Protein AF-A0AAU6WQF5-F1 (afdb_monomer_lite)

Foldseek 3Di:
DDDLLVLLVLLLLQLLLQLLQQVQQDDDPVVSLVCLVVVPGDDFFGEGALLSQLLLLLSVCCVVPVFDDLQSSLVSSLQSCQLPVPRPDDPLVVVLSVCVVVPDDLLCSQQPPPVRQGDLFLSLQSNQLSLLSNCLPPLVRSLVRSQSSCSSRGVHLNNSLLSQLLSVLSSVLLCVQVVVDDDQLLRSLVVSLVSGDDDLLSVLSVVLNVPPDDDDLVVLCVRQALCLVRGSSNHRSSLSSLCSPCLQALSSSLSVSSSNPHSRSSSSSSNSSRSSSNYDPVRPDPCSVSYDDSVLPLSAREAEDADQQLADQFAEEEALAAQQLQADDDNRVVQCVSQDDQSNVVSVVVCVVPNTDDQLAWDWDQSRRGNYGIYIYHHADQDDPPCVVNLVSLLSRLQNSVVVCLVVLTQEYEYEQHCVPPSVDDLLSSLLSNVVSVNPDRGSRHNYYYYYYHDPVSSVSNVCNSVVVSDD

InterPro domains:
  IPR002589 Macro domain [PF01661] (318-434)
  IPR002589 Macro domain [PS51154] (289-470)
  IPR002589 Macro domain [SM00506] (301-434)
  IPR005502 ADP-ribosylation/Crystallin J1 [PF03747] (11-275)
  IPR036705 ADP-ribosylation/Crystallin J1 superfamily [G3DSA:1.10.4080.10] (8-303)
  IPR036705 ADP-ribosylation/Crystallin J1 superfamily [SSF101478] (11-285)
  IPR043472 Macro domain-like [G3DSA:3.40.220.10] (304-472)
  IPR043472 Macro domain-like [SSF52949] (300-467)

Sequence (472 aa):
MEDKHLLASRSLTGISIGDAFGECFFGEEHSVKSHIQQRITPEGNLDFTDDTIMAIAVFRSLEQFGEIDQDFLAEEFTENYYSDINRGYGPSMHRYFREVKSGEHWKEVSYAKFEGQGSMGNGGAMRAAVIGAYFYDDFTRLKENAERSCEVTHANREAMEGTKAIALAAAFAVREKLGMEKFGQQDFIRNIQNELMDSDMKSKLNKCLYLDGNPSTELLVKTLGNGTGMTAQDTVPLVIWMLSRYRHNLEECLWNTVSALGDRDTTCAMAGGVSILCCEENTIPEWTVTIENWKKADFMNIELIKGDITKIQVDAIVNAANSSLLGGGGVDGAIHRAGGKQILEECIEIRNRQGKCNTGEAVVTTAGNLPAQYVIHTFGPVWNGDEEKCFSLLENCYKNSLKLAESLGVKTIAFPNISTGVYRFPKEAAGKIAVETVKNFKSDIIEKVVFICFDDENEAVYRELLENNNKM

Structure (mmCIF, N/CA/C/O backbone):
data_AF-A0AAU6WQF5-F1
#
_entry.id   AF-A0AAU6WQF5-F1
#
loop_
_atom_site.group_PDB
_atom_site.id
_atom_site.type_symbol
_atom_site.label_atom_id
_atom_site.label_alt_id
_atom_site.label_comp_id
_atom_site.label_asym_id
_atom_site.label_entity_id
_atom_site.label_seq_id
_atom_site.pdbx_PDB_ins_code
_atom_site.Cartn_x
_atom_site.Cartn_y
_atom_site.Cartn_z
_atom_site.occupancy
_atom_site.B_iso_or_equiv
_atom_site.auth_seq_id
_atom_site.auth_comp_id
_atom_site.auth_asym_id
_atom_site.auth_atom_id
_atom_site.pdbx_PDB_model_num
ATOM 1 N N . MET A 1 1 ? -29.669 4.874 -1.033 1.00 53.53 1 MET A N 1
ATOM 2 C CA . MET A 1 1 ? -28.623 3.922 -0.625 1.00 53.53 1 MET A CA 1
ATOM 3 C C . MET A 1 1 ? -27.385 4.378 -1.361 1.00 53.53 1 MET A C 1
ATOM 5 O O . MET A 1 1 ? -27.473 4.547 -2.571 1.00 53.53 1 MET A O 1
ATOM 9 N N . GLU A 1 2 ? -26.347 4.771 -0.635 1.00 63.31 2 GLU A N 1
ATOM 10 C CA . GLU A 1 2 ? -25.111 5.278 -1.239 1.00 63.31 2 GLU A CA 1
ATOM 11 C C . GLU A 1 2 ? -24.395 4.132 -1.969 1.00 63.31 2 GLU A C 1
ATOM 13 O O . GLU A 1 2 ? -24.555 2.968 -1.590 1.00 63.31 2 GLU A O 1
ATOM 18 N N . ASP A 1 3 ? -23.694 4.444 -3.058 1.00 87.94 3 ASP A N 1
ATOM 19 C CA . ASP A 1 3 ? -23.007 3.438 -3.867 1.00 87.94 3 ASP A CA 1
ATOM 20 C C . ASP A 1 3 ? -21.859 2.818 -3.052 1.00 87.94 3 ASP A C 1
ATOM 22 O O . ASP A 1 3 ? -20.934 3.513 -2.628 1.00 87.94 3 ASP A O 1
ATOM 26 N N . LYS A 1 4 ? -21.931 1.502 -2.816 1.00 94.25 4 LYS A N 1
ATOM 27 C CA . LYS A 1 4 ? -20.946 0.751 -2.023 1.00 94.25 4 LYS A CA 1
ATOM 28 C C . LYS A 1 4 ? -19.540 0.853 -2.613 1.00 94.25 4 LYS A C 1
ATOM 30 O O . LYS A 1 4 ? -18.577 0.946 -1.855 1.00 94.25 4 LYS A O 1
ATOM 35 N N . HIS A 1 5 ? -19.416 0.903 -3.941 1.00 90.81 5 HIS A N 1
ATOM 36 C CA . HIS A 1 5 ? -18.124 1.086 -4.603 1.00 90.81 5 HIS A CA 1
ATOM 37 C C . HIS A 1 5 ? -17.588 2.502 -4.390 1.00 90.81 5 HIS A C 1
ATOM 39 O O . HIS A 1 5 ? -16.391 2.678 -4.169 1.00 90.81 5 HIS A O 1
ATOM 45 N N . LEU A 1 6 ? -18.460 3.515 -4.369 1.00 93.06 6 LEU A N 1
ATOM 46 C CA . LEU A 1 6 ? -18.055 4.891 -4.077 1.00 93.06 6 LEU A CA 1
ATOM 47 C C . LEU A 1 6 ? -17.564 5.041 -2.631 1.00 93.06 6 LEU A C 1
ATOM 49 O O . LEU A 1 6 ? -16.549 5.695 -2.398 1.00 93.06 6 LEU A O 1
ATOM 53 N N . LEU A 1 7 ? -18.241 4.404 -1.671 1.00 97.31 7 LEU A N 1
ATOM 54 C CA . LEU A 1 7 ? -17.821 4.372 -0.267 1.00 97.31 7 LEU A CA 1
ATOM 55 C C . LEU A 1 7 ? -16.479 3.652 -0.089 1.00 97.31 7 LEU A C 1
ATOM 57 O O . LEU A 1 7 ? -15.582 4.178 0.569 1.00 97.31 7 LEU A O 1
ATOM 61 N N . ALA A 1 8 ? -16.313 2.487 -0.716 1.00 97.75 8 ALA A N 1
ATOM 62 C CA . ALA A 1 8 ? -15.055 1.747 -0.717 1.00 97.75 8 ALA A CA 1
ATOM 63 C C . ALA A 1 8 ? -13.911 2.558 -1.357 1.00 97.75 8 ALA A C 1
ATOM 65 O O . ALA A 1 8 ? -12.834 2.666 -0.775 1.00 97.75 8 ALA A O 1
ATOM 66 N N . SER A 1 9 ? -14.168 3.215 -2.494 1.00 95.81 9 SER A N 1
ATOM 67 C CA . SER A 1 9 ? -13.211 4.099 -3.171 1.00 95.81 9 SER A CA 1
ATOM 68 C C . SER A 1 9 ? -12.825 5.292 -2.292 1.00 95.81 9 SER A C 1
ATOM 70 O O . SER A 1 9 ? -11.649 5.636 -2.195 1.00 95.81 9 SER A O 1
ATOM 72 N N . ARG A 1 10 ? -13.796 5.901 -1.599 1.00 96.25 10 ARG A N 1
ATOM 73 C CA . ARG A 1 10 ? -13.548 6.991 -0.647 1.00 96.25 10 ARG A CA 1
ATOM 74 C C . ARG A 1 10 ? -12.689 6.525 0.526 1.00 96.25 10 ARG A C 1
ATOM 76 O O . ARG A 1 10 ? -11.765 7.239 0.902 1.00 96.25 10 ARG A O 1
ATOM 83 N N . SER A 1 11 ? -12.961 5.339 1.075 1.00 98.50 11 SER A N 1
ATOM 84 C CA . SER A 1 11 ? -12.129 4.745 2.128 1.00 98.50 11 SER A CA 1
ATOM 85 C C . SER A 1 11 ? -10.695 4.527 1.647 1.00 98.50 11 SER A C 1
ATOM 87 O O . SER A 1 11 ? -9.770 4.926 2.343 1.00 98.50 11 SER A O 1
ATOM 89 N N . LEU A 1 12 ? -10.502 3.992 0.435 1.00 98.25 12 LEU A N 1
ATOM 90 C CA . LEU A 1 12 ? -9.173 3.793 -0.149 1.00 98.25 12 LEU A CA 1
ATOM 91 C C . LEU A 1 12 ? -8.408 5.114 -0.334 1.00 98.25 12 LEU A C 1
ATOM 93 O O . LEU A 1 12 ? -7.225 5.173 -0.023 1.00 98.25 12 LEU A O 1
ATOM 97 N N . THR A 1 13 ? -9.080 6.201 -0.727 1.00 96.94 13 THR A N 1
ATOM 98 C CA . THR A 1 13 ? -8.468 7.543 -0.709 1.00 96.94 13 THR A CA 1
ATOM 99 C C . THR A 1 13 ? -8.039 7.967 0.699 1.00 96.94 13 THR A C 1
ATOM 101 O O . THR A 1 13 ? -6.997 8.589 0.864 1.00 96.94 13 THR A O 1
ATOM 104 N N . GLY A 1 14 ? -8.817 7.643 1.734 1.00 98.19 14 GLY A N 1
ATOM 105 C CA . GLY A 1 14 ? -8.424 7.912 3.119 1.00 98.19 14 GLY A CA 1
ATOM 106 C C . GLY A 1 14 ? -7.221 7.089 3.569 1.00 98.19 14 GLY A C 1
ATOM 107 O O . GLY A 1 14 ? -6.362 7.627 4.264 1.00 98.19 14 GLY A O 1
ATOM 108 N N . ILE A 1 15 ? -7.153 5.819 3.156 1.00 98.75 15 ILE A N 1
ATOM 109 C CA . ILE A 1 15 ? -5.996 4.946 3.389 1.00 98.75 15 ILE A CA 1
ATOM 110 C C . ILE A 1 15 ? -4.763 5.575 2.744 1.00 98.75 15 ILE A C 1
ATOM 112 O O . ILE A 1 15 ? -3.809 5.838 3.463 1.00 98.75 15 ILE A O 1
ATOM 116 N N . SER A 1 16 ? -4.824 5.938 1.456 1.00 97.69 16 SER A N 1
ATOM 117 C CA . SER A 1 16 ? -3.684 6.539 0.750 1.00 97.69 16 SER A CA 1
ATOM 118 C C . SER A 1 16 ? -3.227 7.864 1.340 1.00 97.69 16 SER A C 1
ATOM 120 O O . SER A 1 16 ? -2.035 8.149 1.364 1.00 97.69 16 SER A O 1
ATOM 122 N N . ILE A 1 17 ? -4.165 8.680 1.834 1.00 97.19 17 ILE A N 1
ATOM 123 C CA . ILE A 1 17 ? -3.818 9.923 2.524 1.00 97.19 17 ILE A CA 1
ATOM 124 C C . ILE A 1 17 ? -3.086 9.636 3.833 1.00 97.19 17 ILE A C 1
ATOM 126 O O . ILE A 1 17 ? -2.075 10.269 4.125 1.00 97.19 17 ILE A O 1
ATOM 130 N N . GLY A 1 18 ? -3.630 8.725 4.639 1.00 98.12 18 GLY A N 1
ATOM 131 C CA . GLY A 1 18 ? -3.082 8.399 5.946 1.00 98.12 18 GLY A CA 1
ATOM 132 C C . GLY A 1 18 ? -1.715 7.729 5.863 1.00 98.12 18 GLY A C 1
ATOM 133 O O . GLY A 1 18 ? -0.810 8.135 6.582 1.00 98.12 18 GLY A O 1
ATOM 134 N N . ASP A 1 19 ? -1.581 6.766 4.962 1.00 98.50 19 ASP A N 1
ATOM 135 C CA . ASP A 1 19 ? -0.350 6.050 4.630 1.00 98.50 19 ASP A CA 1
ATOM 136 C C . ASP A 1 19 ? 0.781 7.038 4.282 1.00 98.50 19 ASP A C 1
ATOM 138 O O . ASP A 1 19 ? 1.698 7.238 5.083 1.00 98.50 19 ASP A O 1
ATOM 142 N N . ALA A 1 20 ? 0.642 7.769 3.168 1.00 96.75 20 ALA A N 1
ATOM 143 C CA . ALA A 1 20 ? 1.679 8.684 2.692 1.00 96.75 20 ALA A CA 1
ATOM 144 C C . ALA A 1 20 ? 2.003 9.787 3.715 1.00 96.75 20 ALA A C 1
ATOM 146 O O . ALA A 1 20 ? 3.147 10.227 3.841 1.00 96.75 20 ALA A O 1
ATOM 147 N N . PHE A 1 21 ? 1.002 10.242 4.480 1.00 96.94 21 PHE A N 1
ATOM 148 C CA . PHE A 1 21 ? 1.221 11.180 5.578 1.00 96.94 21 PHE A CA 1
ATOM 149 C C . PHE A 1 21 ? 2.063 10.568 6.698 1.00 96.94 21 PHE A C 1
ATOM 151 O O . PHE A 1 21 ? 3.001 11.213 7.158 1.00 96.94 21 PHE A O 1
ATOM 158 N N . GLY A 1 22 ? 1.733 9.357 7.153 1.00 97.19 22 GLY A N 1
ATOM 159 C CA . GLY A 1 22 ? 2.445 8.674 8.231 1.00 97.19 22 GLY A CA 1
ATOM 160 C C . GLY A 1 22 ? 3.898 8.363 7.870 1.00 97.19 22 GLY A C 1
ATOM 161 O O . GLY A 1 22 ? 4.785 8.579 8.704 1.00 97.19 22 GLY A O 1
ATOM 162 N N . GLU A 1 23 ? 4.142 7.974 6.616 1.00 96.19 23 GLU A N 1
ATOM 163 C CA . GLU A 1 23 ? 5.473 7.671 6.074 1.00 96.19 23 GLU A CA 1
ATOM 164 C C . GLU A 1 23 ? 6.438 8.867 6.171 1.00 96.19 23 GLU A C 1
ATOM 166 O O . GLU A 1 23 ? 7.628 8.730 6.462 1.00 96.19 23 GLU A O 1
ATOM 171 N N . CYS A 1 24 ? 5.919 10.092 6.070 1.00 94.94 24 CYS A N 1
ATOM 172 C CA . CYS A 1 24 ? 6.730 11.307 6.181 1.00 94.94 24 CYS A CA 1
ATOM 173 C C . CYS A 1 24 ? 7.364 11.522 7.568 1.00 94.94 24 CYS A C 1
ATOM 175 O O . CYS A 1 24 ? 8.214 12.402 7.728 1.00 94.94 24 CYS A O 1
ATOM 177 N N . PHE A 1 25 ? 6.943 10.768 8.589 1.00 95.38 25 PHE A N 1
ATOM 178 C CA . PHE A 1 25 ? 7.375 10.950 9.976 1.00 95.38 25 PHE A CA 1
ATOM 179 C C . PHE A 1 25 ? 8.277 9.820 10.489 1.00 95.38 25 PHE A C 1
ATOM 181 O O . PHE A 1 25 ? 8.417 9.643 11.703 1.00 95.38 25 PHE A O 1
ATOM 188 N N . PHE A 1 26 ? 8.936 9.078 9.599 1.00 92.12 26 PHE A N 1
ATOM 189 C CA . PHE A 1 26 ? 10.096 8.257 9.951 1.00 92.12 26 PHE A CA 1
ATOM 190 C C . PHE A 1 26 ? 11.401 9.074 9.939 1.00 92.12 26 PHE A C 1
ATOM 192 O O . PHE A 1 26 ? 11.490 10.152 9.359 1.00 92.12 26 PHE A O 1
ATOM 199 N N . GLY A 1 27 ? 12.430 8.583 10.638 1.00 90.88 27 GLY A N 1
ATOM 200 C CA . GLY A 1 27 ? 13.741 9.234 10.723 1.00 90.88 27 GLY A CA 1
ATOM 201 C C . GLY A 1 27 ? 14.164 9.609 12.145 1.00 90.88 27 GLY A C 1
ATOM 202 O O . GLY A 1 27 ? 13.826 8.931 13.116 1.00 90.88 27 GLY A O 1
ATOM 203 N N . GLU A 1 28 ? 14.966 10.670 12.263 1.00 91.75 28 GLU A N 1
ATOM 204 C CA . GLU A 1 28 ? 15.572 11.096 13.530 1.00 91.75 28 GLU A CA 1
ATOM 205 C C . GLU A 1 28 ? 14.504 11.593 14.517 1.00 91.75 28 GLU A C 1
ATOM 207 O O . GLU A 1 28 ? 13.728 12.504 14.223 1.00 91.75 28 GLU A O 1
ATOM 212 N N . GLU A 1 29 ? 14.451 10.971 15.697 1.00 88.75 29 GLU A N 1
ATOM 213 C CA . GLU A 1 29 ? 13.327 11.101 16.626 1.00 88.75 29 GLU A CA 1
ATOM 214 C C . GLU A 1 29 ? 13.105 12.540 17.113 1.00 88.75 29 GLU A C 1
ATOM 216 O O . GLU A 1 29 ? 11.953 12.962 17.253 1.00 88.75 29 GLU A O 1
ATOM 221 N N . HIS A 1 30 ? 14.171 13.308 17.371 1.00 92.00 30 HIS A N 1
ATOM 222 C CA . HIS A 1 30 ? 14.036 14.689 17.832 1.00 92.00 30 HIS A CA 1
ATOM 223 C C . HIS A 1 30 ? 13.425 15.581 16.747 1.00 92.00 30 HIS A C 1
ATOM 225 O O . HIS A 1 30 ? 12.474 16.320 17.020 1.00 92.00 30 HIS A O 1
ATOM 231 N N . SER A 1 31 ? 13.923 15.463 15.516 1.00 92.62 31 SER A N 1
ATOM 232 C CA . SER A 1 31 ? 13.381 16.133 14.340 1.00 92.62 31 SER A CA 1
ATOM 233 C C . SER A 1 31 ? 11.916 15.761 14.122 1.00 92.62 31 SER A C 1
ATOM 235 O O . SER A 1 31 ? 11.066 16.650 14.098 1.00 92.62 31 SER A O 1
ATOM 237 N N . VAL A 1 32 ? 11.584 14.468 14.057 1.00 94.12 32 VAL A N 1
ATOM 238 C CA . VAL A 1 32 ? 10.207 13.987 13.845 1.00 94.12 32 VAL A CA 1
ATOM 239 C C . VAL A 1 32 ? 9.257 14.534 14.910 1.00 94.12 32 VAL A C 1
ATOM 241 O O . VAL A 1 32 ? 8.218 15.109 14.584 1.00 94.12 32 VAL A O 1
ATOM 244 N N . LYS A 1 33 ? 9.618 14.427 16.196 1.00 94.56 33 LYS A N 1
ATOM 245 C CA . LYS A 1 33 ? 8.795 14.958 17.294 1.00 94.56 33 LYS A CA 1
ATOM 246 C C . LYS A 1 33 ? 8.584 16.464 17.174 1.00 94.56 33 LYS A C 1
ATOM 248 O O . LYS A 1 33 ? 7.482 16.937 17.438 1.00 94.56 33 LYS A O 1
ATOM 253 N N . SER A 1 34 ? 9.615 17.205 16.774 1.00 95.88 34 SER A N 1
ATOM 254 C CA . SER A 1 34 ? 9.524 18.647 16.543 1.00 95.88 34 SER A CA 1
ATOM 255 C C . SER A 1 34 ? 8.556 18.978 15.401 1.00 95.88 34 SER A C 1
ATOM 257 O O . SER A 1 34 ? 7.675 19.818 15.583 1.00 95.88 34 SER A O 1
ATOM 259 N N . HIS A 1 35 ? 8.650 18.273 14.266 1.00 95.31 35 HIS A N 1
ATOM 260 C CA . HIS A 1 35 ? 7.748 18.458 13.122 1.00 95.31 35 HIS A CA 1
ATOM 261 C C . HIS A 1 35 ? 6.293 18.163 13.494 1.00 95.31 35 HIS A C 1
ATOM 263 O O . HIS A 1 35 ? 5.414 18.961 13.178 1.00 95.31 35 HIS A O 1
ATOM 269 N N . ILE A 1 36 ? 6.044 17.080 14.237 1.00 95.88 36 ILE A N 1
ATOM 270 C CA . ILE A 1 36 ? 4.702 16.729 14.719 1.00 95.88 36 ILE A CA 1
ATOM 271 C C . ILE A 1 36 ? 4.157 17.792 15.678 1.00 95.88 36 ILE A C 1
ATOM 273 O O . ILE A 1 36 ? 3.020 18.235 15.530 1.00 95.88 36 ILE A O 1
ATOM 277 N N . GLN A 1 37 ? 4.957 18.238 16.652 1.00 94.81 37 GLN A N 1
ATOM 278 C CA . GLN A 1 37 ? 4.536 19.263 17.618 1.00 94.81 37 GLN A CA 1
ATOM 279 C C . GLN A 1 37 ? 4.198 20.596 16.947 1.00 94.81 37 GLN A C 1
ATOM 281 O O . GLN A 1 37 ? 3.283 21.291 17.383 1.00 94.81 37 GLN A O 1
ATOM 286 N N . GLN A 1 38 ? 4.936 20.947 15.896 1.00 96.25 38 GLN A N 1
ATOM 287 C CA . GLN A 1 38 ? 4.729 22.168 15.121 1.00 96.25 38 GLN A CA 1
ATOM 288 C C . GLN A 1 38 ? 3.707 21.994 13.989 1.00 96.25 38 GLN A C 1
ATOM 290 O O . GLN A 1 38 ? 3.376 22.976 13.329 1.00 96.25 38 GLN A O 1
ATOM 295 N N . ARG A 1 39 ? 3.206 20.769 13.772 1.00 95.62 39 ARG A N 1
ATOM 296 C CA . ARG A 1 39 ? 2.343 20.385 12.647 1.00 95.62 39 ARG A CA 1
ATOM 297 C C . ARG A 1 39 ? 2.893 20.829 11.287 1.00 95.62 39 ARG A C 1
ATOM 299 O O . ARG A 1 39 ? 2.169 21.360 10.446 1.00 95.62 39 ARG A O 1
ATOM 306 N N . ILE A 1 40 ? 4.195 20.633 11.079 1.00 92.88 40 ILE A N 1
ATOM 307 C CA . ILE A 1 40 ? 4.843 20.945 9.801 1.00 92.88 40 ILE A CA 1
ATOM 308 C C . ILE A 1 40 ? 4.356 19.934 8.767 1.00 92.88 40 ILE A C 1
ATOM 310 O O . ILE A 1 40 ? 4.642 18.744 8.874 1.00 92.88 40 ILE A O 1
ATOM 314 N N . THR A 1 41 ? 3.599 20.418 7.787 1.00 85.31 41 THR A N 1
ATOM 315 C CA . THR A 1 41 ? 3.076 19.589 6.700 1.00 85.31 41 THR A CA 1
ATOM 316 C C . THR A 1 41 ? 4.226 19.108 5.810 1.00 85.31 41 THR A C 1
ATOM 318 O O . THR A 1 41 ? 5.093 19.923 5.484 1.00 85.31 41 THR A O 1
ATOM 321 N N . PRO A 1 42 ? 4.250 17.828 5.404 1.00 80.44 42 PRO A N 1
ATOM 322 C CA . PRO A 1 42 ? 5.245 17.335 4.458 1.00 80.44 42 PRO A CA 1
ATOM 323 C C . PRO A 1 42 ? 5.189 18.093 3.121 1.00 80.44 42 PRO A C 1
ATOM 325 O O . PRO A 1 42 ? 4.109 18.363 2.595 1.00 80.44 42 PRO A O 1
ATOM 328 N N . GLU A 1 43 ? 6.351 18.449 2.572 1.00 79.38 43 GLU A N 1
ATOM 329 C CA . GLU A 1 43 ? 6.469 19.129 1.276 1.00 79.38 43 GLU A CA 1
ATOM 330 C C . GLU A 1 43 ? 6.830 18.135 0.161 1.00 79.38 43 GLU A C 1
ATOM 332 O O . GLU A 1 43 ? 7.558 17.171 0.384 1.00 79.38 43 GLU A O 1
ATOM 337 N N . GLY A 1 44 ? 6.384 18.414 -1.069 1.00 78.06 44 GLY A N 1
ATOM 338 C CA . GLY A 1 44 ? 6.703 17.607 -2.251 1.00 78.06 44 GLY A CA 1
ATOM 339 C C . GLY A 1 44 ? 5.630 16.577 -2.612 1.00 78.06 44 GLY A C 1
ATOM 340 O O . GLY A 1 44 ? 4.526 16.595 -2.071 1.00 78.06 44 GLY A O 1
ATOM 341 N N . ASN A 1 45 ? 5.952 15.718 -3.584 1.00 81.44 45 ASN A N 1
ATOM 342 C CA . ASN A 1 45 ? 5.092 14.598 -3.964 1.00 81.44 45 ASN A CA 1
ATOM 343 C C . ASN A 1 45 ? 5.262 13.484 -2.931 1.00 81.44 45 ASN A C 1
ATOM 345 O O . ASN A 1 45 ? 6.392 13.047 -2.714 1.00 81.44 45 ASN A O 1
ATOM 349 N N . LEU A 1 46 ? 4.164 13.054 -2.314 1.00 88.44 46 LEU A N 1
ATOM 350 C CA . LEU A 1 46 ? 4.179 12.053 -1.249 1.00 88.44 46 LEU A CA 1
ATOM 351 C C . LEU A 1 46 ? 3.733 10.712 -1.825 1.00 88.44 46 LEU A C 1
ATOM 353 O O . LEU A 1 46 ? 2.605 10.593 -2.303 1.00 88.44 46 LEU A O 1
ATOM 357 N N . ASP A 1 47 ? 4.622 9.730 -1.810 1.00 88.81 47 ASP A N 1
ATOM 358 C CA . ASP A 1 47 ? 4.323 8.379 -2.278 1.00 88.81 47 ASP A CA 1
ATOM 359 C C . ASP A 1 47 ? 3.740 7.554 -1.116 1.00 88.81 47 ASP A C 1
ATOM 361 O O . ASP A 1 47 ? 4.104 7.762 0.040 1.00 88.81 47 ASP A O 1
ATOM 365 N N . PHE A 1 48 ? 2.803 6.654 -1.415 1.00 93.69 48 PHE A N 1
ATOM 366 C CA . PHE A 1 48 ? 2.227 5.734 -0.424 1.00 93.69 48 PHE A CA 1
ATOM 367 C C . PHE A 1 48 ? 3.018 4.411 -0.353 1.00 93.69 48 PHE A C 1
ATOM 369 O O . PHE A 1 48 ? 3.762 4.074 -1.284 1.00 93.69 48 PHE A O 1
ATOM 376 N N . THR A 1 49 ? 2.850 3.648 0.725 1.00 95.69 49 THR A N 1
ATOM 377 C CA . THR A 1 49 ? 3.557 2.392 1.017 1.00 95.69 49 THR A CA 1
ATOM 378 C C . THR A 1 49 ? 2.721 1.154 0.644 1.00 95.69 49 THR A C 1
ATOM 380 O O . THR A 1 49 ? 1.751 1.219 -0.125 1.00 95.69 49 THR A O 1
ATOM 383 N N . ASP A 1 50 ? 3.110 -0.022 1.145 1.00 95.88 50 ASP A N 1
ATOM 384 C CA . ASP A 1 50 ? 2.413 -1.282 0.954 1.00 95.88 50 ASP A CA 1
ATOM 385 C C . ASP A 1 50 ? 1.000 -1.274 1.540 1.00 95.88 50 ASP A C 1
ATOM 387 O O . ASP A 1 50 ? 0.138 -1.986 1.016 1.00 95.88 50 ASP A O 1
ATOM 391 N N . ASP A 1 51 ? 0.716 -0.430 2.534 1.00 98.31 51 ASP A N 1
ATOM 392 C CA . ASP A 1 51 ? -0.621 -0.222 3.086 1.00 98.31 51 ASP A CA 1
ATOM 393 C C . ASP A 1 51 ? -1.644 0.085 1.990 1.00 98.31 51 ASP A C 1
ATOM 395 O O . ASP A 1 51 ? -2.643 -0.634 1.822 1.00 98.31 51 ASP A O 1
ATOM 399 N N . THR A 1 52 ? -1.371 1.114 1.187 1.00 98.00 52 THR A N 1
ATOM 400 C CA . THR A 1 52 ? -2.234 1.507 0.072 1.00 98.00 52 THR A CA 1
ATOM 401 C C . THR A 1 52 ? -2.203 0.491 -1.054 1.00 98.00 52 THR A C 1
ATOM 403 O O . THR A 1 52 ? -3.257 0.159 -1.598 1.00 98.00 52 THR A O 1
ATOM 406 N N . ILE A 1 53 ? -1.033 -0.052 -1.396 1.00 95.31 53 ILE A N 1
ATOM 407 C CA . ILE A 1 53 ? -0.900 -1.005 -2.509 1.00 95.31 53 ILE A CA 1
ATOM 408 C C . ILE A 1 53 ? -1.727 -2.264 -2.261 1.00 95.31 53 ILE A C 1
ATOM 410 O O . ILE A 1 53 ? -2.469 -2.728 -3.133 1.00 95.31 53 ILE A O 1
ATOM 414 N N . MET A 1 54 ? -1.655 -2.808 -1.049 1.00 97.44 54 MET A N 1
ATOM 415 C CA . MET A 1 54 ? -2.468 -3.956 -0.675 1.00 97.44 54 MET A CA 1
ATOM 416 C C . MET A 1 54 ? -3.951 -3.567 -0.547 1.00 97.44 54 MET A C 1
ATOM 418 O O . MET A 1 54 ? -4.830 -4.366 -0.869 1.00 97.44 54 MET A O 1
ATOM 422 N N . ALA A 1 55 ? -4.282 -2.339 -0.145 1.00 98.44 55 ALA A N 1
ATOM 423 C CA . ALA A 1 55 ? -5.670 -1.878 -0.139 1.00 98.44 55 ALA A CA 1
ATOM 424 C C . ALA A 1 55 ? -6.277 -1.723 -1.551 1.00 98.44 55 ALA A C 1
ATOM 426 O O . ALA A 1 55 ? -7.466 -2.011 -1.723 1.00 98.44 55 ALA A O 1
ATOM 427 N N . ILE A 1 56 ? -5.484 -1.365 -2.570 1.00 97.00 56 ILE A N 1
ATOM 428 C CA . ILE A 1 56 ? -5.917 -1.335 -3.981 1.00 97.00 56 ILE A CA 1
ATOM 429 C C . ILE A 1 56 ? -6.379 -2.727 -4.430 1.00 97.00 56 ILE A C 1
ATOM 431 O O . ILE A 1 56 ? -7.463 -2.858 -4.997 1.00 97.00 56 ILE A O 1
ATOM 435 N N . ALA A 1 57 ? -5.612 -3.778 -4.129 1.00 96.38 57 ALA A N 1
ATOM 436 C CA . ALA A 1 57 ? -5.975 -5.150 -4.492 1.00 96.38 57 ALA A CA 1
ATOM 437 C C . ALA A 1 57 ? -7.274 -5.617 -3.801 1.00 96.38 57 ALA A C 1
ATOM 439 O O . ALA A 1 57 ? -8.131 -6.248 -4.423 1.00 96.38 57 ALA A O 1
ATOM 440 N N . VAL A 1 58 ? -7.475 -5.234 -2.532 1.00 98.62 58 VAL A N 1
ATOM 441 C CA . VAL A 1 58 ? -8.737 -5.480 -1.809 1.00 98.62 58 VAL A CA 1
ATOM 442 C C . VAL A 1 58 ? -9.909 -4.771 -2.491 1.00 98.62 58 VAL A C 1
ATOM 444 O O . VAL A 1 58 ? -10.966 -5.375 -2.674 1.00 98.62 58 VAL A O 1
ATOM 447 N N . PHE A 1 59 ? -9.731 -3.512 -2.898 1.00 97.88 59 PHE A N 1
ATOM 448 C CA . PHE A 1 59 ? -10.751 -2.764 -3.632 1.00 97.88 59 PHE A CA 1
ATOM 449 C C . PHE A 1 59 ? -11.081 -3.411 -4.985 1.00 97.88 59 PHE A C 1
ATOM 451 O O . PHE A 1 59 ? -12.261 -3.596 -5.280 1.00 97.88 59 PHE A O 1
ATOM 458 N N . ARG A 1 60 ? -10.069 -3.813 -5.769 1.00 94.00 60 ARG A N 1
ATOM 459 C CA . ARG A 1 60 ? -10.245 -4.493 -7.068 1.00 94.00 60 ARG A CA 1
ATOM 460 C C . ARG A 1 60 ? -11.025 -5.801 -6.928 1.00 94.00 60 ARG A C 1
ATOM 462 O O . ARG A 1 60 ? -11.935 -6.053 -7.713 1.00 94.00 60 ARG A O 1
ATOM 469 N N . SER A 1 61 ? -10.760 -6.578 -5.876 1.00 96.62 61 SER A N 1
ATOM 470 C CA . SER A 1 61 ? -11.525 -7.798 -5.585 1.00 96.62 61 SER A CA 1
ATOM 471 C C . SER A 1 61 ? -13.011 -7.488 -5.336 1.00 96.62 61 SER A C 1
ATOM 473 O O . SER A 1 61 ? -13.891 -8.079 -5.961 1.00 96.62 61 SER A O 1
ATOM 475 N N . LEU A 1 62 ? -13.312 -6.477 -4.510 1.00 96.69 62 LEU A N 1
ATOM 476 C CA . LEU A 1 62 ? -14.693 -6.041 -4.266 1.00 96.69 62 LEU A CA 1
ATOM 477 C C . LEU A 1 62 ? -15.369 -5.480 -5.526 1.00 96.69 62 LEU A C 1
ATOM 479 O O . LEU A 1 62 ? -16.562 -5.702 -5.725 1.00 96.69 62 LEU A O 1
ATOM 483 N N . GLU A 1 63 ? -14.632 -4.754 -6.369 1.00 89.56 63 GLU A N 1
ATOM 484 C CA . GLU A 1 63 ? -15.128 -4.221 -7.640 1.00 89.56 63 GLU A CA 1
ATOM 485 C C . GLU A 1 63 ? -15.502 -5.333 -8.622 1.00 89.56 63 GLU A C 1
ATOM 487 O O . GLU A 1 63 ? -16.575 -5.293 -9.224 1.00 89.56 63 GLU A O 1
ATOM 492 N N . GLN A 1 64 ? -14.648 -6.348 -8.735 1.00 89.94 64 GLN A N 1
ATOM 493 C CA . GLN A 1 64 ? -14.808 -7.430 -9.696 1.00 89.94 64 GLN A CA 1
ATOM 494 C C . GLN A 1 64 ? -15.806 -8.502 -9.240 1.00 89.94 64 GLN A C 1
ATOM 496 O O . GLN A 1 64 ? -16.585 -9.000 -10.056 1.00 89.94 64 GLN A O 1
ATOM 501 N N . PHE A 1 65 ? -15.800 -8.860 -7.954 1.00 94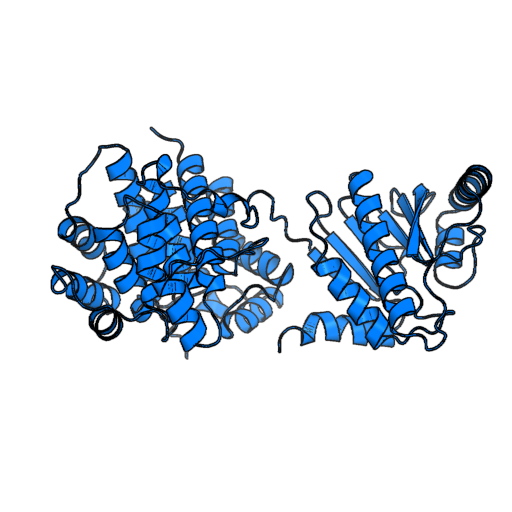.12 65 PHE A N 1
ATOM 502 C CA . PHE A 1 65 ? -16.536 -10.021 -7.439 1.00 94.12 65 PHE A CA 1
ATOM 503 C C . PHE A 1 65 ? -17.664 -9.659 -6.462 1.00 94.12 65 PHE A C 1
ATOM 505 O O . PHE A 1 65 ? -18.524 -10.492 -6.181 1.00 94.12 65 PHE A O 1
ATOM 512 N N . GLY A 1 66 ? -17.700 -8.431 -5.932 1.00 95.56 66 GLY A N 1
ATOM 513 C CA . GLY A 1 66 ? -18.654 -8.039 -4.883 1.00 95.56 66 GLY A CA 1
ATOM 514 C C . GLY A 1 66 ? -18.424 -8.742 -3.535 1.00 95.56 66 GLY A C 1
ATOM 515 O O . GLY A 1 66 ? -19.303 -8.736 -2.663 1.00 95.56 66 GLY A O 1
ATOM 516 N N . GLU A 1 67 ? -17.262 -9.377 -3.385 1.00 98.38 67 GLU A N 1
ATOM 517 C CA . GLU A 1 67 ? -16.723 -10.048 -2.205 1.00 98.38 67 GLU A CA 1
ATOM 518 C C . GLU A 1 67 ? -15.202 -10.208 -2.364 1.00 98.38 67 GLU A C 1
ATOM 520 O O . GLU A 1 67 ? -14.641 -9.840 -3.391 1.00 98.38 67 GLU A O 1
ATOM 525 N N . ILE A 1 68 ? -14.531 -10.734 -1.343 1.00 98.62 68 ILE A N 1
ATOM 526 C CA . ILE A 1 68 ? -13.101 -11.020 -1.366 1.00 98.62 68 ILE A CA 1
ATOM 527 C C . ILE A 1 68 ? -12.866 -12.405 -1.961 1.00 98.62 68 ILE A C 1
ATOM 529 O O . ILE A 1 68 ? -13.055 -13.428 -1.298 1.00 98.62 68 ILE A O 1
ATOM 533 N N . ASP A 1 69 ? -12.401 -12.431 -3.202 1.00 98.44 69 ASP A N 1
ATOM 534 C CA . ASP A 1 69 ? -11.821 -13.621 -3.819 1.00 98.44 69 ASP A CA 1
ATOM 535 C C . ASP A 1 69 ? -10.351 -13.750 -3.400 1.00 98.44 69 ASP A C 1
ATOM 537 O O . ASP A 1 69 ? -9.547 -12.849 -3.626 1.00 98.44 69 ASP A O 1
ATOM 541 N N . GLN A 1 70 ? -10.009 -14.842 -2.719 1.00 98.62 70 GLN A N 1
ATOM 542 C CA . GLN A 1 70 ? -8.710 -14.996 -2.060 1.00 98.62 70 GLN A CA 1
ATOM 543 C C . GLN A 1 70 ? -7.602 -15.420 -3.013 1.00 98.62 70 GLN A C 1
ATOM 545 O O . GLN A 1 70 ? -6.451 -15.052 -2.787 1.00 98.62 70 GLN A O 1
ATOM 550 N N . ASP A 1 71 ? -7.947 -16.180 -4.052 1.00 97.75 71 ASP A N 1
ATOM 551 C CA . ASP A 1 71 ? -6.989 -16.615 -5.063 1.00 97.75 71 ASP A CA 1
ATOM 552 C C . ASP A 1 71 ? -6.603 -15.416 -5.928 1.00 97.75 71 ASP A C 1
ATOM 554 O O . ASP A 1 71 ? -5.415 -15.121 -6.065 1.00 97.75 71 ASP A O 1
ATOM 558 N N . PHE A 1 72 ? -7.602 -14.646 -6.376 1.00 97.00 72 PHE A N 1
ATOM 559 C CA . PHE A 1 72 ? -7.385 -13.355 -7.021 1.00 97.00 72 PHE A CA 1
ATOM 560 C C . PHE A 1 72 ? -6.559 -12.422 -6.134 1.00 97.00 72 PHE A C 1
ATOM 562 O O . PHE A 1 72 ? -5.578 -11.842 -6.582 1.00 97.00 72 PHE A O 1
ATOM 569 N N . LEU A 1 73 ? -6.924 -12.281 -4.856 1.00 97.62 73 LEU A N 1
ATOM 570 C CA . LEU A 1 73 ? -6.233 -11.356 -3.963 1.00 97.62 73 LEU A CA 1
ATOM 571 C C . LEU A 1 73 ? -4.768 -11.768 -3.732 1.00 97.62 73 LEU A C 1
ATOM 573 O O . LEU A 1 73 ? -3.896 -10.906 -3.638 1.00 97.62 73 LEU A O 1
ATOM 577 N N . ALA A 1 74 ? -4.481 -13.069 -3.648 1.00 97.94 74 ALA A N 1
ATOM 578 C CA . ALA A 1 74 ? -3.120 -13.581 -3.528 1.00 97.94 74 ALA A CA 1
ATOM 579 C C . ALA A 1 74 ? -2.278 -13.320 -4.785 1.00 97.94 74 ALA A C 1
ATOM 581 O O . ALA A 1 74 ? -1.106 -12.951 -4.658 1.00 97.94 74 ALA A O 1
ATOM 582 N N . GLU A 1 75 ? -2.865 -13.504 -5.969 1.00 92.62 75 GLU A N 1
ATOM 583 C CA . GLU A 1 75 ? -2.246 -13.179 -7.256 1.00 92.62 75 GLU A CA 1
ATOM 584 C C . GLU A 1 75 ? -1.964 -11.676 -7.343 1.00 92.62 75 GLU A C 1
ATOM 586 O O . GLU A 1 75 ? -0.806 -11.280 -7.443 1.00 92.62 75 GLU A O 1
ATOM 591 N N . GLU A 1 76 ? -2.983 -10.844 -7.137 1.00 93.19 76 GLU A N 1
ATOM 592 C CA . GLU A 1 76 ? -2.904 -9.384 -7.222 1.00 93.19 76 GLU A CA 1
ATOM 593 C C . GLU A 1 76 ? -1.898 -8.789 -6.219 1.00 93.19 76 GLU A C 1
ATOM 595 O O . GLU A 1 76 ? -1.107 -7.910 -6.563 1.00 93.19 76 GLU A O 1
ATOM 600 N N . PHE A 1 77 ? -1.858 -9.283 -4.972 1.00 96.44 77 PHE A N 1
ATOM 601 C CA . PHE A 1 77 ? -0.826 -8.865 -4.016 1.00 96.44 77 PHE A CA 1
ATOM 602 C C . PHE A 1 77 ? 0.579 -9.217 -4.504 1.00 96.44 77 PHE A C 1
ATOM 604 O O . PHE A 1 77 ? 1.514 -8.445 -4.300 1.00 96.44 77 PHE A O 1
ATOM 611 N N . THR A 1 78 ? 0.736 -10.390 -5.117 1.00 93.12 78 THR A N 1
ATOM 612 C CA . THR A 1 78 ? 2.029 -10.848 -5.624 1.00 93.12 78 THR A CA 1
ATOM 613 C C . THR A 1 78 ? 2.453 -10.014 -6.828 1.00 93.12 78 THR A C 1
ATOM 615 O O . THR A 1 78 ? 3.601 -9.580 -6.881 1.00 93.12 78 THR A O 1
ATOM 618 N N . GLU A 1 79 ? 1.549 -9.739 -7.767 1.00 86.69 79 GLU A N 1
ATOM 619 C CA . GLU A 1 79 ? 1.827 -8.884 -8.922 1.00 86.69 79 GLU A CA 1
ATOM 620 C C . GLU A 1 79 ? 2.213 -7.469 -8.491 1.00 86.69 79 GLU A C 1
ATOM 622 O O . GLU A 1 79 ? 3.297 -7.005 -8.845 1.00 86.69 79 GLU A O 1
ATOM 627 N N . ASN A 1 80 ? 1.407 -6.833 -7.637 1.00 87.50 80 ASN A N 1
ATOM 628 C CA . ASN A 1 80 ? 1.686 -5.487 -7.138 1.00 87.50 80 ASN A CA 1
ATOM 629 C C . ASN A 1 80 ? 3.014 -5.409 -6.371 1.00 87.50 80 ASN A C 1
ATOM 631 O O . ASN A 1 80 ? 3.770 -4.451 -6.539 1.00 87.50 80 ASN A O 1
ATOM 635 N N . TYR A 1 81 ? 3.339 -6.436 -5.579 1.00 87.88 81 TYR A N 1
ATOM 636 C CA . TYR A 1 81 ? 4.637 -6.538 -4.917 1.00 87.88 81 TYR A CA 1
ATOM 637 C C . TYR A 1 81 ? 5.794 -6.545 -5.923 1.00 87.88 81 TYR A C 1
ATOM 639 O O . TYR A 1 81 ? 6.788 -5.857 -5.719 1.00 87.88 81 TYR A O 1
ATOM 647 N N . TYR A 1 82 ? 5.691 -7.307 -7.016 1.00 81.56 82 TYR A N 1
ATOM 648 C CA . TYR A 1 82 ? 6.765 -7.378 -8.011 1.00 81.56 82 TYR A CA 1
ATOM 649 C C . TYR A 1 82 ? 6.852 -6.152 -8.918 1.00 81.56 82 TYR A C 1
ATOM 651 O O . TYR A 1 82 ? 7.927 -5.913 -9.473 1.00 81.56 82 TYR A O 1
ATOM 659 N N . SER A 1 83 ? 5.778 -5.375 -9.044 1.00 73.94 83 SER A N 1
ATOM 660 C CA . SER A 1 83 ? 5.815 -4.107 -9.767 1.00 73.94 83 SER A CA 1
ATOM 661 C C . SER A 1 83 ? 6.627 -3.043 -9.022 1.00 73.94 83 SER A C 1
ATOM 663 O O . SER A 1 83 ? 7.357 -2.287 -9.659 1.00 73.94 83 SER A O 1
ATOM 665 N N . ASP A 1 84 ? 6.588 -3.027 -7.685 1.00 74.06 84 ASP A N 1
ATOM 666 C CA . ASP A 1 84 ? 7.515 -2.232 -6.875 1.00 74.06 84 ASP A CA 1
ATOM 667 C C . ASP A 1 84 ? 7.750 -2.837 -5.480 1.00 74.06 84 ASP A C 1
ATOM 669 O O . ASP A 1 84 ? 6.989 -2.633 -4.535 1.00 74.06 84 ASP A O 1
ATOM 673 N N . ILE A 1 85 ? 8.862 -3.562 -5.344 1.00 77.06 85 ILE A N 1
ATOM 674 C CA . ILE A 1 85 ? 9.257 -4.245 -4.102 1.00 77.06 85 ILE A CA 1
ATOM 675 C C . ILE A 1 85 ? 9.680 -3.279 -2.982 1.00 77.06 85 ILE A C 1
ATOM 677 O O . ILE A 1 85 ? 9.777 -3.701 -1.830 1.00 77.06 85 ILE A O 1
ATOM 681 N N . ASN A 1 86 ? 9.938 -2.005 -3.304 1.00 79.88 86 ASN A N 1
ATOM 682 C CA . ASN A 1 86 ? 10.531 -1.013 -2.399 1.00 79.88 86 ASN A CA 1
ATOM 683 C C . ASN A 1 86 ? 9.485 -0.124 -1.714 1.00 79.88 86 ASN A C 1
ATOM 685 O O . ASN A 1 86 ? 9.784 0.997 -1.314 1.00 79.88 86 ASN A O 1
ATOM 689 N N . ARG A 1 87 ? 8.259 -0.624 -1.572 1.00 88.06 87 ARG A N 1
ATOM 690 C CA . ARG A 1 87 ? 7.123 0.134 -1.040 1.00 88.06 87 ARG A CA 1
ATOM 691 C C . ARG A 1 87 ? 6.892 -0.041 0.459 1.00 88.06 87 ARG A C 1
ATOM 693 O O . ARG A 1 87 ? 5.819 0.281 0.917 1.00 88.06 87 ARG A O 1
ATOM 700 N N . GLY A 1 88 ? 7.866 -0.540 1.219 1.00 88.06 88 GLY A N 1
ATOM 701 C CA . GLY A 1 88 ? 7.743 -0.659 2.685 1.00 88.06 88 GLY A CA 1
ATOM 702 C C . GLY A 1 88 ? 7.345 -2.042 3.211 1.00 88.06 88 GLY A C 1
ATOM 703 O O . GLY A 1 88 ? 7.348 -2.252 4.420 1.00 88.06 88 GLY A O 1
ATOM 704 N N . TYR A 1 89 ? 7.132 -3.029 2.328 1.00 89.75 89 TYR A N 1
ATOM 705 C CA . TYR A 1 89 ? 6.718 -4.381 2.721 1.00 89.75 89 TYR A CA 1
ATOM 706 C C . TYR A 1 89 ? 7.550 -4.977 3.866 1.00 89.75 89 TYR A C 1
ATOM 708 O O . TYR A 1 89 ? 8.775 -5.092 3.798 1.00 89.75 89 TYR A O 1
ATOM 716 N N . GLY A 1 90 ? 6.859 -5.486 4.888 1.00 85.38 90 GLY A N 1
ATOM 717 C CA . GLY A 1 90 ? 7.521 -6.119 6.026 1.00 85.38 90 GLY A CA 1
ATOM 718 C C . GLY A 1 90 ? 8.405 -7.326 5.637 1.00 85.38 90 GLY A C 1
ATOM 719 O O . GLY A 1 90 ? 8.074 -8.079 4.714 1.00 85.38 90 GLY A O 1
ATOM 720 N N . PRO A 1 91 ? 9.477 -7.643 6.396 1.00 82.44 91 PRO A N 1
ATOM 721 C CA . PRO A 1 91 ? 10.454 -8.675 6.019 1.00 82.44 91 PRO A CA 1
ATOM 722 C C . PRO A 1 91 ? 9.870 -10.065 5.718 1.00 82.44 91 PRO A C 1
ATOM 724 O O . PRO A 1 91 ? 10.360 -10.793 4.852 1.00 82.44 91 PRO A O 1
ATOM 727 N N . SER A 1 92 ? 8.805 -10.452 6.430 1.00 85.94 92 SER A N 1
ATOM 728 C CA . SER A 1 92 ? 8.131 -11.740 6.212 1.00 85.94 92 SER A CA 1
ATOM 729 C C . SER A 1 92 ? 7.354 -11.801 4.891 1.00 85.94 92 SER A C 1
ATOM 731 O O . SER A 1 92 ? 7.123 -12.893 4.366 1.00 85.94 92 SER A O 1
ATOM 733 N N . MET A 1 93 ? 6.970 -10.646 4.341 1.00 92.56 93 MET A N 1
ATOM 734 C CA . MET A 1 93 ? 6.198 -10.546 3.107 1.00 92.56 93 MET A CA 1
ATOM 735 C C . MET A 1 93 ? 7.060 -10.790 1.871 1.00 92.56 93 MET A C 1
ATOM 737 O O . MET A 1 93 ? 6.627 -11.526 0.989 1.00 92.56 93 MET A O 1
ATOM 741 N N . HIS A 1 94 ? 8.320 -10.342 1.850 1.00 88.75 94 HIS A N 1
ATOM 742 C CA . HIS A 1 94 ? 9.251 -10.687 0.763 1.00 88.75 94 HIS A CA 1
ATOM 743 C C . HIS A 1 94 ? 9.402 -12.202 0.575 1.00 88.75 94 HIS A C 1
ATOM 745 O O . HIS A 1 94 ? 9.508 -12.702 -0.548 1.00 88.75 94 HIS A O 1
ATOM 751 N N . ARG A 1 95 ? 9.424 -12.953 1.685 1.00 87.81 95 ARG A N 1
ATOM 752 C CA . ARG A 1 95 ? 9.458 -14.418 1.649 1.00 87.81 95 ARG A CA 1
ATOM 753 C C . ARG A 1 95 ? 8.131 -14.986 1.152 1.00 87.81 95 ARG A C 1
ATOM 755 O O . ARG A 1 95 ? 8.152 -15.840 0.273 1.00 87.81 95 ARG A O 1
ATOM 762 N N . TYR A 1 96 ? 7.015 -14.488 1.683 1.00 93.50 96 TYR A N 1
ATOM 763 C CA . TYR A 1 96 ? 5.673 -14.903 1.275 1.00 93.50 96 TYR A CA 1
ATOM 764 C C . TYR A 1 96 ? 5.481 -14.777 -0.247 1.00 93.50 96 TYR A C 1
ATOM 766 O O . TYR A 1 96 ? 5.166 -15.766 -0.902 1.00 93.50 96 TYR A O 1
ATOM 774 N N . PHE A 1 97 ? 5.757 -13.606 -0.829 1.00 92.50 97 PHE A N 1
ATOM 775 C CA . PHE A 1 97 ? 5.544 -13.372 -2.262 1.00 92.50 97 PHE A CA 1
ATOM 776 C C . PHE A 1 97 ? 6.473 -14.196 -3.150 1.00 92.50 97 PHE A C 1
ATOM 778 O O . PHE A 1 97 ? 6.083 -14.617 -4.237 1.00 92.50 97 PHE A O 1
ATOM 785 N N . ARG A 1 98 ? 7.690 -14.488 -2.679 1.00 88.81 98 ARG A N 1
ATOM 786 C CA . ARG A 1 98 ? 8.614 -15.385 -3.380 1.00 88.81 98 ARG A CA 1
ATOM 787 C C . ARG A 1 98 ? 8.095 -16.818 -3.428 1.00 88.81 98 ARG A C 1
ATOM 789 O O . ARG A 1 98 ? 8.189 -17.445 -4.478 1.00 88.81 98 ARG A O 1
ATOM 796 N N . GLU A 1 99 ? 7.583 -17.328 -2.309 1.00 90.81 99 GLU A N 1
ATOM 797 C CA . GLU A 1 99 ? 7.031 -18.685 -2.226 1.00 90.81 99 GLU A CA 1
ATOM 798 C C . GLU A 1 99 ? 5.779 -18.805 -3.112 1.00 90.81 99 GLU A C 1
ATOM 800 O O . GLU A 1 99 ? 5.724 -19.695 -3.962 1.00 90.81 99 GLU A O 1
ATOM 805 N N . VAL A 1 100 ? 4.856 -17.838 -3.045 1.00 92.00 100 VAL A N 1
ATOM 806 C CA . VAL A 1 100 ? 3.671 -17.806 -3.922 1.00 92.00 100 VAL A CA 1
ATOM 807 C C . VAL A 1 100 ? 4.059 -17.723 -5.403 1.00 92.00 100 VAL A C 1
ATOM 809 O O . VAL A 1 100 ? 3.597 -18.532 -6.205 1.00 92.00 100 VAL A O 1
ATOM 812 N N . LYS A 1 101 ? 4.992 -16.838 -5.786 1.00 87.75 101 LYS A N 1
ATOM 813 C CA . LYS A 1 101 ? 5.480 -16.755 -7.177 1.00 87.75 101 LYS A CA 1
ATOM 814 C C . LYS A 1 101 ? 6.176 -18.033 -7.651 1.00 87.75 101 LYS A C 1
ATOM 816 O O . LYS A 1 101 ? 6.197 -18.306 -8.849 1.00 87.75 101 LYS A O 1
ATOM 821 N N . SER A 1 102 ? 6.751 -18.818 -6.739 1.00 85.38 102 SER A N 1
ATOM 822 C CA . SER A 1 102 ? 7.354 -20.114 -7.071 1.00 85.38 102 SER A CA 1
ATOM 823 C C . SER A 1 102 ? 6.336 -21.243 -7.283 1.00 85.38 102 SER A C 1
ATOM 825 O O . SER A 1 102 ? 6.733 -22.339 -7.674 1.00 85.38 102 SER A O 1
ATOM 827 N N . GLY A 1 103 ? 5.041 -20.962 -7.099 1.00 89.12 103 GLY A N 1
ATOM 828 C CA . GLY A 1 103 ? 3.937 -21.892 -7.330 1.00 89.12 103 GLY A CA 1
ATOM 829 C C . GLY A 1 103 ? 3.349 -22.506 -6.060 1.00 89.12 103 GLY A C 1
ATOM 830 O O . GLY A 1 103 ? 2.468 -23.357 -6.168 1.00 89.12 103 GLY A O 1
ATOM 831 N N . GLU A 1 104 ? 3.808 -22.094 -4.874 1.00 95.06 104 GLU A N 1
ATOM 832 C CA . GLU A 1 104 ? 3.216 -22.531 -3.607 1.00 95.06 104 GLU A CA 1
ATOM 833 C C . GLU A 1 104 ? 1.838 -21.887 -3.411 1.00 95.06 104 GLU A C 1
ATOM 835 O O . GLU A 1 104 ? 1.635 -20.701 -3.686 1.00 95.06 104 GLU A O 1
ATOM 840 N N . HIS A 1 105 ? 0.876 -22.653 -2.896 1.00 97.50 105 HIS A N 1
ATOM 841 C CA . HIS A 1 105 ? -0.469 -22.134 -2.666 1.00 97.50 105 HIS A CA 1
ATOM 842 C C . HIS A 1 105 ? -0.463 -21.135 -1.499 1.00 97.50 105 HIS A C 1
ATOM 844 O O . HIS A 1 105 ? 0.015 -21.455 -0.407 1.00 97.50 105 HIS A O 1
ATOM 850 N N . TRP A 1 106 ? -1.062 -19.950 -1.677 1.00 97.25 106 TRP A N 1
ATOM 851 C CA . TRP A 1 106 ? -1.051 -18.860 -0.682 1.00 97.25 106 TRP A CA 1
ATOM 852 C C . TRP A 1 106 ? -1.439 -19.316 0.728 1.00 97.25 106 TRP A C 1
ATOM 854 O O . TRP A 1 106 ? -0.847 -18.902 1.725 1.00 97.25 106 TRP A O 1
ATOM 864 N N . LYS A 1 107 ? -2.423 -20.217 0.807 1.00 96.81 107 LYS A N 1
ATOM 865 C CA . LYS A 1 107 ? -2.929 -20.768 2.066 1.00 96.81 107 LYS A CA 1
ATOM 866 C C . LYS A 1 107 ? -1.858 -21.537 2.829 1.00 96.81 107 LYS A C 1
ATOM 868 O O . LYS A 1 107 ? -1.745 -21.380 4.039 1.00 96.81 107 LYS A O 1
ATOM 873 N N . GLU A 1 108 ? -1.047 -22.330 2.144 1.00 95.81 108 GLU A N 1
ATOM 874 C CA . GLU A 1 108 ? 0.035 -23.080 2.782 1.00 95.81 108 GLU A CA 1
ATOM 875 C C . GLU A 1 108 ? 1.113 -22.119 3.293 1.00 95.81 108 GLU A C 1
ATOM 877 O O . GLU A 1 108 ? 1.507 -22.191 4.457 1.00 95.81 108 GLU A O 1
ATOM 882 N N . VAL A 1 109 ? 1.490 -21.137 2.470 1.00 95.44 109 VAL A N 1
ATOM 883 C CA . VAL A 1 109 ? 2.489 -20.110 2.802 1.00 95.44 109 VAL A CA 1
ATOM 884 C C . VAL A 1 109 ? 2.057 -19.250 4.003 1.00 95.44 109 VAL A C 1
ATOM 886 O O . VAL A 1 109 ? 2.837 -19.034 4.932 1.00 95.44 109 VAL A O 1
ATOM 889 N N . SER A 1 110 ? 0.814 -18.755 4.021 1.00 95.12 110 SER A N 1
ATOM 890 C CA . SER A 1 110 ? 0.285 -17.905 5.100 1.00 95.12 110 SER A CA 1
ATOM 891 C C . SER A 1 110 ? 0.192 -18.652 6.431 1.00 95.12 110 SER A C 1
ATOM 893 O O . SER A 1 110 ? 0.642 -18.138 7.463 1.00 95.12 110 SER A O 1
ATOM 895 N N . TYR A 1 111 ? -0.332 -19.883 6.410 1.00 95.19 111 TYR A N 1
ATOM 896 C CA . TYR A 1 111 ? -0.505 -20.691 7.617 1.00 95.19 111 TYR A CA 1
ATOM 897 C C . TYR A 1 111 ? 0.826 -21.247 8.143 1.00 95.19 111 TYR A C 1
ATOM 899 O O . TYR A 1 111 ? 0.970 -21.389 9.353 1.00 95.19 111 TYR A O 1
ATOM 907 N N . ALA A 1 112 ? 1.826 -21.500 7.290 1.00 90.94 112 ALA A N 1
ATOM 908 C CA . ALA A 1 112 ? 3.135 -22.006 7.716 1.00 90.94 112 ALA A CA 1
ATOM 909 C C . ALA A 1 112 ? 3.970 -20.994 8.529 1.00 90.94 112 ALA A C 1
ATOM 911 O O . ALA A 1 112 ? 4.919 -21.388 9.218 1.00 90.94 112 ALA A O 1
ATOM 912 N N . LYS A 1 113 ? 3.640 -19.695 8.482 1.00 85.44 113 LYS A N 1
ATOM 913 C CA . LYS A 1 113 ? 4.365 -18.657 9.233 1.00 85.44 113 LYS A CA 1
ATOM 914 C C . LYS A 1 113 ? 4.327 -18.929 10.744 1.00 85.44 113 LYS A C 1
ATOM 916 O O . LYS A 1 113 ? 3.327 -19.404 11.276 1.00 85.44 113 LYS A O 1
ATOM 921 N N . PHE A 1 114 ? 5.419 -18.578 11.430 1.00 84.94 114 PHE A N 1
ATOM 922 C CA . PHE A 1 114 ? 5.555 -18.675 12.892 1.00 84.94 114 PHE A CA 1
ATOM 923 C C . PHE A 1 114 ? 5.174 -20.058 13.449 1.00 84.94 114 PHE A C 1
ATOM 925 O O . PHE A 1 114 ? 4.281 -20.182 14.281 1.00 84.94 114 PHE A O 1
ATOM 932 N N . GLU A 1 115 ? 5.845 -21.106 12.958 1.00 85.94 115 GLU A N 1
ATOM 933 C CA . GLU A 1 115 ? 5.642 -22.497 13.406 1.00 85.94 115 GLU A CA 1
ATOM 934 C C . GLU A 1 115 ? 4.193 -22.991 13.234 1.00 85.94 115 GLU A C 1
ATOM 936 O O . GLU A 1 115 ? 3.682 -23.767 14.041 1.00 85.94 115 GLU A O 1
ATOM 941 N N . GLY A 1 116 ? 3.515 -22.540 12.173 1.00 82.19 116 GLY A N 1
ATOM 942 C CA . GLY A 1 116 ? 2.139 -22.943 11.876 1.00 82.19 116 GLY A CA 1
ATOM 943 C C . GLY A 1 116 ? 1.057 -22.096 12.557 1.00 82.19 116 GLY A C 1
ATOM 944 O O . GLY A 1 116 ? -0.124 -22.417 12.441 1.00 82.19 116 GLY A O 1
ATOM 945 N N . GLN A 1 117 ? 1.428 -21.042 13.295 1.00 83.75 117 GLN A N 1
ATOM 946 C CA . GLN A 1 117 ? 0.468 -20.162 13.976 1.00 83.75 117 GLN A CA 1
ATOM 947 C C . GLN A 1 117 ? -0.071 -19.035 13.083 1.00 83.75 117 GLN A C 1
ATOM 949 O O . GLN A 1 117 ? -1.032 -18.361 13.464 1.00 83.75 117 GLN A O 1
ATOM 954 N N . GLY A 1 118 ? 0.552 -18.796 11.927 1.00 88.69 118 GLY A N 1
ATOM 955 C CA . GLY A 1 118 ? 0.286 -17.633 11.088 1.00 88.69 118 GLY A CA 1
ATOM 956 C C . GLY A 1 118 ? 0.849 -16.332 11.677 1.00 88.69 118 GLY A C 1
ATOM 957 O O . GLY A 1 118 ? 1.175 -16.231 12.859 1.00 88.69 118 GLY A O 1
ATOM 958 N N . SER A 1 119 ? 0.973 -15.300 10.838 1.00 93.75 119 SER A N 1
ATOM 959 C CA . SER A 1 119 ? 1.422 -13.969 11.277 1.00 93.75 119 SER A CA 1
ATOM 960 C C . SER A 1 119 ? 0.343 -13.240 12.083 1.00 93.75 119 SER A C 1
ATOM 962 O O . SER A 1 119 ? -0.794 -13.144 11.627 1.00 93.75 119 SER A O 1
ATOM 964 N N . MET A 1 120 ? 0.720 -12.675 13.238 1.00 95.56 120 MET A N 1
ATOM 965 C CA . MET A 1 120 ? -0.098 -11.740 14.038 1.00 95.56 120 MET A CA 1
ATOM 966 C C . MET A 1 120 ? -0.003 -10.284 13.551 1.00 95.56 120 MET A C 1
ATOM 968 O O . MET A 1 120 ? -0.523 -9.380 14.205 1.00 95.56 120 MET A O 1
ATOM 972 N N . GLY A 1 121 ? 0.699 -10.052 12.440 1.00 96.69 121 GLY A N 1
ATOM 973 C CA . GLY A 1 121 ? 0.927 -8.730 11.869 1.00 96.69 121 GLY A CA 1
ATOM 974 C C . GLY A 1 121 ? -0.341 -7.915 11.622 1.00 96.69 121 GLY A C 1
ATOM 975 O O . GLY A 1 121 ? -1.433 -8.451 11.427 1.00 96.69 121 GLY A O 1
ATOM 976 N N . ASN A 1 122 ? -0.185 -6.597 11.633 1.00 97.62 122 ASN A N 1
ATOM 977 C CA . ASN A 1 122 ? -1.249 -5.627 11.363 1.00 97.62 122 ASN A CA 1
ATOM 978 C C . ASN A 1 122 ? -1.592 -5.489 9.865 1.00 97.62 122 ASN A C 1
ATOM 980 O O . ASN A 1 122 ? -2.583 -4.837 9.546 1.00 97.62 122 ASN A O 1
ATOM 984 N N . GLY A 1 123 ? -0.871 -6.172 8.966 1.00 97.12 123 GLY A N 1
ATOM 985 C CA . GLY A 1 123 ? -1.054 -6.027 7.521 1.00 97.12 123 GLY A CA 1
ATOM 986 C C . GLY A 1 123 ? -2.458 -6.363 7.005 1.00 97.12 123 GLY A C 1
ATOM 987 O O . GLY A 1 123 ? -2.900 -5.815 6.002 1.00 97.12 123 GLY A O 1
ATOM 988 N N . GLY A 1 124 ? -3.210 -7.232 7.688 1.00 98.19 124 GLY A N 1
ATOM 989 C CA . GLY A 1 124 ? -4.634 -7.422 7.380 1.00 98.19 124 GLY A CA 1
ATOM 990 C C . GLY A 1 124 ? -5.480 -6.186 7.710 1.00 98.19 124 GLY A C 1
ATOM 991 O O . GLY A 1 124 ? -6.332 -5.786 6.920 1.00 98.19 124 GLY A O 1
ATOM 992 N N . ALA A 1 125 ? -5.212 -5.552 8.853 1.00 98.81 125 ALA A N 1
ATOM 993 C CA . ALA A 1 125 ? -5.970 -4.416 9.364 1.00 98.81 125 ALA A CA 1
ATOM 994 C C . ALA A 1 125 ? -5.731 -3.129 8.565 1.00 98.81 125 ALA A C 1
ATOM 996 O O . ALA A 1 125 ? -6.683 -2.378 8.349 1.00 98.81 125 ALA A O 1
ATOM 997 N N . MET A 1 126 ? -4.512 -2.922 8.060 1.00 98.50 126 MET A N 1
ATOM 998 C CA . MET A 1 126 ? -4.140 -1.716 7.312 1.00 98.50 126 MET A CA 1
ATOM 999 C C . MET A 1 126 ? -4.992 -1.458 6.062 1.00 98.50 126 MET A C 1
ATOM 1001 O O . MET A 1 126 ? -5.301 -0.323 5.714 1.00 98.50 126 MET A O 1
ATOM 1005 N N . ARG A 1 127 ? -5.484 -2.538 5.450 1.00 98.38 127 ARG A N 1
ATOM 1006 C CA . ARG A 1 127 ? -6.296 -2.537 4.224 1.00 98.38 127 ARG A CA 1
ATOM 1007 C C . ARG A 1 127 ? -7.785 -2.818 4.455 1.00 98.38 127 ARG A C 1
ATOM 1009 O O . ARG A 1 127 ? -8.546 -3.004 3.507 1.00 98.38 127 ARG A O 1
ATOM 1016 N N . ALA A 1 128 ? -8.225 -2.896 5.711 1.00 98.81 128 ALA A N 1
ATOM 1017 C CA . ALA A 1 128 ? -9.546 -3.421 6.063 1.00 98.81 128 ALA A CA 1
ATOM 1018 C C . ALA A 1 128 ? -10.688 -2.400 5.950 1.00 98.81 128 ALA A C 1
ATOM 1020 O O . ALA A 1 128 ? -11.852 -2.789 5.825 1.00 98.81 128 ALA A O 1
ATOM 1021 N N . ALA A 1 129 ? -10.385 -1.098 6.004 1.00 98.88 129 ALA A N 1
ATOM 1022 C CA . ALA A 1 129 ? -11.413 -0.055 6.023 1.00 98.88 129 ALA A CA 1
ATOM 1023 C C . ALA A 1 129 ? -12.284 -0.071 4.749 1.00 98.88 129 ALA A C 1
ATOM 1025 O O . ALA A 1 129 ? -13.501 0.103 4.836 1.00 98.88 129 ALA A O 1
ATOM 1026 N N . VAL A 1 130 ? -11.693 -0.415 3.595 1.00 98.75 130 VAL A N 1
ATOM 1027 C CA . VAL A 1 130 ? -12.389 -0.572 2.304 1.00 98.75 130 VAL A CA 1
ATOM 1028 C C . VAL A 1 130 ? -13.523 -1.602 2.390 1.00 98.75 130 VAL A C 1
ATOM 1030 O O . VAL A 1 130 ? -14.633 -1.355 1.916 1.00 98.75 130 VAL A O 1
ATOM 1033 N N . ILE A 1 131 ? -13.273 -2.734 3.057 1.00 98.88 131 ILE A N 1
ATOM 1034 C CA . ILE A 1 131 ? -14.248 -3.821 3.251 1.00 98.88 131 ILE A CA 1
ATOM 1035 C C . ILE A 1 131 ? -15.409 -3.333 4.118 1.00 98.88 131 ILE A C 1
ATOM 1037 O O . ILE A 1 131 ? -16.576 -3.571 3.805 1.00 98.88 131 ILE A O 1
ATOM 1041 N N . GLY A 1 132 ? -15.089 -2.615 5.195 1.00 98.81 132 GLY A N 1
ATOM 1042 C CA . GLY A 1 132 ? -16.080 -2.042 6.097 1.00 98.81 132 GLY A CA 1
ATOM 1043 C C . GLY A 1 132 ? -16.990 -1.017 5.430 1.00 98.81 132 GLY A C 1
ATOM 1044 O O . GLY A 1 132 ? -18.204 -1.043 5.625 1.00 98.81 132 GLY A O 1
ATOM 1045 N N . ALA A 1 133 ? -16.412 -0.151 4.598 1.00 98.69 133 ALA A N 1
ATOM 1046 C CA . ALA A 1 133 ? -17.161 0.822 3.816 1.00 98.69 133 ALA A CA 1
ATOM 1047 C C . ALA A 1 133 ? -18.104 0.147 2.803 1.00 98.69 133 ALA A C 1
ATOM 1049 O O . ALA A 1 133 ? -19.238 0.592 2.630 1.00 98.69 133 ALA A O 1
ATOM 1050 N N . TYR A 1 134 ? -17.667 -0.949 2.174 1.00 98.75 134 TYR A N 1
ATOM 1051 C CA . TYR A 1 134 ? -18.468 -1.700 1.204 1.00 98.75 134 TYR A CA 1
ATOM 1052 C C . TYR A 1 134 ? -19.635 -2.463 1.857 1.00 98.75 134 TYR A C 1
ATOM 1054 O O . TYR A 1 134 ? -20.765 -2.420 1.369 1.00 98.75 134 TYR A O 1
ATOM 1062 N N . PHE A 1 135 ? -19.389 -3.134 2.986 1.00 98.62 135 PHE A N 1
ATOM 1063 C CA . PHE A 1 135 ? -20.369 -3.971 3.696 1.00 98.62 135 PHE A CA 1
ATOM 1064 C C . PHE A 1 135 ? -21.002 -3.287 4.920 1.00 98.62 135 PHE A C 1
ATOM 1066 O O . PHE A 1 135 ? -21.400 -3.958 5.873 1.00 98.62 135 PHE A O 1
ATOM 1073 N N . TYR A 1 136 ? -21.121 -1.956 4.914 1.00 98.25 136 TYR A N 1
ATOM 1074 C CA . TYR A 1 136 ? -21.617 -1.180 6.064 1.00 98.25 136 TYR A CA 1
ATOM 1075 C C . TYR A 1 136 ? -23.026 -1.581 6.552 1.00 98.25 136 TYR A C 1
ATOM 1077 O O . TYR A 1 136 ? -23.433 -1.260 7.672 1.00 98.25 136 TYR A O 1
ATOM 1085 N N . ASP A 1 137 ? -23.802 -2.249 5.704 1.00 96.75 137 ASP A N 1
ATOM 1086 C CA . ASP A 1 137 ? -25.175 -2.684 5.936 1.00 96.75 137 ASP A CA 1
ATOM 1087 C C . ASP A 1 137 ? -25.312 -4.187 6.251 1.00 96.75 137 ASP A C 1
ATOM 1089 O O . ASP A 1 137 ? -26.410 -4.620 6.600 1.00 96.75 137 ASP A O 1
ATOM 1093 N N . ASP A 1 138 ? -24.228 -4.971 6.189 1.00 97.94 138 ASP A N 1
ATOM 1094 C CA . ASP A 1 138 ? -24.222 -6.417 6.451 1.00 97.94 138 ASP A CA 1
ATOM 1095 C C . ASP A 1 138 ? -22.969 -6.839 7.235 1.00 97.94 138 ASP A C 1
ATOM 1097 O O . ASP A 1 138 ? -21.924 -7.175 6.675 1.00 97.94 138 ASP A O 1
ATOM 1101 N N . PHE A 1 139 ? -23.083 -6.863 8.566 1.00 98.31 139 PHE A N 1
ATOM 1102 C CA . PHE A 1 139 ? -21.962 -7.203 9.448 1.00 98.31 139 PHE A CA 1
ATOM 1103 C C . PHE A 1 139 ? -21.532 -8.669 9.363 1.00 98.31 139 PHE A C 1
ATOM 1105 O O . PHE A 1 139 ? -20.406 -8.993 9.740 1.00 98.31 139 PHE A O 1
ATOM 1112 N N . THR A 1 140 ? -22.394 -9.563 8.871 1.00 98.56 140 THR A N 1
ATOM 1113 C CA . THR A 1 140 ? -22.017 -10.970 8.689 1.00 98.56 140 THR A CA 1
ATOM 1114 C C . THR A 1 140 ? -21.049 -11.073 7.521 1.00 98.56 140 THR A C 1
ATOM 1116 O O . THR A 1 140 ? -19.927 -11.547 7.702 1.00 98.56 140 THR A O 1
ATOM 1119 N N . ARG A 1 141 ? -21.435 -10.526 6.359 1.00 98.62 141 ARG A N 1
ATOM 1120 C CA . ARG A 1 141 ? -20.561 -10.490 5.180 1.00 98.62 141 ARG A CA 1
ATOM 1121 C C . ARG A 1 141 ? -19.319 -9.641 5.416 1.00 98.62 141 ARG A C 1
ATOM 1123 O O . ARG A 1 141 ? -18.245 -10.043 4.983 1.00 98.62 141 ARG A O 1
ATOM 1130 N N . LEU A 1 142 ? -19.426 -8.526 6.140 1.00 98.81 142 LEU A N 1
ATOM 1131 C CA . LEU A 1 142 ? -18.274 -7.704 6.522 1.00 98.81 142 LEU A CA 1
ATOM 1132 C C . LEU A 1 142 ? -17.215 -8.530 7.253 1.00 98.81 142 LEU A C 1
ATOM 1134 O O . LEU A 1 142 ? -16.051 -8.510 6.862 1.00 98.81 142 LEU A O 1
ATOM 1138 N N . LYS A 1 143 ? -17.610 -9.254 8.309 1.00 98.81 143 LYS A N 1
ATOM 1139 C CA . LYS A 1 143 ? -16.670 -10.029 9.130 1.00 98.81 143 LYS A CA 1
ATOM 1140 C C . LYS A 1 143 ? -16.059 -11.185 8.345 1.00 98.81 143 LYS A C 1
ATOM 1142 O O . LYS A 1 143 ? -14.852 -11.377 8.437 1.00 98.81 143 LYS A O 1
ATOM 1147 N N . GLU A 1 144 ? -16.858 -11.883 7.540 1.00 98.75 144 GLU A N 1
ATOM 1148 C CA . GLU A 1 144 ? -16.377 -12.957 6.661 1.00 98.75 144 GLU A CA 1
ATOM 1149 C C . GLU A 1 144 ? -15.345 -12.438 5.645 1.00 98.75 144 GLU A C 1
ATOM 1151 O O . GLU A 1 144 ? -14.270 -13.009 5.486 1.00 98.75 144 GLU A O 1
ATOM 1156 N N . ASN A 1 145 ? -15.629 -11.313 4.986 1.00 98.88 145 ASN A N 1
ATOM 1157 C CA . ASN A 1 145 ? -14.735 -10.744 3.978 1.00 98.88 145 ASN A CA 1
ATOM 1158 C C . ASN A 1 145 ? -13.465 -10.140 4.598 1.00 98.88 145 ASN A C 1
ATOM 1160 O O . ASN A 1 145 ? -12.384 -10.245 4.019 1.00 98.88 145 ASN A O 1
ATOM 1164 N N . ALA A 1 146 ? -13.566 -9.564 5.798 1.00 98.88 146 ALA A N 1
ATOM 1165 C CA . ALA A 1 146 ? -12.411 -9.115 6.570 1.00 98.88 146 ALA A CA 1
ATOM 1166 C C . ALA A 1 146 ? -11.482 -10.291 6.935 1.00 98.88 146 ALA A C 1
ATOM 1168 O O . ALA A 1 146 ? -10.267 -10.177 6.780 1.00 98.88 146 ALA A O 1
ATOM 1169 N N . GLU A 1 147 ? -12.033 -11.435 7.359 1.00 98.69 147 GLU A N 1
ATOM 1170 C CA . GLU A 1 147 ? -11.252 -12.661 7.600 1.00 98.69 147 GLU A CA 1
ATOM 1171 C C . GLU A 1 147 ? -10.591 -13.176 6.322 1.00 98.69 147 GLU A C 1
ATOM 1173 O O . GLU A 1 147 ? -9.376 -13.378 6.316 1.00 98.69 147 GLU A O 1
ATOM 1178 N N . ARG A 1 148 ? -11.365 -13.318 5.236 1.00 98.75 148 ARG A N 1
ATOM 1179 C CA . ARG A 1 148 ? -10.880 -13.807 3.935 1.00 98.75 148 ARG A CA 1
ATOM 1180 C C . ARG A 1 148 ? -9.727 -12.956 3.401 1.00 98.75 148 ARG A C 1
ATOM 1182 O O . ARG A 1 148 ? -8.734 -13.504 2.937 1.00 98.75 148 ARG A O 1
ATOM 1189 N N . SER A 1 149 ? -9.809 -11.628 3.525 1.00 98.75 149 SER A N 1
ATOM 1190 C CA . SER A 1 149 ? -8.726 -10.716 3.118 1.00 98.75 149 SER A CA 1
ATOM 1191 C C . SER A 1 149 ? -7.486 -10.829 4.010 1.00 98.75 149 SER A C 1
ATOM 1193 O O . SER A 1 149 ? -6.350 -10.788 3.525 1.00 98.75 149 SER A O 1
ATOM 1195 N N . CYS A 1 150 ? -7.674 -10.984 5.324 1.00 98.56 150 CYS A N 1
ATOM 1196 C CA . CYS A 1 150 ? -6.577 -11.128 6.279 1.00 98.56 150 CYS A CA 1
ATOM 1197 C C . CYS A 1 150 ? -5.799 -12.430 6.039 1.00 98.56 150 CYS A C 1
ATOM 1199 O O . CYS A 1 150 ? -4.570 -12.414 5.880 1.00 98.56 150 CYS A O 1
ATOM 1201 N N . GLU A 1 151 ? -6.524 -13.549 5.948 1.00 97.94 151 GLU A N 1
ATOM 1202 C CA . GLU A 1 151 ? -5.950 -14.893 5.991 1.00 97.94 151 GLU A CA 1
ATOM 1203 C C . GLU A 1 151 ? -5.034 -15.208 4.810 1.00 97.94 151 GLU A C 1
ATOM 1205 O O . GLU A 1 151 ? -4.134 -16.036 4.954 1.00 97.94 151 GLU A O 1
ATOM 1210 N N . VAL A 1 152 ? -5.184 -14.488 3.690 1.00 98.06 152 VAL A N 1
ATOM 1211 C CA . VAL A 1 152 ? -4.280 -14.587 2.533 1.00 98.06 152 VAL A CA 1
ATOM 1212 C C . VAL A 1 152 ? -2.825 -14.376 2.947 1.00 98.06 152 VAL A C 1
ATOM 1214 O O . VAL A 1 152 ? -1.934 -15.021 2.422 1.00 98.06 152 VAL A O 1
ATOM 1217 N N . THR A 1 153 ? -2.566 -13.545 3.958 1.00 97.12 153 THR A N 1
ATOM 1218 C CA . THR A 1 153 ? -1.192 -13.191 4.379 1.00 97.12 153 THR A CA 1
ATOM 1219 C C . THR A 1 153 ? -0.923 -13.378 5.873 1.00 97.12 153 THR A C 1
ATOM 1221 O O . THR A 1 153 ? 0.240 -13.506 6.281 1.00 97.12 153 THR A O 1
ATOM 1224 N N . HIS A 1 154 ? -1.994 -13.375 6.670 1.00 97.38 154 HIS A N 1
ATOM 1225 C CA . HIS A 1 154 ? -2.015 -13.347 8.125 1.00 97.38 154 HIS A CA 1
ATOM 1226 C C . HIS A 1 154 ? -3.092 -14.314 8.639 1.00 97.38 154 HIS A C 1
ATOM 1228 O O . HIS A 1 154 ? -4.217 -13.927 8.939 1.00 97.38 154 HIS A O 1
ATOM 1234 N N . ALA A 1 155 ? -2.753 -15.599 8.740 1.00 95.75 155 ALA A N 1
ATOM 1235 C CA . ALA A 1 155 ? -3.682 -16.638 9.194 1.00 95.75 155 ALA A CA 1
ATOM 1236 C C . ALA A 1 155 ? -3.911 -16.674 10.722 1.00 95.75 155 ALA A C 1
ATOM 1238 O O . ALA A 1 155 ? -4.637 -17.533 11.223 1.00 95.75 155 ALA A O 1
ATOM 1239 N N . ASN A 1 156 ? -3.290 -15.775 11.492 1.00 97.25 156 ASN A N 1
ATOM 1240 C CA . ASN A 1 156 ? -3.472 -15.770 12.936 1.00 97.25 156 ASN A CA 1
ATOM 1241 C C . ASN A 1 156 ? -4.800 -15.110 13.330 1.00 97.25 156 ASN A C 1
ATOM 1243 O O . ASN A 1 156 ? -5.137 -14.024 12.858 1.00 97.25 156 ASN A O 1
ATOM 1247 N N . ARG A 1 157 ? -5.508 -15.720 14.286 1.00 96.06 157 ARG A N 1
ATOM 1248 C CA . ARG A 1 157 ? -6.780 -15.205 14.809 1.00 96.06 157 ARG A CA 1
ATOM 1249 C C . ARG A 1 157 ? -6.688 -13.764 15.308 1.00 96.06 157 ARG A C 1
ATOM 1251 O O . ARG A 1 157 ? -7.621 -12.998 15.116 1.00 96.06 157 ARG A O 1
ATOM 1258 N N . GLU A 1 158 ? -5.585 -13.377 15.935 1.00 97.06 158 GLU A N 1
ATOM 1259 C CA . GLU A 1 158 ? -5.432 -12.021 16.462 1.00 97.06 158 GLU A CA 1
ATOM 1260 C C . GLU A 1 158 ? -5.317 -10.968 15.350 1.00 97.06 158 GLU A C 1
ATOM 1262 O O . GLU A 1 158 ? -5.885 -9.879 15.466 1.00 97.06 158 GLU A O 1
ATOM 1267 N N . ALA A 1 159 ? -4.660 -11.313 14.237 1.00 98.19 159 ALA A N 1
ATOM 1268 C CA . ALA A 1 159 ? -4.632 -10.469 13.045 1.00 98.19 159 ALA A CA 1
ATOM 1269 C C . ALA A 1 159 ? -6.028 -10.354 12.414 1.00 98.19 159 ALA A C 1
ATOM 1271 O O . ALA A 1 159 ? -6.453 -9.257 12.041 1.00 98.19 159 ALA A O 1
ATOM 1272 N N . MET A 1 160 ? -6.781 -11.459 12.364 1.00 98.38 160 MET A N 1
ATOM 1273 C CA . MET A 1 160 ? -8.157 -11.469 11.857 1.00 98.38 160 MET A CA 1
ATOM 1274 C C . MET A 1 160 ? -9.095 -10.606 12.710 1.00 98.38 160 MET A C 1
ATOM 1276 O O . MET A 1 160 ? -9.848 -9.803 12.164 1.00 98.38 160 MET A O 1
ATOM 1280 N N . GLU A 1 161 ? -9.035 -10.708 14.042 1.00 98.56 161 GLU A N 1
ATOM 1281 C CA . GLU A 1 161 ? -9.856 -9.873 14.931 1.00 98.56 161 GLU A CA 1
ATOM 1282 C C . GLU A 1 161 ? -9.487 -8.385 14.822 1.00 98.56 161 GLU A C 1
ATOM 1284 O O . GLU A 1 161 ? -10.377 -7.535 14.817 1.00 98.56 161 GLU A O 1
ATOM 1289 N N . GLY A 1 162 ? -8.201 -8.051 14.658 1.00 98.69 162 GLY A N 1
ATOM 1290 C CA . GLY A 1 162 ? -7.779 -6.674 14.373 1.00 98.69 162 GLY A CA 1
ATOM 1291 C C . GLY A 1 162 ? -8.290 -6.154 13.031 1.00 98.69 162 GLY A C 1
ATOM 1292 O O . GLY A 1 162 ? -8.756 -5.020 12.939 1.00 98.69 162 GLY A O 1
ATOM 1293 N N . THR A 1 163 ? -8.281 -7.011 12.010 1.00 98.88 163 THR A N 1
ATOM 1294 C CA . THR A 1 163 ? -8.808 -6.700 10.675 1.00 98.88 163 THR A CA 1
ATOM 1295 C C . THR A 1 163 ? -10.307 -6.407 10.730 1.00 98.88 163 THR A C 1
ATOM 1297 O O . THR A 1 163 ? -10.764 -5.376 10.233 1.00 98.88 163 THR A O 1
ATOM 1300 N N . LYS A 1 164 ? -11.078 -7.259 11.418 1.00 98.88 164 LYS A N 1
ATOM 1301 C CA . LYS A 1 164 ? -12.508 -7.024 11.660 1.00 98.88 164 LYS A CA 1
ATOM 1302 C C . LYS A 1 164 ? -12.753 -5.729 12.419 1.00 98.88 164 LYS A C 1
ATOM 1304 O O . LYS A 1 164 ? -13.687 -5.017 12.075 1.00 98.88 164 LYS A O 1
ATOM 1309 N N . ALA A 1 165 ? -11.947 -5.413 13.433 1.00 98.88 165 ALA A N 1
ATOM 1310 C CA . ALA A 1 165 ? -12.144 -4.212 14.240 1.00 98.88 165 ALA A CA 1
ATOM 1311 C C . ALA A 1 165 ? -12.083 -2.927 13.393 1.00 98.88 165 ALA A C 1
ATOM 1313 O O . ALA A 1 165 ? -12.944 -2.060 13.543 1.00 98.88 165 ALA A O 1
ATOM 1314 N N . ILE A 1 166 ? -11.126 -2.828 12.464 1.00 98.94 166 ILE A N 1
ATOM 1315 C CA . ILE A 1 166 ? -11.022 -1.690 11.536 1.00 98.94 166 ILE A CA 1
ATOM 1316 C C . ILE A 1 166 ? -12.154 -1.691 10.503 1.00 98.94 166 ILE A C 1
ATOM 1318 O O . ILE A 1 166 ? -12.756 -0.644 10.261 1.00 98.94 166 ILE A O 1
ATOM 1322 N N . ALA A 1 167 ? -12.506 -2.850 9.937 1.00 98.94 167 ALA A N 1
ATOM 1323 C CA . ALA A 1 167 ? -13.644 -2.947 9.021 1.00 98.94 167 ALA A CA 1
ATOM 1324 C C . ALA A 1 167 ? -14.962 -2.523 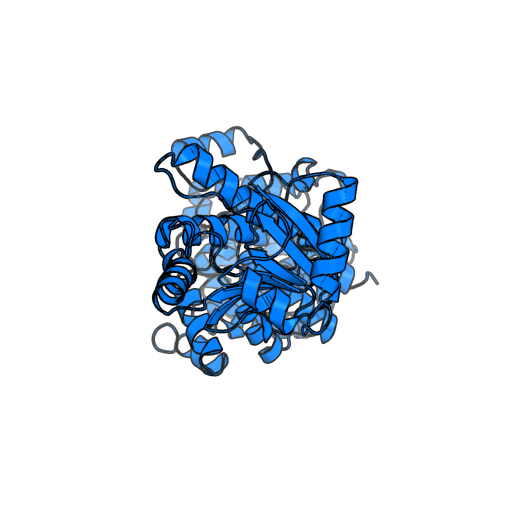9.705 1.00 98.94 167 ALA A C 1
ATOM 1326 O O . ALA A 1 167 ? -15.745 -1.754 9.151 1.00 98.94 167 ALA A O 1
ATOM 1327 N N . LEU A 1 168 ? -15.192 -2.944 10.950 1.00 98.94 168 LEU A N 1
ATOM 1328 C CA . LEU A 1 168 ? -16.346 -2.523 11.748 1.00 98.94 168 LEU A CA 1
ATOM 1329 C C . LEU A 1 168 ? -16.319 -1.017 12.030 1.00 98.94 168 LEU A C 1
ATOM 1331 O O . LEU A 1 168 ? -17.352 -0.361 11.916 1.00 98.94 168 LEU A O 1
ATOM 1335 N N . ALA A 1 169 ? -15.152 -0.449 12.345 1.00 98.88 169 ALA A N 1
ATOM 1336 C CA . ALA A 1 169 ? -15.003 0.992 12.543 1.00 98.88 169 ALA A CA 1
ATOM 1337 C C . ALA A 1 169 ? -15.399 1.789 11.288 1.00 98.88 169 ALA A C 1
ATOM 1339 O O . ALA A 1 169 ? -16.150 2.760 11.397 1.00 98.88 169 ALA A O 1
ATOM 1340 N N . ALA A 1 170 ? -14.962 1.350 10.102 1.00 98.88 170 ALA A N 1
ATOM 1341 C CA . ALA A 1 170 ? -15.358 1.941 8.822 1.00 98.88 170 ALA A CA 1
ATOM 1342 C C . ALA A 1 170 ? -16.870 1.824 8.572 1.00 98.88 170 ALA A C 1
ATOM 1344 O O . ALA A 1 170 ? -17.514 2.811 8.219 1.00 98.88 170 ALA A O 1
ATOM 1345 N N . ALA A 1 171 ? -17.463 0.654 8.821 1.00 98.75 171 ALA A N 1
ATOM 1346 C CA . ALA A 1 171 ? -18.905 0.463 8.685 1.00 98.75 171 ALA A CA 1
ATOM 1347 C C . ALA A 1 171 ? -19.707 1.378 9.620 1.00 98.75 171 ALA A C 1
ATOM 1349 O O . ALA A 1 171 ? -20.660 2.025 9.185 1.00 98.75 171 ALA A O 1
ATOM 1350 N N . PHE A 1 172 ? -19.314 1.487 10.893 1.00 98.56 172 PHE A N 1
ATOM 1351 C CA . PHE A 1 172 ? -19.965 2.397 11.834 1.00 98.56 172 PHE A CA 1
ATOM 1352 C C . PHE A 1 172 ? -19.796 3.866 11.430 1.00 98.56 172 PHE A C 1
ATOM 1354 O O . PHE A 1 172 ? -20.759 4.624 11.530 1.00 98.56 172 PHE A O 1
ATOM 1361 N N . ALA A 1 173 ? -18.632 4.268 10.911 1.00 98.06 173 ALA A N 1
ATOM 1362 C CA . ALA A 1 173 ? -18.428 5.613 10.374 1.00 98.06 173 ALA A CA 1
ATOM 1363 C C . ALA A 1 173 ? -19.405 5.925 9.222 1.00 98.06 173 ALA A C 1
ATOM 1365 O O . ALA A 1 173 ? -20.069 6.964 9.242 1.00 98.06 173 ALA A O 1
ATOM 1366 N N . VAL A 1 174 ? -19.578 5.003 8.267 1.00 98.00 174 VAL A N 1
ATOM 1367 C CA . VAL A 1 174 ? -20.558 5.151 7.172 1.00 98.00 174 VAL A CA 1
ATOM 1368 C C . VAL A 1 174 ? -21.987 5.235 7.709 1.00 98.00 174 VAL A C 1
ATOM 1370 O O . VAL A 1 174 ? -22.747 6.125 7.329 1.00 98.00 174 VAL A O 1
ATOM 1373 N N . ARG A 1 175 ? -22.369 4.344 8.629 1.00 97.38 175 ARG A N 1
ATOM 1374 C CA . ARG A 1 175 ? -23.716 4.332 9.225 1.00 97.38 175 ARG A CA 1
ATOM 1375 C C . ARG A 1 175 ? -24.024 5.626 9.979 1.00 97.38 175 ARG A C 1
ATOM 1377 O O . ARG A 1 175 ? -25.154 6.111 9.915 1.00 97.38 175 ARG A O 1
ATOM 1384 N N . GLU A 1 176 ? -23.030 6.208 10.647 1.00 95.31 176 GLU A N 1
ATOM 1385 C CA . GLU A 1 176 ? -23.150 7.519 11.291 1.00 95.31 176 GLU A CA 1
ATOM 1386 C C . GLU A 1 176 ? -23.309 8.644 10.260 1.00 95.31 176 GLU A C 1
ATOM 1388 O O . GLU A 1 176 ? -24.221 9.464 10.389 1.00 95.31 176 GLU A O 1
ATOM 1393 N N . LYS A 1 177 ? -22.497 8.649 9.191 1.00 94.38 177 LYS A N 1
ATOM 1394 C CA . LYS A 1 177 ? -22.592 9.622 8.088 1.00 94.38 177 LYS A CA 1
ATOM 1395 C C . LYS A 1 177 ? -23.961 9.597 7.406 1.00 94.38 177 LYS A C 1
ATOM 1397 O O . LYS A 1 177 ? -24.518 10.650 7.101 1.00 94.38 177 LYS A O 1
ATOM 1402 N N . LEU A 1 178 ? -24.521 8.403 7.220 1.00 94.81 178 LEU A N 1
ATOM 1403 C CA . LEU A 1 178 ? -25.851 8.179 6.652 1.00 94.81 178 LEU A CA 1
ATOM 1404 C C . LEU A 1 178 ? -26.999 8.485 7.629 1.00 94.81 178 LEU A C 1
ATOM 1406 O O . LEU A 1 178 ? -28.168 8.381 7.254 1.00 94.81 178 LEU A O 1
ATOM 1410 N N . GLY A 1 179 ? -26.695 8.849 8.879 1.00 94.38 179 GLY A N 1
ATOM 1411 C CA . GLY A 1 179 ? -27.688 9.152 9.908 1.00 94.38 179 GLY A CA 1
ATOM 1412 C C . GLY A 1 179 ? -28.471 7.934 10.403 1.00 94.38 179 GLY A C 1
ATOM 1413 O O . GLY A 1 179 ? -29.536 8.104 10.997 1.00 94.38 179 GLY A O 1
ATOM 1414 N N . MET A 1 180 ? -27.971 6.717 10.160 1.00 94.56 180 MET A N 1
ATOM 1415 C CA . MET A 1 180 ? -28.591 5.474 10.630 1.00 94.56 180 MET A CA 1
ATOM 1416 C C . MET A 1 180 ? -28.431 5.324 12.143 1.00 94.56 180 MET A C 1
ATOM 1418 O O . MET A 1 180 ? -29.352 4.890 12.831 1.00 94.56 180 MET A O 1
ATOM 1422 N N . GLU A 1 181 ? -27.261 5.702 12.655 1.00 92.81 181 GLU A N 1
ATOM 1423 C CA . GLU A 1 181 ? -26.873 5.597 14.060 1.00 92.81 181 GLU A CA 1
ATOM 1424 C C . GLU A 1 181 ? -26.082 6.844 14.480 1.00 92.81 181 GLU A C 1
ATOM 1426 O O . GLU A 1 181 ? -25.619 7.618 13.645 1.00 92.81 181 GLU A O 1
ATOM 1431 N N . LYS A 1 182 ? -25.947 7.071 15.788 1.00 91.19 182 LYS A N 1
ATOM 1432 C CA . LYS A 1 182 ? -25.082 8.112 16.358 1.00 91.19 182 LYS A CA 1
ATOM 1433 C C . LYS A 1 182 ? -24.276 7.500 17.483 1.00 91.19 182 LYS A C 1
ATOM 1435 O O . LYS A 1 182 ? -24.858 6.819 18.327 1.00 91.19 182 LYS A O 1
ATOM 1440 N N . PHE A 1 183 ? -22.979 7.780 17.526 1.00 91.50 183 PHE A N 1
ATOM 1441 C CA . PHE A 1 183 ? -22.100 7.163 18.512 1.00 91.50 183 PHE A CA 1
ATOM 1442 C C . PHE A 1 183 ? -21.414 8.207 19.386 1.00 91.50 183 PHE A C 1
ATOM 1444 O O . PHE A 1 183 ? -20.685 9.078 18.904 1.00 91.50 183 PHE A O 1
ATOM 1451 N N . GLY A 1 184 ? -21.579 8.076 20.704 1.00 93.06 184 GLY A N 1
ATOM 1452 C CA . GLY A 1 184 ? -20.631 8.663 21.642 1.00 93.06 184 GLY A CA 1
ATOM 1453 C C . GLY A 1 184 ? -19.255 7.997 21.516 1.00 93.06 184 GLY A C 1
ATOM 1454 O O . GLY A 1 184 ? -19.113 6.935 20.908 1.00 93.06 184 GLY A O 1
ATOM 1455 N N . GLN A 1 185 ? -18.230 8.594 22.130 1.00 92.50 185 GLN A N 1
ATOM 1456 C CA . GLN A 1 185 ? -16.859 8.067 22.062 1.00 92.50 185 GLN A CA 1
ATOM 1457 C C . GLN A 1 185 ? -16.774 6.622 22.585 1.00 92.50 185 GLN A C 1
ATOM 1459 O O . GLN A 1 185 ? -16.219 5.747 21.927 1.00 92.50 185 GLN A O 1
ATOM 1464 N N . GLN A 1 186 ? -17.373 6.347 23.749 1.00 94.19 186 GLN A N 1
ATOM 1465 C CA . GLN A 1 186 ? -17.370 5.000 24.329 1.00 94.19 186 GLN A CA 1
ATOM 1466 C C . GLN A 1 186 ? -18.260 4.022 23.548 1.00 94.19 186 GLN A C 1
ATOM 1468 O O . GLN A 1 186 ? -17.916 2.846 23.450 1.00 94.19 186 GLN A O 1
ATOM 1473 N N . ASP A 1 187 ? -19.380 4.486 22.986 1.00 95.94 187 ASP A N 1
ATOM 1474 C CA . ASP A 1 187 ? -20.307 3.627 22.238 1.00 95.94 187 ASP A CA 1
ATOM 1475 C C . ASP A 1 187 ? -19.668 3.116 20.947 1.00 95.94 187 ASP A C 1
ATOM 1477 O O . ASP A 1 187 ? -19.822 1.944 20.615 1.00 95.94 187 ASP A O 1
ATOM 1481 N N . PHE A 1 188 ? -18.880 3.960 20.272 1.00 97.38 188 PHE A N 1
ATOM 1482 C CA . PHE A 1 188 ? -18.114 3.568 19.089 1.00 97.38 188 PHE A CA 1
ATOM 1483 C C . PHE A 1 188 ? -17.189 2.377 19.390 1.00 97.38 188 PHE A C 1
ATOM 1485 O O . PHE A 1 188 ? -17.219 1.367 18.691 1.00 97.38 188 PHE A O 1
ATOM 1492 N N . ILE A 1 189 ? -16.433 2.448 20.491 1.00 97.75 189 ILE A N 1
ATOM 1493 C CA . ILE A 1 189 ? -15.521 1.375 20.920 1.00 97.75 189 ILE A CA 1
ATOM 1494 C C . ILE A 1 189 ? -16.305 0.121 21.334 1.00 97.75 189 ILE A C 1
ATOM 1496 O O . ILE A 1 189 ? -15.972 -0.984 20.904 1.00 97.75 189 ILE A O 1
ATOM 1500 N N . ARG A 1 190 ? -17.357 0.275 22.154 1.00 97.62 190 ARG A N 1
ATOM 1501 C CA . ARG A 1 190 ? -18.168 -0.856 22.644 1.00 97.62 190 ARG A CA 1
ATOM 1502 C C . ARG A 1 190 ? -18.826 -1.622 21.506 1.00 97.62 190 ARG A C 1
ATOM 1504 O O . ARG A 1 190 ? -18.826 -2.848 21.534 1.00 97.62 190 ARG A O 1
ATOM 1511 N N . ASN A 1 191 ? -19.371 -0.923 20.516 1.00 97.62 191 ASN A N 1
ATOM 1512 C CA . ASN A 1 191 ? -20.061 -1.563 19.401 1.00 97.62 191 ASN A CA 1
ATOM 1513 C C . ASN A 1 191 ? -19.103 -2.393 18.545 1.00 97.62 191 ASN A C 1
ATOM 1515 O O . ASN A 1 191 ? -19.442 -3.517 18.193 1.00 97.62 191 ASN A O 1
ATOM 1519 N N . ILE A 1 192 ? -17.883 -1.902 18.297 1.00 98.31 192 ILE A N 1
ATOM 1520 C CA . ILE A 1 192 ? -16.837 -2.688 17.628 1.00 98.31 192 ILE A CA 1
ATOM 1521 C C . ILE A 1 192 ? -16.488 -3.916 18.470 1.00 98.31 192 ILE A C 1
ATOM 1523 O O . ILE A 1 192 ? -16.523 -5.039 17.980 1.00 98.31 192 ILE A O 1
ATOM 1527 N N . GLN A 1 193 ? -16.201 -3.722 19.757 1.00 96.81 193 GLN A N 1
ATOM 1528 C CA . GLN A 1 193 ? -15.796 -4.797 20.659 1.00 96.81 193 GLN A CA 1
ATOM 1529 C C . GLN A 1 193 ? -16.846 -5.918 20.778 1.00 96.81 193 GLN A C 1
ATOM 1531 O O . GLN A 1 193 ? -16.485 -7.092 20.878 1.00 96.81 193 GLN A O 1
ATOM 1536 N N . ASN A 1 194 ? -18.134 -5.568 20.798 1.00 97.31 194 ASN A N 1
ATOM 1537 C CA . ASN A 1 194 ? -19.235 -6.523 20.942 1.00 97.31 194 ASN A CA 1
ATOM 1538 C C . ASN A 1 194 ? -19.358 -7.479 19.747 1.00 97.31 194 ASN A C 1
ATOM 1540 O O . ASN A 1 194 ? -19.859 -8.589 19.913 1.00 97.31 194 ASN A O 1
ATOM 1544 N N . GLU A 1 195 ? -18.870 -7.075 18.576 1.00 97.94 195 GLU A N 1
ATOM 1545 C CA . GLU A 1 195 ? -18.881 -7.882 17.353 1.00 97.94 195 GLU A CA 1
ATOM 1546 C C . GLU A 1 195 ? -17.683 -8.842 17.240 1.00 97.94 195 GLU A C 1
ATOM 1548 O O . GLU A 1 195 ? -17.687 -9.723 16.374 1.00 97.94 195 GLU A O 1
ATOM 1553 N N . LEU A 1 196 ? -16.673 -8.685 18.106 1.00 97.44 196 LEU A N 1
ATOM 1554 C CA . LEU A 1 196 ? -15.438 -9.472 18.094 1.00 97.44 196 LEU A CA 1
ATOM 1555 C C . LEU A 1 196 ? -15.501 -10.703 19.000 1.00 97.44 196 LEU A C 1
ATOM 1557 O O . LEU A 1 196 ? -16.137 -10.728 20.065 1.00 97.44 196 LEU A O 1
ATOM 1561 N N . MET A 1 197 ? -14.738 -11.718 18.609 1.00 96.56 197 MET A N 1
ATOM 1562 C CA . MET A 1 197 ? -14.540 -12.927 19.397 1.00 96.56 197 MET A CA 1
ATOM 1563 C C . MET A 1 197 ? -13.546 -12.677 20.538 1.00 96.56 197 MET A C 1
ATOM 1565 O O . MET A 1 197 ? -12.687 -11.795 20.470 1.00 96.56 197 MET A O 1
ATOM 1569 N N . ASP A 1 198 ? -13.622 -13.487 21.595 1.00 97.06 198 ASP A N 1
ATOM 1570 C CA . ASP A 1 198 ? -12.678 -13.384 22.713 1.00 97.06 198 ASP A CA 1
ATOM 1571 C C . ASP A 1 198 ? -11.237 -13.632 22.236 1.00 97.06 198 ASP A C 1
ATOM 1573 O O . ASP A 1 198 ? -10.953 -14.636 21.580 1.00 97.06 198 ASP A O 1
ATOM 1577 N N . SER A 1 199 ? -10.364 -12.660 22.505 1.00 96.19 199 SER A N 1
ATOM 1578 C CA . SER A 1 199 ? -9.006 -12.509 21.958 1.00 96.19 199 SER A CA 1
ATOM 1579 C C . SER A 1 199 ? -8.227 -11.464 22.771 1.00 96.19 199 SER A C 1
ATOM 1581 O O . SER A 1 199 ? -8.835 -10.689 23.525 1.00 96.19 199 SER A O 1
ATOM 1583 N N . ASP A 1 200 ? -6.901 -11.396 22.612 1.00 96.25 200 ASP A N 1
ATOM 1584 C CA . ASP A 1 200 ? -6.107 -10.300 23.191 1.00 96.25 200 ASP A CA 1
ATOM 1585 C C . ASP A 1 200 ? -6.493 -8.951 22.564 1.00 96.25 200 ASP A C 1
ATOM 1587 O O . ASP A 1 200 ? -6.653 -7.965 23.285 1.00 96.25 200 ASP A O 1
ATOM 1591 N N . MET A 1 201 ? -6.792 -8.921 21.259 1.00 97.06 201 MET A N 1
ATOM 1592 C CA . MET A 1 201 ? -7.386 -7.762 20.580 1.00 97.06 201 MET A CA 1
ATOM 1593 C C . MET A 1 201 ? -8.607 -7.213 21.334 1.00 97.06 201 MET A C 1
ATOM 1595 O O . MET A 1 201 ? -8.632 -6.045 21.736 1.00 97.06 201 MET A O 1
ATOM 1599 N N . LYS A 1 202 ? -9.611 -8.061 21.599 1.00 97.19 202 LYS A N 1
ATOM 1600 C CA . LYS A 1 202 ? -10.815 -7.663 22.347 1.00 97.19 202 LYS A CA 1
ATOM 1601 C C . LYS A 1 202 ? -10.477 -7.229 23.775 1.00 97.19 202 LYS A C 1
ATOM 1603 O O . LYS A 1 202 ? -11.070 -6.282 24.295 1.00 97.19 202 LYS A O 1
ATOM 1608 N N . SER A 1 203 ? -9.502 -7.873 24.421 1.00 97.00 203 SER A N 1
ATOM 1609 C CA . SER A 1 203 ? -9.020 -7.455 25.742 1.00 97.00 203 SER A CA 1
ATOM 1610 C C . SER A 1 203 ? -8.336 -6.084 25.722 1.00 97.00 203 SER A C 1
ATOM 1612 O O . SER A 1 203 ? -8.440 -5.351 26.707 1.00 97.00 203 SER A O 1
ATOM 1614 N N . LYS A 1 204 ? -7.639 -5.708 24.649 1.00 96.25 204 LYS A N 1
ATOM 1615 C CA . LYS A 1 204 ? -7.040 -4.375 24.519 1.00 96.25 204 LYS A CA 1
ATOM 1616 C C . LYS A 1 204 ? -8.075 -3.308 24.170 1.00 96.25 204 LYS A C 1
ATOM 1618 O O . LYS A 1 204 ? -8.020 -2.234 24.759 1.00 96.25 204 LYS A O 1
ATOM 1623 N N . LEU A 1 205 ? -9.080 -3.614 23.347 1.00 96.44 205 LEU A N 1
ATOM 1624 C CA . LEU A 1 205 ? -10.214 -2.703 23.129 1.00 96.44 205 LEU A CA 1
ATOM 1625 C C . LEU A 1 205 ? -11.002 -2.433 24.420 1.00 96.44 205 LEU A C 1
ATOM 1627 O O . LEU A 1 205 ? -11.406 -1.299 24.667 1.00 96.44 205 LEU A O 1
ATOM 1631 N N . ASN A 1 206 ? -11.124 -3.428 25.306 1.00 95.38 206 ASN A N 1
ATOM 1632 C CA . ASN A 1 206 ? -11.641 -3.205 26.660 1.00 95.38 206 ASN A CA 1
ATOM 1633 C C . ASN A 1 206 ? -10.819 -2.156 27.429 1.00 95.38 206 ASN A C 1
ATOM 1635 O O . ASN A 1 206 ? -11.393 -1.317 28.119 1.00 95.38 206 ASN A O 1
ATOM 1639 N N . LYS A 1 207 ? -9.482 -2.170 27.312 1.00 96.12 207 LYS A N 1
ATOM 1640 C CA . LYS A 1 207 ? -8.615 -1.172 27.966 1.00 96.12 207 LYS A CA 1
ATOM 1641 C C . LYS A 1 207 ? -8.882 0.242 27.448 1.00 96.12 207 LYS A C 1
ATOM 1643 O O . LYS A 1 207 ? -8.844 1.172 28.250 1.00 96.12 207 LYS A O 1
ATOM 1648 N N . CYS A 1 208 ? -9.226 0.408 26.166 1.00 94.94 208 CYS A N 1
ATOM 1649 C CA . CYS A 1 208 ? -9.591 1.710 25.594 1.00 94.94 208 CYS A CA 1
ATOM 1650 C C . CYS A 1 208 ? -10.752 2.377 26.353 1.00 94.94 208 CYS A C 1
ATOM 1652 O O . CYS A 1 208 ? -10.738 3.593 26.531 1.00 94.94 208 CYS A O 1
ATOM 1654 N N . LEU A 1 209 ? -11.717 1.595 26.856 1.00 93.19 209 LEU A N 1
ATOM 1655 C CA . LEU A 1 209 ? -12.872 2.105 27.610 1.00 93.19 209 LEU A CA 1
ATOM 1656 C C . LEU A 1 209 ? -12.504 2.691 28.981 1.00 93.19 209 LEU A C 1
ATOM 1658 O O . LEU A 1 209 ? -13.272 3.479 29.527 1.00 93.19 209 LEU A O 1
ATOM 1662 N N . TYR A 1 210 ? -11.343 2.327 29.533 1.00 92.31 210 TYR A N 1
ATOM 1663 C CA . TYR A 1 210 ? -10.833 2.872 30.796 1.00 92.31 210 TYR A CA 1
ATOM 1664 C C . TYR A 1 210 ? -9.908 4.082 30.595 1.00 92.31 210 TYR A C 1
ATOM 1666 O O . TYR A 1 210 ? -9.502 4.711 31.570 1.00 92.31 210 TYR A O 1
ATOM 1674 N N . LEU A 1 211 ? -9.585 4.426 29.344 1.00 92.38 211 LEU A N 1
ATOM 1675 C CA . LEU A 1 211 ? -8.760 5.576 28.966 1.00 92.38 211 LEU A CA 1
ATOM 1676 C C . LEU A 1 211 ? -9.657 6.754 28.547 1.00 92.38 211 LEU A C 1
ATOM 1678 O O . LEU A 1 211 ? -9.575 7.258 27.422 1.00 92.38 211 LEU A O 1
ATOM 1682 N N . ASP A 1 212 ? -10.562 7.153 29.442 1.00 81.75 212 ASP A N 1
ATOM 1683 C CA . ASP A 1 212 ? -11.449 8.305 29.249 1.00 81.75 212 ASP A CA 1
ATOM 1684 C C . ASP A 1 212 ? -10.740 9.638 29.578 1.00 81.75 212 ASP A C 1
ATOM 1686 O O . ASP A 1 212 ? -9.696 9.667 30.233 1.00 81.75 212 ASP A O 1
ATOM 1690 N N . GLY A 1 213 ? -11.293 10.757 29.108 1.00 85.75 213 GLY A N 1
ATOM 1691 C CA . GLY A 1 213 ? -10.695 12.087 29.242 1.00 85.75 213 GLY A CA 1
ATOM 1692 C C . GLY A 1 213 ? -9.514 12.311 28.291 1.00 85.75 213 GLY A C 1
ATOM 1693 O O . GLY A 1 213 ? -9.566 11.891 27.131 1.00 85.75 213 GLY A O 1
ATOM 1694 N N . ASN A 1 214 ? -8.462 12.973 28.798 1.00 86.75 214 ASN A N 1
ATOM 1695 C CA . ASN A 1 214 ? -7.268 13.402 28.051 1.00 86.75 214 ASN A CA 1
ATOM 1696 C C . ASN A 1 214 ? -5.985 12.738 28.603 1.00 86.75 214 ASN A C 1
ATOM 1698 O O . ASN A 1 214 ? -5.173 13.419 29.240 1.00 86.75 214 ASN A O 1
ATOM 1702 N N . PRO A 1 215 ? -5.802 11.413 28.439 1.00 92.94 215 PRO A N 1
ATOM 1703 C CA . PRO A 1 215 ? -4.561 10.744 28.824 1.00 92.94 215 PRO A CA 1
ATOM 1704 C C . PRO A 1 215 ? -3.373 11.283 28.016 1.00 92.94 215 PRO A C 1
ATOM 1706 O O . PRO A 1 215 ? -3.531 11.729 26.880 1.00 92.94 215 PRO A O 1
ATOM 1709 N N . SER A 1 216 ? -2.167 11.219 28.588 1.00 94.69 216 SER A N 1
ATOM 1710 C CA . SER A 1 216 ? -0.954 11.528 27.827 1.00 94.69 216 SER A CA 1
ATOM 1711 C C . SER A 1 216 ? -0.738 10.496 26.718 1.00 94.69 216 SER A C 1
ATOM 1713 O O . SER A 1 216 ? -1.055 9.315 26.890 1.00 94.69 216 SER A O 1
ATOM 1715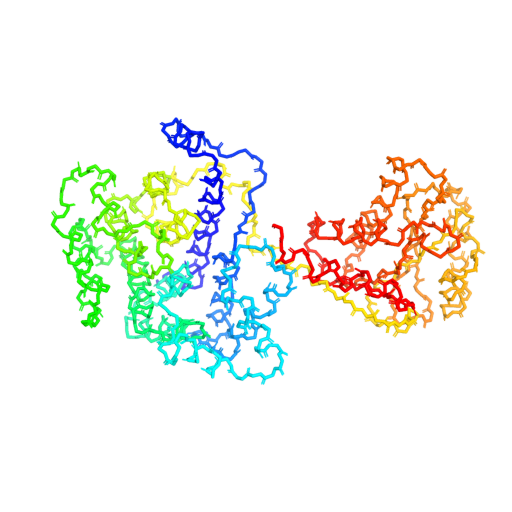 N N . THR A 1 217 ? -0.124 10.916 25.610 1.00 93.81 217 THR A N 1
ATOM 1716 C CA . THR A 1 217 ? 0.258 10.010 24.516 1.00 93.81 217 THR A CA 1
ATOM 1717 C C . THR A 1 217 ? 1.113 8.847 25.023 1.00 93.81 217 THR A C 1
ATOM 1719 O O . THR A 1 217 ? 0.893 7.708 24.637 1.00 93.81 217 THR A O 1
ATOM 1722 N N . GLU A 1 218 ? 2.016 9.090 25.977 1.00 95.50 218 GLU A N 1
ATOM 1723 C CA . GLU A 1 218 ? 2.828 8.037 26.601 1.00 95.50 218 GLU A CA 1
ATOM 1724 C C . GLU A 1 218 ? 1.976 6.956 27.291 1.00 95.50 218 GLU A C 1
ATOM 1726 O O . GLU A 1 218 ? 2.247 5.763 27.145 1.00 95.50 218 GLU A O 1
ATOM 1731 N N . LEU A 1 219 ? 0.920 7.348 28.017 1.00 96.69 219 LEU A N 1
ATOM 1732 C CA . LEU A 1 219 ? 0.019 6.395 28.667 1.00 96.69 219 LEU A CA 1
ATOM 1733 C C . LEU A 1 219 ? -0.781 5.588 27.638 1.00 96.69 219 LEU A C 1
ATOM 1735 O O . LEU A 1 219 ? -0.974 4.385 27.836 1.00 96.69 219 LEU A O 1
ATOM 1739 N N . LEU A 1 220 ? -1.221 6.230 26.550 1.00 96.75 220 LEU A N 1
ATOM 1740 C CA . LEU A 1 220 ? -1.902 5.555 25.443 1.00 96.75 220 LEU A CA 1
ATOM 1741 C C . LEU A 1 220 ? -0.996 4.493 24.823 1.00 96.75 220 LEU A C 1
ATOM 1743 O O . LEU A 1 220 ? -1.361 3.320 24.827 1.00 96.75 220 LEU A O 1
ATOM 1747 N N . VAL A 1 221 ? 0.207 4.883 24.395 1.00 97.38 221 VAL A N 1
ATOM 1748 C CA . VAL A 1 221 ? 1.187 3.985 23.768 1.00 97.38 221 VAL A CA 1
ATOM 1749 C C . VAL A 1 221 ? 1.532 2.821 24.695 1.00 97.38 221 VAL A C 1
ATOM 1751 O O . VAL A 1 221 ? 1.490 1.666 24.285 1.00 97.38 221 VAL A O 1
ATOM 1754 N N . LYS A 1 222 ? 1.785 3.086 25.982 1.00 97.31 222 LYS A N 1
ATOM 1755 C CA . LYS A 1 222 ? 2.114 2.033 26.954 1.00 97.31 222 LYS A CA 1
ATOM 1756 C C . LYS A 1 222 ? 0.969 1.041 27.193 1.00 97.31 222 LYS A C 1
ATOM 1758 O O . LYS A 1 222 ? 1.222 -0.105 27.562 1.00 97.31 222 LYS A O 1
ATOM 1763 N N . THR A 1 223 ? -0.281 1.476 27.045 1.00 97.25 223 THR A N 1
ATOM 1764 C CA . THR A 1 223 ? -1.460 0.651 27.358 1.00 97.25 223 THR A CA 1
ATOM 1765 C C . THR A 1 223 ? -1.995 -0.091 26.136 1.00 97.25 223 THR A C 1
ATOM 1767 O O . THR A 1 223 ? -2.430 -1.240 26.261 1.00 97.25 223 THR A O 1
ATOM 1770 N N . LEU A 1 224 ? -1.990 0.574 24.981 1.00 97.62 224 LEU A N 1
ATOM 1771 C CA . LEU A 1 224 ? -2.643 0.133 23.749 1.00 97.62 224 LEU A CA 1
ATOM 1772 C C . LEU A 1 224 ? -1.650 -0.348 22.686 1.00 97.62 224 LEU A C 1
ATOM 1774 O O . LEU A 1 224 ? -2.032 -1.172 21.859 1.00 97.62 224 LEU A O 1
ATOM 1778 N N . GLY A 1 225 ? -0.398 0.105 22.759 1.00 97.94 225 GLY A N 1
ATOM 1779 C CA . GLY A 1 225 ? 0.593 -0.037 21.697 1.00 97.94 225 GLY A CA 1
ATOM 1780 C C . GLY A 1 225 ? 0.564 1.141 20.719 1.00 97.94 225 GLY A C 1
ATOM 1781 O O . GLY A 1 225 ? -0.299 2.017 20.802 1.00 97.94 225 GLY A O 1
ATOM 1782 N N . ASN A 1 226 ? 1.548 1.181 19.826 1.00 97.56 226 ASN A N 1
ATOM 1783 C CA . ASN A 1 226 ? 1.635 2.130 18.708 1.00 97.56 226 ASN A CA 1
ATOM 1784 C C . ASN A 1 226 ? 2.166 1.480 17.418 1.00 97.56 226 ASN A C 1
ATOM 1786 O O . ASN A 1 226 ? 2.652 2.167 16.528 1.00 97.56 226 ASN A O 1
ATOM 1790 N N . GLY A 1 227 ? 2.139 0.151 17.357 1.00 96.88 227 GLY A N 1
ATOM 1791 C CA . GLY A 1 227 ? 2.626 -0.643 16.238 1.00 96.88 227 GLY A CA 1
ATOM 1792 C C . GLY A 1 227 ? 4.133 -0.895 16.221 1.00 96.88 227 GLY A C 1
ATOM 1793 O O . GLY A 1 227 ? 4.599 -1.613 15.347 1.00 96.88 227 GLY A O 1
ATOM 1794 N N . THR A 1 228 ? 4.913 -0.436 17.209 1.00 95.94 228 THR A N 1
ATOM 1795 C CA . THR A 1 228 ? 6.345 -0.809 17.314 1.00 95.94 228 THR A CA 1
ATOM 1796 C C . THR A 1 228 ? 6.542 -2.334 17.369 1.00 95.94 228 THR A C 1
ATOM 1798 O O . THR A 1 228 ? 7.561 -2.856 16.923 1.00 95.94 228 THR A O 1
ATOM 1801 N N . GLY A 1 229 ? 5.568 -3.071 17.910 1.00 94.25 229 GLY A N 1
ATOM 1802 C CA . GLY A 1 229 ? 5.560 -4.532 17.912 1.00 94.25 229 GLY A CA 1
ATOM 1803 C C . GLY A 1 229 ? 5.128 -5.174 16.589 1.00 94.25 229 GLY A C 1
ATOM 1804 O O . GLY A 1 229 ? 5.152 -6.399 16.512 1.00 94.25 229 GLY A O 1
ATOM 1805 N N . MET A 1 230 ? 4.702 -4.391 15.588 1.00 93.00 230 MET A N 1
ATOM 1806 C CA . MET A 1 230 ? 4.202 -4.831 14.274 1.00 93.00 230 MET A CA 1
ATOM 1807 C C . MET A 1 230 ? 3.137 -5.933 14.363 1.00 93.00 230 MET A C 1
ATOM 1809 O O . MET A 1 230 ? 3.065 -6.819 13.517 1.00 93.00 230 MET A O 1
ATOM 1813 N N . THR A 1 231 ? 2.319 -5.925 15.419 1.00 97.00 231 THR A N 1
ATOM 1814 C CA . THR A 1 231 ? 1.193 -6.855 15.585 1.00 97.00 231 THR A CA 1
ATOM 1815 C C . THR A 1 231 ? -0.116 -6.094 15.563 1.00 97.00 231 THR A C 1
ATOM 1817 O O . THR A 1 231 ? -0.184 -4.934 15.980 1.00 97.00 231 THR A O 1
ATOM 1820 N N . ALA A 1 232 ? -1.190 -6.751 15.132 1.00 97.62 232 ALA A N 1
ATOM 1821 C CA . ALA A 1 232 ? -2.512 -6.145 15.122 1.00 97.62 232 ALA A CA 1
ATOM 1822 C C . ALA A 1 232 ? -2.902 -5.631 16.518 1.00 97.62 232 ALA A C 1
ATOM 1824 O O . ALA A 1 232 ? -3.377 -4.503 16.644 1.00 97.62 232 ALA A O 1
ATOM 1825 N N . GLN A 1 233 ? -2.636 -6.397 17.584 1.00 96.69 233 GLN A N 1
ATOM 1826 C CA . GLN A 1 233 ? -2.964 -5.981 18.951 1.00 96.69 233 GLN A CA 1
ATOM 1827 C C . GLN A 1 233 ? -2.092 -4.827 19.439 1.00 96.69 233 GLN A C 1
ATOM 1829 O O . GLN A 1 233 ? -2.504 -4.114 20.345 1.00 96.69 233 GLN A O 1
ATOM 1834 N N . ASP A 1 234 ? -0.883 -4.640 18.918 1.00 97.75 234 ASP A N 1
ATOM 1835 C CA . ASP A 1 234 ? -0.046 -3.482 19.253 1.00 97.75 234 ASP A CA 1
ATOM 1836 C C . ASP A 1 234 ? -0.403 -2.225 18.446 1.00 97.75 234 ASP A C 1
ATOM 1838 O O . ASP A 1 234 ? 0.084 -1.148 18.755 1.00 97.75 234 ASP A O 1
ATOM 1842 N N . THR A 1 235 ? -1.265 -2.339 17.433 1.00 97.88 235 THR A N 1
ATOM 1843 C CA . THR A 1 235 ? -1.515 -1.253 16.471 1.00 97.88 235 THR A CA 1
ATOM 1844 C C . THR A 1 235 ? -2.967 -0.772 16.514 1.00 97.88 235 THR A C 1
ATOM 1846 O O . THR A 1 235 ? -3.256 0.394 16.779 1.00 97.88 235 THR A O 1
ATOM 1849 N N . VAL A 1 236 ? -3.916 -1.689 16.309 1.00 98.75 236 VAL A N 1
ATOM 1850 C CA . VAL A 1 236 ? -5.345 -1.392 16.115 1.00 98.75 236 VAL A CA 1
ATOM 1851 C C . VAL A 1 236 ? -6.007 -0.704 17.321 1.00 98.75 236 VAL A C 1
ATOM 1853 O O . VAL A 1 236 ? -6.771 0.238 17.101 1.00 98.75 236 VAL A O 1
ATOM 1856 N N . PRO A 1 237 ? -5.753 -1.089 18.592 1.00 98.69 237 PRO A N 1
ATOM 1857 C CA . PRO A 1 237 ? -6.456 -0.480 19.725 1.00 98.69 237 PRO A CA 1
ATOM 1858 C C . PRO A 1 237 ? -6.219 1.02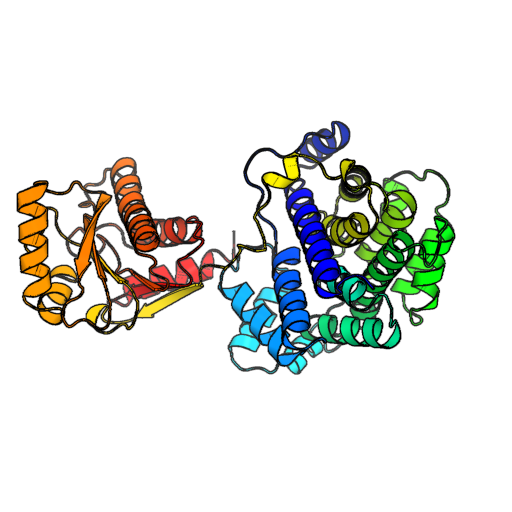7 19.872 1.00 98.69 237 PRO A C 1
ATOM 1860 O O . PRO A 1 237 ? -7.146 1.760 20.227 1.00 98.69 237 PRO A O 1
ATOM 1863 N N . LEU A 1 238 ? -5.003 1.497 19.568 1.00 98.62 238 LEU A N 1
ATOM 1864 C CA . LEU A 1 238 ? -4.677 2.922 19.539 1.00 98.62 238 LEU A CA 1
ATOM 1865 C C . LEU A 1 238 ? -5.492 3.642 18.459 1.00 98.62 238 LEU A C 1
ATOM 1867 O O . LEU A 1 238 ? -6.116 4.660 18.748 1.00 98.62 238 LEU A O 1
ATOM 1871 N N . VAL A 1 239 ? -5.539 3.088 17.245 1.00 98.75 239 VAL A N 1
ATOM 1872 C CA . VAL A 1 239 ? -6.287 3.671 16.122 1.00 98.75 239 VAL A CA 1
ATOM 1873 C C . VAL A 1 239 ? -7.780 3.766 16.439 1.00 98.75 239 VAL A C 1
ATOM 1875 O O . VAL A 1 239 ? -8.384 4.820 16.251 1.00 98.75 239 VAL A O 1
ATOM 1878 N N . ILE A 1 240 ? -8.379 2.712 17.004 1.00 98.75 240 ILE A N 1
ATOM 1879 C CA . ILE A 1 240 ? -9.788 2.736 17.429 1.00 98.75 240 ILE A CA 1
ATOM 1880 C C . ILE A 1 240 ? -10.036 3.814 18.493 1.00 98.75 240 ILE A C 1
ATOM 1882 O O . ILE A 1 240 ? -11.060 4.501 18.447 1.00 98.75 240 ILE A O 1
ATOM 1886 N N . TRP A 1 241 ? -9.102 4.009 19.428 1.00 98.31 241 TRP A N 1
ATOM 1887 C CA . TRP A 1 241 ? -9.198 5.072 20.430 1.00 98.31 241 TRP A CA 1
ATOM 1888 C C . TRP A 1 241 ? -9.086 6.476 19.809 1.00 98.31 241 TRP A C 1
ATOM 1890 O O . TRP A 1 241 ? -9.829 7.377 20.203 1.00 98.31 241 TRP A O 1
ATOM 1900 N N . MET A 1 242 ? -8.214 6.667 18.811 1.00 98.00 242 MET A N 1
ATOM 1901 C CA . MET A 1 242 ? -8.105 7.934 18.072 1.00 98.00 242 MET A CA 1
ATOM 1902 C C . MET A 1 242 ? -9.396 8.228 17.299 1.00 98.00 242 MET A C 1
ATOM 1904 O O . MET A 1 242 ? -9.973 9.310 17.427 1.00 98.00 242 MET A O 1
ATOM 1908 N N . LEU A 1 243 ? -9.924 7.241 16.574 1.00 98.31 243 LEU A N 1
ATOM 1909 C CA . LEU A 1 243 ? -11.176 7.354 15.821 1.00 98.31 243 LEU A CA 1
ATOM 1910 C C . LEU A 1 243 ? -12.381 7.639 16.723 1.00 98.31 243 LEU A C 1
ATOM 1912 O O . LEU A 1 243 ? -13.268 8.415 16.361 1.00 98.31 243 LEU A O 1
ATOM 1916 N N . SER A 1 244 ? -12.410 7.087 17.937 1.00 97.31 244 SER A N 1
ATOM 1917 C CA . SER A 1 244 ? -13.503 7.361 18.872 1.00 97.31 244 SER A CA 1
ATOM 1918 C C . SER A 1 244 ? -13.628 8.851 19.217 1.00 97.31 244 SER A C 1
ATOM 1920 O O . SER A 1 244 ? -14.706 9.281 19.628 1.00 97.31 244 SER A O 1
ATOM 1922 N N . ARG A 1 245 ? -12.554 9.635 19.049 1.00 95.69 245 ARG A N 1
ATOM 1923 C CA . ARG A 1 245 ? -12.469 11.065 19.386 1.00 95.69 245 ARG A CA 1
ATOM 1924 C C . ARG A 1 245 ? -12.418 11.985 18.174 1.00 95.69 245 ARG A C 1
ATOM 1926 O O . ARG A 1 245 ? -13.050 13.036 18.206 1.00 95.69 245 ARG A O 1
ATOM 1933 N N . TYR A 1 246 ? -11.679 11.598 17.140 1.00 96.31 246 TYR A N 1
ATOM 1934 C CA . TYR A 1 246 ? -11.279 12.504 16.063 1.00 96.31 246 TYR A CA 1
ATOM 1935 C C . TYR A 1 246 ? -11.846 12.135 14.686 1.00 96.31 246 TYR A C 1
ATOM 1937 O O . TYR A 1 246 ? -11.625 12.880 13.741 1.00 96.31 246 TYR A O 1
ATOM 1945 N N . ARG A 1 247 ? -12.622 11.046 14.543 1.00 96.00 247 ARG A N 1
ATOM 1946 C CA . ARG A 1 247 ? -13.133 10.558 13.236 1.00 96.00 247 ARG A CA 1
ATOM 1947 C C . ARG A 1 247 ? -13.936 11.565 12.397 1.00 96.00 247 ARG A C 1
ATOM 1949 O O . ARG A 1 247 ? -14.155 11.336 11.216 1.00 96.00 247 ARG A O 1
ATOM 1956 N N . HIS A 1 248 ? -14.435 12.651 12.986 1.00 95.69 248 HIS A N 1
ATOM 1957 C CA . HIS A 1 248 ? -15.191 13.677 12.253 1.00 95.69 248 HIS A CA 1
ATOM 1958 C C . HIS A 1 248 ? -14.302 14.753 11.615 1.00 95.69 248 HIS A C 1
ATOM 1960 O O . HIS A 1 248 ? -14.807 15.593 10.874 1.00 95.69 248 HIS A O 1
ATOM 1966 N N . ASN A 1 249 ? -12.993 14.726 11.872 1.00 96.50 249 ASN A N 1
ATOM 1967 C CA . ASN A 1 249 ? -12.015 15.634 11.287 1.00 96.50 249 ASN A CA 1
ATOM 1968 C C . ASN A 1 249 ? -10.773 14.832 10.868 1.00 96.50 249 ASN A C 1
ATOM 1970 O O . ASN A 1 249 ? -10.042 14.314 11.715 1.00 96.50 249 ASN A O 1
ATOM 1974 N N . LEU A 1 250 ? -10.557 14.710 9.555 1.00 96.56 250 LEU A N 1
ATOM 1975 C CA . LEU A 1 250 ? -9.481 13.886 9.002 1.00 96.56 250 LEU A CA 1
ATOM 1976 C C . LEU A 1 250 ? -8.106 14.363 9.480 1.00 96.56 250 LEU A C 1
ATOM 1978 O O . LEU A 1 250 ? -7.331 13.563 10.000 1.00 96.56 250 LEU A O 1
ATOM 1982 N N . GLU A 1 251 ? -7.837 15.661 9.365 1.00 95.81 251 GLU A N 1
ATOM 1983 C CA . GLU A 1 251 ? -6.559 16.261 9.746 1.00 95.81 251 GLU A CA 1
ATOM 1984 C C . GLU A 1 251 ? -6.230 16.057 11.229 1.00 95.81 251 GLU A C 1
ATOM 1986 O O . GLU A 1 251 ? -5.142 15.592 11.573 1.00 95.81 251 GLU A O 1
ATOM 1991 N N . GLU A 1 252 ? -7.182 16.348 12.118 1.00 96.44 252 GLU A N 1
ATOM 1992 C CA . GLU A 1 252 ? -6.996 16.128 13.552 1.00 96.44 252 GLU A CA 1
ATOM 1993 C C . GLU A 1 252 ? -6.772 14.647 13.857 1.00 96.44 252 GLU A C 1
ATOM 1995 O O . GLU A 1 252 ? -5.913 14.309 14.671 1.00 96.44 252 GLU A O 1
ATOM 2000 N N . CYS A 1 253 ? -7.503 13.749 13.196 1.00 97.75 253 CYS A N 1
ATOM 2001 C CA . CYS A 1 253 ? -7.324 12.318 13.393 1.00 97.75 253 CYS A CA 1
ATOM 2002 C C . CYS A 1 253 ? -5.906 11.870 13.015 1.00 97.75 253 CYS A C 1
ATOM 2004 O O . CYS A 1 253 ? -5.282 11.134 13.781 1.00 97.75 253 CYS A O 1
ATOM 2006 N N . LEU A 1 254 ? -5.369 12.344 11.888 1.00 97.62 254 LEU A N 1
ATOM 2007 C CA . LEU A 1 254 ? -4.025 11.995 11.425 1.00 97.62 254 LEU A CA 1
ATOM 2008 C C . LEU A 1 254 ? -2.933 12.568 12.336 1.00 97.62 254 LEU A C 1
ATOM 2010 O O . LEU A 1 254 ? -2.080 11.810 12.796 1.00 97.62 254 LEU A O 1
ATOM 2014 N N . TRP A 1 255 ? -2.996 13.858 12.690 1.00 97.81 255 TRP A N 1
ATOM 2015 C CA . TRP A 1 255 ? -2.008 14.482 13.582 1.00 97.81 255 TRP A CA 1
ATOM 2016 C C . TRP A 1 255 ? -1.964 13.837 14.969 1.00 97.81 255 TRP A C 1
ATOM 2018 O O . TRP A 1 255 ? -0.886 13.635 15.532 1.00 97.81 255 TRP A O 1
ATOM 2028 N N . ASN A 1 256 ? -3.126 13.503 15.538 1.00 97.69 256 ASN A N 1
ATOM 2029 C CA . ASN A 1 256 ? -3.170 12.834 16.837 1.00 97.69 256 ASN A CA 1
ATOM 2030 C C . ASN A 1 256 ? -2.675 11.384 16.736 1.00 97.69 256 ASN A C 1
ATOM 2032 O O . ASN A 1 256 ? -1.967 10.930 17.636 1.00 97.69 256 ASN A O 1
ATOM 2036 N N . THR A 1 257 ? -2.964 10.686 15.633 1.00 98.38 257 THR A N 1
ATOM 2037 C CA . THR A 1 257 ? -2.479 9.316 15.400 1.00 98.38 257 THR A CA 1
ATOM 2038 C C . THR A 1 257 ? -0.956 9.280 15.256 1.00 98.38 257 THR A C 1
ATOM 2040 O O . THR A 1 257 ? -0.300 8.593 16.037 1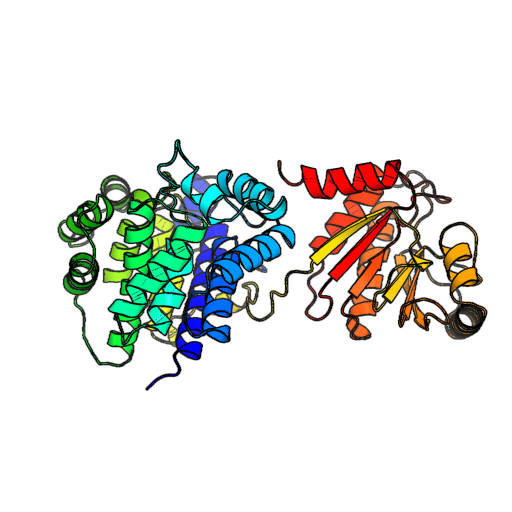.00 98.38 257 THR A O 1
ATOM 2043 N N . VAL A 1 258 ? -0.367 10.100 14.375 1.00 98.00 258 VAL A N 1
ATOM 2044 C CA . VAL A 1 258 ? 1.093 10.116 14.148 1.00 98.00 258 VAL A CA 1
ATOM 2045 C C . VAL A 1 258 ? 1.883 10.546 15.388 1.00 98.00 258 VAL A C 1
ATOM 2047 O O . VAL A 1 258 ? 3.026 10.128 15.586 1.00 98.00 258 VAL A O 1
ATOM 2050 N N . SER A 1 259 ? 1.267 11.329 16.286 1.00 97.50 259 SER A N 1
ATOM 2051 C CA . SER A 1 259 ? 1.891 11.748 17.549 1.00 97.50 259 SER A CA 1
ATOM 2052 C C . SER A 1 259 ? 2.254 10.589 18.478 1.00 97.50 259 SER A C 1
ATOM 2054 O O . SER A 1 259 ? 3.133 10.741 19.330 1.00 97.50 259 SER A O 1
ATOM 2056 N N . ALA A 1 260 ? 1.617 9.428 18.300 1.00 97.44 260 ALA A N 1
ATOM 2057 C CA . ALA A 1 260 ? 1.932 8.211 19.034 1.00 97.44 260 ALA A CA 1
ATOM 2058 C C . ALA A 1 260 ? 3.228 7.529 18.566 1.00 97.44 260 ALA A C 1
ATOM 2060 O O . ALA A 1 260 ? 3.739 6.664 19.283 1.00 97.44 260 ALA A O 1
ATOM 2061 N N . LEU A 1 261 ? 3.795 7.950 17.426 1.00 97.38 261 LEU A N 1
ATOM 2062 C CA . LEU A 1 261 ? 4.969 7.346 16.791 1.00 97.38 261 LEU A CA 1
ATOM 2063 C C . LEU A 1 261 ? 4.757 5.842 16.522 1.00 97.38 261 LEU A C 1
ATOM 2065 O O . LEU A 1 261 ? 3.622 5.390 16.436 1.00 97.38 261 LEU A O 1
ATOM 2069 N N . GLY A 1 262 ? 5.841 5.071 16.405 1.00 97.12 262 GLY A N 1
ATOM 2070 C CA . GLY A 1 262 ? 5.773 3.642 16.105 1.00 97.12 262 GLY A CA 1
ATOM 2071 C C . GLY A 1 262 ? 5.579 3.402 14.613 1.00 97.12 262 GLY A C 1
ATOM 2072 O O . GLY A 1 262 ? 6.391 3.878 13.822 1.00 97.12 262 GLY A O 1
ATOM 2073 N N . ASP A 1 263 ? 4.522 2.675 14.274 1.00 97.50 263 ASP A N 1
ATOM 2074 C CA . ASP A 1 263 ? 4.153 2.254 12.918 1.00 97.50 263 ASP A CA 1
ATOM 2075 C C . ASP A 1 263 ? 3.204 3.289 12.291 1.00 97.50 263 ASP A C 1
ATOM 2077 O O . ASP A 1 263 ? 1.975 3.223 12.417 1.00 97.50 263 ASP A O 1
ATOM 2081 N N . ARG A 1 264 ? 3.798 4.385 11.814 1.00 97.50 264 ARG A N 1
ATOM 2082 C CA . ARG A 1 264 ? 3.110 5.666 11.589 1.00 97.50 264 ARG A CA 1
ATOM 2083 C C . ARG A 1 264 ? 2.286 5.659 10.311 1.00 97.50 264 ARG A C 1
ATOM 2085 O O . ARG A 1 264 ? 1.132 6.068 10.360 1.00 97.50 264 ARG A O 1
ATOM 2092 N N . ASP A 1 265 ? 2.876 5.199 9.219 1.00 97.62 265 ASP A N 1
ATOM 2093 C CA . ASP A 1 265 ? 2.218 4.843 7.960 1.00 97.62 265 ASP A CA 1
ATOM 2094 C C . ASP A 1 265 ? 1.009 3.940 8.229 1.00 97.62 265 ASP A C 1
ATOM 2096 O O . ASP A 1 265 ? -0.123 4.369 7.996 1.00 97.62 265 ASP A O 1
ATOM 2100 N N . THR A 1 266 ? 1.199 2.791 8.886 1.00 98.62 266 THR A N 1
ATOM 2101 C CA . THR A 1 266 ? 0.111 1.827 9.111 1.00 98.62 266 THR A CA 1
ATOM 2102 C C . THR A 1 266 ? -1.014 2.379 9.988 1.00 98.62 266 THR A C 1
ATOM 2104 O O . THR A 1 266 ? -2.211 2.247 9.691 1.00 98.62 266 THR A O 1
ATOM 2107 N N . THR A 1 267 ? -0.668 3.006 11.118 1.00 98.75 267 THR A N 1
ATOM 2108 C CA . THR A 1 267 ? -1.677 3.570 12.030 1.00 98.75 267 THR A CA 1
ATOM 2109 C C . THR A 1 267 ? -2.452 4.712 11.378 1.00 98.75 267 THR A C 1
ATOM 2111 O O . THR A 1 267 ? -3.680 4.774 11.524 1.00 98.75 267 THR A O 1
ATOM 2114 N N . CYS A 1 268 ? -1.775 5.588 10.631 1.00 98.69 268 CYS A N 1
ATOM 2115 C CA . CYS A 1 268 ? -2.418 6.673 9.904 1.00 98.69 268 CYS A CA 1
ATOM 2116 C C . CYS A 1 268 ? -3.236 6.167 8.711 1.00 98.69 268 CYS A C 1
ATOM 2118 O O . CYS A 1 268 ? -4.328 6.695 8.510 1.00 98.69 268 CYS A O 1
ATOM 2120 N N . ALA A 1 269 ? -2.809 5.126 7.992 1.00 98.81 269 ALA A N 1
ATOM 2121 C CA . ALA A 1 269 ? -3.570 4.490 6.914 1.00 98.81 269 ALA A CA 1
ATOM 2122 C C . ALA A 1 269 ? -4.938 3.992 7.411 1.00 98.81 269 ALA A C 1
ATOM 2124 O O . ALA A 1 269 ? -5.990 4.359 6.876 1.00 98.81 269 ALA A O 1
ATOM 2125 N N . MET A 1 270 ? -4.952 3.248 8.524 1.00 98.94 270 MET A N 1
ATOM 2126 C CA . MET A 1 270 ? -6.195 2.796 9.160 1.00 98.94 270 MET A CA 1
ATOM 2127 C C . MET A 1 270 ? -7.063 3.968 9.645 1.00 98.94 270 MET A C 1
ATOM 2129 O O . MET A 1 270 ? -8.281 3.971 9.442 1.00 98.94 270 MET A O 1
ATOM 2133 N N . ALA A 1 271 ? -6.454 4.972 10.285 1.00 98.81 271 ALA A N 1
ATOM 2134 C CA . ALA A 1 271 ? -7.169 6.142 10.790 1.00 98.81 271 ALA A CA 1
ATOM 2135 C C . ALA A 1 271 ? -7.794 6.970 9.653 1.00 98.81 271 ALA A C 1
ATOM 2137 O O . ALA A 1 271 ? -8.965 7.347 9.729 1.00 98.81 271 ALA A O 1
ATOM 2138 N N . GLY A 1 272 ? -7.037 7.220 8.586 1.00 98.56 272 GLY A N 1
ATOM 2139 C CA . GLY A 1 272 ? -7.474 7.960 7.409 1.00 98.56 272 GLY A CA 1
ATOM 2140 C C . GLY A 1 272 ? -8.588 7.234 6.664 1.00 98.56 272 GLY A C 1
ATOM 2141 O O . GLY A 1 272 ? -9.621 7.840 6.368 1.00 98.56 272 GLY A O 1
ATOM 2142 N N . GLY A 1 273 ? -8.435 5.921 6.459 1.00 98.69 273 GLY A N 1
ATOM 2143 C CA . GLY A 1 273 ? -9.417 5.078 5.776 1.00 98.69 273 GLY A CA 1
ATOM 2144 C C . GLY A 1 273 ? -10.796 5.052 6.435 1.00 98.69 273 GLY A C 1
ATOM 2145 O O . GLY A 1 273 ? -11.806 4.934 5.737 1.00 98.69 273 GLY A O 1
ATOM 2146 N N . VAL A 1 274 ? -10.854 5.199 7.764 1.00 98.81 274 VAL A N 1
ATOM 2147 C CA . VAL A 1 274 ? -12.112 5.292 8.521 1.00 98.81 274 VAL A CA 1
ATOM 2148 C C . VAL A 1 274 ? -12.600 6.739 8.636 1.00 98.81 274 VAL A C 1
ATOM 2150 O O . VAL A 1 274 ? -13.766 7.011 8.358 1.00 98.81 274 VAL A O 1
ATOM 2153 N N . SER A 1 275 ? -11.735 7.675 9.039 1.00 98.38 275 SER A N 1
ATOM 2154 C CA . SER A 1 275 ? -12.117 9.068 9.324 1.00 98.38 275 SER A CA 1
ATOM 2155 C C . SER A 1 275 ? -12.710 9.764 8.094 1.00 98.38 275 SER A C 1
ATOM 2157 O O . SER A 1 275 ? -13.742 10.433 8.190 1.00 98.38 275 SER A O 1
ATOM 2159 N N . ILE A 1 276 ? -12.150 9.516 6.902 1.00 97.88 276 ILE A N 1
ATOM 2160 C CA . ILE A 1 276 ? -12.631 10.134 5.658 1.00 97.88 276 ILE A CA 1
ATOM 2161 C C . ILE A 1 276 ? -14.097 9.801 5.337 1.00 97.88 276 ILE A C 1
ATOM 2163 O O . ILE A 1 276 ? -14.759 10.552 4.618 1.00 97.88 276 ILE A O 1
ATOM 2167 N N . LEU A 1 277 ? -14.624 8.685 5.856 1.00 97.69 277 LEU A N 1
ATOM 2168 C CA . LEU A 1 277 ? -15.990 8.218 5.600 1.00 97.69 277 LEU A CA 1
ATOM 2169 C C . LEU A 1 277 ? -17.042 9.030 6.359 1.00 97.69 277 LEU A C 1
ATOM 2171 O O . LEU A 1 277 ? -18.181 9.124 5.905 1.00 97.69 277 LEU A O 1
ATOM 2175 N N . CYS A 1 278 ? -16.677 9.634 7.492 1.00 94.44 278 CYS A N 1
ATOM 2176 C CA . CYS A 1 278 ? -17.600 10.410 8.320 1.00 94.44 278 CYS A CA 1
ATOM 2177 C C . CYS A 1 278 ? -17.177 11.859 8.570 1.00 94.44 278 CYS A C 1
ATOM 2179 O O . CYS A 1 278 ? -17.956 12.606 9.166 1.00 94.44 278 CYS A O 1
ATOM 2181 N N . CYS A 1 279 ? -15.999 12.282 8.105 1.00 92.44 279 CYS A N 1
ATOM 2182 C CA . CYS A 1 279 ? -15.549 13.657 8.264 1.00 92.44 279 CYS A CA 1
ATOM 2183 C C . CYS A 1 279 ? -16.397 14.666 7.470 1.00 92.44 279 CYS A C 1
ATOM 2185 O O . CYS A 1 279 ? -17.174 14.329 6.558 1.00 92.44 279 CYS A O 1
ATOM 2187 N N . GLU A 1 280 ? -16.259 15.935 7.842 1.00 86.31 280 GLU A N 1
ATOM 2188 C CA . GLU A 1 280 ? -16.778 17.055 7.059 1.00 86.31 280 GLU A CA 1
ATOM 2189 C C . GLU A 1 280 ? -15.831 17.332 5.873 1.00 86.31 280 GLU A C 1
ATOM 2191 O O . GLU A 1 280 ? -14.612 17.259 6.021 1.00 86.31 280 GLU A O 1
ATOM 2196 N N . GLU A 1 281 ? -16.359 17.628 4.679 1.00 84.81 281 GLU A N 1
ATOM 2197 C CA . GLU A 1 281 ? -15.540 17.786 3.454 1.00 84.81 281 GLU A CA 1
ATOM 2198 C C . GLU A 1 281 ? -14.480 18.895 3.574 1.00 84.81 281 GLU A C 1
ATOM 2200 O O . GLU A 1 281 ? -13.373 18.772 3.066 1.00 84.81 281 GLU A O 1
ATOM 2205 N N . ASN A 1 282 ? -14.795 19.965 4.303 1.00 84.88 282 ASN A N 1
ATOM 2206 C CA . ASN A 1 282 ? -13.895 21.082 4.605 1.00 84.88 282 ASN A CA 1
ATOM 2207 C C . ASN A 1 282 ? -12.758 20.726 5.581 1.00 84.88 282 ASN A C 1
ATOM 2209 O O . ASN A 1 282 ? -11.951 21.598 5.889 1.00 84.88 282 ASN A O 1
ATOM 2213 N N . THR A 1 283 ? -12.709 19.492 6.094 1.00 82.12 283 THR A N 1
ATOM 2214 C CA . THR A 1 283 ? -11.635 19.006 6.982 1.00 82.12 283 THR A CA 1
ATOM 2215 C C . THR A 1 283 ? -10.594 18.153 6.255 1.00 82.12 283 THR A C 1
ATOM 2217 O O . THR A 1 283 ? -9.677 17.648 6.898 1.00 82.12 283 THR A O 1
ATOM 2220 N N . ILE A 1 284 ? -10.725 17.979 4.933 1.00 87.06 284 ILE A N 1
ATOM 2221 C CA . ILE A 1 284 ? -9.704 17.347 4.091 1.00 87.06 284 ILE A CA 1
ATOM 2222 C C . ILE A 1 284 ? -8.659 18.419 3.734 1.00 87.06 284 ILE A C 1
ATOM 2224 O O . ILE A 1 284 ? -9.013 19.391 3.062 1.00 87.06 284 ILE A O 1
ATOM 2228 N N . PRO A 1 285 ? -7.394 18.287 4.170 1.00 85.38 285 PRO A N 1
ATOM 2229 C CA . PRO A 1 285 ? -6.390 19.323 3.940 1.00 85.38 285 PRO A CA 1
ATOM 2230 C C . PRO A 1 285 ? -6.014 19.501 2.469 1.00 85.38 285 PRO A C 1
ATOM 2232 O O . PRO A 1 285 ? -5.939 18.529 1.716 1.00 85.38 285 PRO A O 1
ATOM 2235 N N . GLU A 1 286 ? -5.666 20.729 2.075 1.00 86.56 286 GLU A N 1
ATOM 2236 C CA . GLU A 1 286 ? -5.243 21.037 0.700 1.00 86.56 286 GLU A CA 1
ATOM 2237 C C . GLU A 1 286 ? -3.985 20.270 0.275 1.00 86.56 286 GLU A C 1
ATOM 2239 O O . GLU A 1 286 ? -3.869 19.899 -0.888 1.00 86.56 286 GLU A O 1
ATOM 2244 N N . TRP A 1 287 ? -3.067 19.974 1.203 1.00 86.06 287 TRP A N 1
ATOM 2245 C CA . TRP A 1 287 ? -1.829 19.248 0.897 1.00 86.06 287 TRP A CA 1
ATOM 2246 C C . TRP A 1 287 ? -2.069 17.815 0.415 1.00 86.06 287 TRP A C 1
ATOM 2248 O O . TRP A 1 287 ? -1.206 17.242 -0.236 1.00 86.06 287 TRP A O 1
ATOM 2258 N N . THR A 1 288 ? -3.257 17.246 0.640 1.00 87.25 288 THR A N 1
ATOM 2259 C CA . THR A 1 288 ? -3.585 15.890 0.169 1.00 87.25 288 THR A CA 1
ATOM 2260 C C . THR A 1 288 ? -3.532 15.745 -1.355 1.00 87.25 288 THR A C 1
ATOM 2262 O O . THR A 1 288 ? -3.402 14.633 -1.859 1.00 87.25 288 THR A O 1
ATOM 2265 N N . VAL A 1 289 ? -3.561 16.854 -2.109 1.00 82.81 289 VAL A N 1
ATOM 2266 C CA . VAL A 1 289 ? -3.407 16.850 -3.574 1.00 82.81 289 VAL A CA 1
ATOM 2267 C C . VAL A 1 289 ? -1.999 16.483 -4.050 1.00 82.81 289 VAL A C 1
ATOM 2269 O O . VAL A 1 289 ? -1.828 16.209 -5.237 1.00 82.81 289 VAL A O 1
ATOM 2272 N N . THR A 1 290 ? -0.992 16.509 -3.170 1.00 85.38 290 THR A N 1
ATOM 2273 C CA . THR A 1 290 ? 0.391 16.140 -3.513 1.00 85.38 290 THR A CA 1
ATOM 2274 C C . THR A 1 290 ? 0.671 14.647 -3.346 1.00 85.38 290 THR A C 1
ATOM 2276 O O . THR A 1 290 ? 1.749 14.180 -3.715 1.00 85.38 290 THR A O 1
ATOM 2279 N N . ILE A 1 291 ? -0.293 13.900 -2.806 1.00 88.50 291 ILE A N 1
ATOM 2280 C CA . ILE A 1 291 ? -0.182 12.460 -2.594 1.00 88.50 291 ILE A CA 1
ATOM 2281 C C . ILE A 1 291 ? -0.335 11.735 -3.928 1.00 88.50 291 ILE A C 1
ATOM 2283 O O . ILE A 1 291 ? -1.153 12.110 -4.776 1.00 88.50 291 ILE A O 1
ATOM 2287 N N . GLU A 1 292 ? 0.455 10.682 -4.113 1.00 84.12 292 GLU A N 1
ATOM 2288 C CA . GLU A 1 292 ? 0.339 9.767 -5.236 1.00 84.12 292 GLU A CA 1
ATOM 2289 C C . GLU A 1 292 ? -1.112 9.301 -5.409 1.00 84.12 292 GLU A C 1
ATOM 2291 O O . GLU A 1 292 ? -1.798 8.871 -4.479 1.00 84.12 292 GLU A O 1
ATOM 2296 N N . ASN A 1 293 ? -1.614 9.417 -6.635 1.00 85.31 293 ASN A N 1
ATOM 2297 C CA . ASN A 1 293 ? -3.002 9.109 -6.915 1.00 85.31 293 ASN A CA 1
ATOM 2298 C C . ASN A 1 293 ? -3.160 7.607 -7.139 1.00 85.31 293 ASN A C 1
ATOM 2300 O O . ASN A 1 293 ? -2.865 7.117 -8.226 1.00 85.31 293 ASN A O 1
ATOM 2304 N N . TRP A 1 294 ? -3.707 6.896 -6.153 1.00 87.44 294 TRP A N 1
ATOM 2305 C CA . TRP A 1 294 ? -3.949 5.453 -6.250 1.00 87.44 294 TRP A CA 1
ATOM 2306 C C . TRP A 1 294 ? -4.830 5.057 -7.449 1.00 87.44 294 TRP A C 1
ATOM 2308 O O . TRP A 1 294 ? -4.690 3.958 -7.971 1.00 87.44 294 TRP A O 1
ATOM 2318 N N . LYS A 1 295 ? -5.702 5.950 -7.950 1.00 79.12 295 LYS A N 1
ATOM 2319 C CA . LYS A 1 295 ? -6.517 5.697 -9.159 1.00 79.12 295 LYS A CA 1
ATOM 2320 C C . LYS A 1 295 ? -5.701 5.707 -10.451 1.00 79.12 295 LYS A C 1
ATOM 2322 O O . LYS A 1 295 ? -6.223 5.339 -11.496 1.00 79.12 295 LYS A O 1
ATOM 2327 N N . LYS A 1 296 ? -4.476 6.222 -10.381 1.00 70.31 296 LYS A N 1
ATOM 2328 C CA . LYS A 1 296 ? -3.500 6.299 -11.469 1.00 70.31 296 LYS A CA 1
ATOM 2329 C C . LYS A 1 296 ? -2.262 5.450 -11.200 1.00 70.31 296 LYS A C 1
ATOM 2331 O O . LYS A 1 296 ? -1.353 5.440 -12.019 1.00 70.31 296 LYS A O 1
ATOM 2336 N N . ALA A 1 297 ? -2.203 4.784 -10.050 1.00 60.91 297 ALA A N 1
ATOM 2337 C CA . ALA A 1 297 ? -1.114 3.894 -9.705 1.00 60.91 297 ALA A CA 1
ATOM 2338 C C . ALA A 1 297 ? -1.287 2.570 -10.457 1.00 60.91 297 ALA A C 1
ATOM 2340 O O . ALA A 1 297 ? -1.587 1.532 -9.873 1.00 60.91 297 ALA A O 1
ATOM 2341 N N . ASP A 1 298 ? -1.141 2.623 -11.777 1.00 54.41 298 ASP A N 1
ATOM 2342 C CA . ASP A 1 298 ? -0.813 1.442 -12.555 1.00 54.41 298 ASP A CA 1
ATOM 2343 C C . ASP A 1 298 ? 0.696 1.264 -12.412 1.00 54.41 298 ASP A C 1
ATOM 2345 O O . ASP A 1 298 ? 1.502 1.975 -13.013 1.00 54.41 298 ASP A O 1
ATOM 2349 N N . PHE A 1 299 ? 1.083 0.380 -11.493 1.00 59.56 299 PHE A N 1
ATOM 2350 C CA . PHE A 1 299 ? 2.483 0.103 -11.215 1.00 59.56 299 PHE A CA 1
ATOM 2351 C C . PHE A 1 299 ? 3.153 -0.401 -12.496 1.00 59.56 299 PHE A C 1
ATOM 2353 O O . PHE A 1 299 ? 2.809 -1.468 -13.006 1.00 59.56 299 PHE A O 1
ATOM 2360 N N . MET A 1 300 ? 4.103 0.374 -13.022 1.00 67.44 300 MET A N 1
ATOM 2361 C CA . MET A 1 300 ? 4.830 0.026 -14.238 1.00 67.44 300 MET A CA 1
ATOM 2362 C C . MET A 1 300 ? 5.622 -1.265 -14.007 1.00 67.44 300 MET A C 1
ATOM 2364 O O . MET A 1 300 ? 6.637 -1.273 -13.312 1.00 67.44 300 MET A O 1
ATOM 2368 N N . ASN A 1 301 ? 5.163 -2.367 -14.595 1.00 77.69 301 ASN A N 1
ATOM 2369 C CA . ASN A 1 301 ? 5.777 -3.677 -14.426 1.00 77.69 301 ASN A CA 1
ATOM 2370 C C . ASN A 1 301 ? 7.147 -3.712 -15.122 1.00 77.69 301 ASN A C 1
ATOM 2372 O O . ASN A 1 301 ? 7.227 -3.511 -16.336 1.00 77.69 301 ASN A O 1
ATOM 2376 N N . ILE A 1 302 ? 8.223 -3.984 -14.378 1.00 86.94 302 ILE A N 1
ATOM 2377 C CA . ILE A 1 302 ? 9.580 -4.104 -14.925 1.00 86.94 302 ILE A CA 1
ATOM 2378 C C . ILE A 1 302 ? 9.971 -5.580 -15.026 1.00 86.94 302 ILE A C 1
ATOM 2380 O O . ILE A 1 302 ? 10.169 -6.261 -14.021 1.00 86.94 302 ILE A O 1
ATOM 2384 N N . GLU A 1 303 ? 10.168 -6.065 -16.251 1.00 86.50 303 GLU A N 1
ATOM 2385 C CA . GLU A 1 303 ? 10.619 -7.430 -16.526 1.00 86.50 303 GLU A CA 1
ATOM 2386 C C . GLU A 1 303 ? 12.061 -7.456 -17.056 1.00 86.50 303 GLU A C 1
ATOM 2388 O O . GLU A 1 303 ? 12.505 -6.550 -17.763 1.00 86.50 303 GLU A O 1
ATOM 2393 N N . LEU A 1 304 ? 12.793 -8.528 -16.747 1.00 92.81 304 LEU A N 1
ATOM 2394 C CA . LEU A 1 304 ? 14.114 -8.819 -17.298 1.00 92.81 304 LEU A CA 1
ATOM 2395 C C . LEU A 1 304 ? 14.062 -10.089 -18.152 1.00 92.81 304 LEU A C 1
ATOM 2397 O O . LEU A 1 304 ? 13.728 -11.161 -17.649 1.00 92.81 304 LEU A O 1
ATOM 2401 N N . ILE A 1 305 ? 14.471 -9.987 -19.418 1.00 92.38 305 ILE A N 1
ATOM 2402 C CA . ILE A 1 305 ? 14.570 -11.122 -20.343 1.00 92.38 305 ILE A CA 1
ATOM 2403 C C . ILE A 1 305 ? 15.982 -11.190 -20.916 1.00 92.38 305 ILE A C 1
ATOM 2405 O O . ILE A 1 305 ? 16.491 -10.218 -21.477 1.00 92.38 305 ILE A O 1
ATOM 2409 N N . LYS A 1 306 ? 16.599 -12.374 -20.866 1.00 95.88 306 LYS A N 1
ATOM 2410 C CA . LYS A 1 306 ? 17.778 -12.661 -21.684 1.00 95.88 306 LYS A CA 1
ATOM 2411 C C . LYS A 1 306 ? 17.344 -13.050 -23.095 1.00 95.88 306 LYS A C 1
ATOM 2413 O O . LYS A 1 306 ? 16.701 -14.085 -23.274 1.00 95.88 306 LYS A O 1
ATOM 2418 N N . GLY A 1 307 ? 17.697 -12.264 -24.108 1.00 95.69 307 GLY A N 1
ATOM 2419 C CA . GLY A 1 307 ? 17.275 -12.568 -25.473 1.00 95.69 307 GLY A CA 1
ATOM 2420 C C . GLY A 1 307 ? 17.641 -11.540 -26.537 1.00 95.69 307 GLY A C 1
ATOM 2421 O O . GLY A 1 307 ? 18.429 -10.621 -26.329 1.00 95.69 307 GLY A O 1
ATOM 2422 N N . ASP A 1 308 ? 17.052 -11.733 -27.716 1.00 96.31 308 ASP A N 1
ATOM 2423 C CA . ASP A 1 308 ? 17.168 -10.836 -28.864 1.00 96.31 308 ASP A CA 1
ATOM 2424 C C . ASP A 1 308 ? 15.948 -9.908 -28.909 1.00 96.31 308 ASP A C 1
ATOM 2426 O O . ASP A 1 308 ? 14.824 -10.363 -29.133 1.00 96.31 308 ASP A O 1
ATOM 2430 N N . ILE A 1 309 ? 16.179 -8.603 -28.734 1.00 97.50 309 ILE A N 1
ATOM 2431 C CA . ILE A 1 309 ? 15.124 -7.578 -28.724 1.00 97.50 309 ILE A CA 1
ATOM 2432 C C . ILE A 1 309 ? 14.284 -7.577 -30.008 1.00 97.50 309 ILE A C 1
ATOM 2434 O O . ILE A 1 309 ? 13.115 -7.211 -29.980 1.00 97.50 309 ILE A O 1
ATOM 2438 N N . THR A 1 310 ? 14.831 -8.056 -31.132 1.00 97.69 310 THR A N 1
ATOM 2439 C CA . THR A 1 310 ? 14.106 -8.131 -32.411 1.00 97.69 310 THR A CA 1
ATOM 2440 C C . THR A 1 310 ? 13.013 -9.204 -32.444 1.00 97.69 310 THR A C 1
ATOM 2442 O O . THR A 1 310 ? 12.272 -9.301 -33.425 1.00 97.69 310 THR A O 1
ATOM 2445 N N . LYS A 1 311 ? 12.923 -10.039 -31.402 1.00 97.00 311 LYS A N 1
ATOM 2446 C CA . LYS A 1 311 ? 11.944 -11.128 -31.264 1.00 97.00 311 LYS A CA 1
ATOM 2447 C C . LYS A 1 311 ? 10.861 -10.845 -30.229 1.00 97.00 311 LYS A C 1
ATOM 2449 O O . LYS A 1 311 ? 9.964 -11.667 -30.074 1.00 97.00 311 LYS A O 1
ATOM 2454 N N . ILE A 1 312 ? 10.951 -9.723 -29.523 1.00 95.38 312 ILE A N 1
ATOM 2455 C CA . ILE A 1 312 ? 10.094 -9.417 -28.380 1.00 95.38 312 ILE A CA 1
ATOM 2456 C C . ILE A 1 312 ? 8.816 -8.739 -28.857 1.00 95.38 312 ILE A C 1
ATOM 2458 O O . ILE A 1 312 ? 8.877 -7.720 -29.538 1.00 95.38 312 ILE A O 1
ATOM 2462 N N . GLN A 1 313 ? 7.670 -9.309 -28.484 1.00 95.56 313 GLN A N 1
ATOM 2463 C CA . GLN A 1 313 ? 6.365 -8.745 -28.800 1.00 95.56 313 GLN A CA 1
ATOM 2464 C C . GLN A 1 313 ? 5.972 -7.694 -27.759 1.00 95.56 313 GLN A C 1
ATOM 2466 O O . GLN A 1 313 ? 5.624 -8.040 -26.633 1.00 95.56 313 GLN A O 1
ATOM 2471 N N . VAL A 1 314 ? 6.037 -6.426 -28.154 1.00 96.50 314 VAL A N 1
ATOM 2472 C CA . VAL A 1 314 ? 5.694 -5.237 -27.352 1.00 96.50 314 VAL A CA 1
ATOM 2473 C C . VAL A 1 314 ? 5.223 -4.121 -28.284 1.00 96.50 314 VAL A C 1
ATOM 2475 O O . VAL A 1 314 ? 5.427 -4.200 -29.490 1.00 96.50 314 VAL A O 1
ATOM 2478 N N . ASP A 1 315 ? 4.629 -3.055 -27.761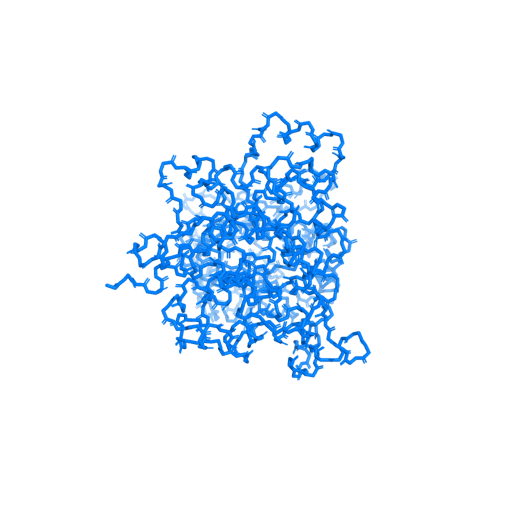 1.00 97.88 315 ASP A N 1
ATOM 2479 C CA . ASP A 1 315 ? 4.170 -1.931 -28.581 1.00 97.88 315 ASP A CA 1
ATOM 2480 C C . ASP A 1 315 ? 5.341 -1.135 -29.174 1.00 97.88 315 ASP A C 1
ATOM 2482 O O . ASP A 1 315 ? 5.296 -0.747 -30.344 1.00 97.88 315 ASP A O 1
ATOM 2486 N N . ALA A 1 316 ? 6.414 -0.929 -28.406 1.00 98.50 316 ALA A N 1
ATOM 2487 C CA . ALA A 1 316 ? 7.620 -0.260 -28.881 1.00 98.50 316 ALA A CA 1
ATOM 2488 C C . ALA A 1 316 ? 8.901 -0.965 -28.427 1.00 98.50 316 ALA A C 1
ATOM 2490 O O . ALA A 1 316 ? 9.031 -1.380 -27.277 1.00 98.50 316 ALA A O 1
ATOM 2491 N N . ILE A 1 317 ? 9.898 -1.027 -29.309 1.00 98.56 317 ILE A N 1
ATOM 2492 C CA . ILE A 1 317 ? 11.267 -1.379 -28.912 1.00 98.56 317 ILE A CA 1
ATOM 2493 C C . ILE A 1 317 ? 12.173 -0.156 -28.991 1.00 98.56 317 ILE A C 1
ATOM 2495 O O . ILE A 1 317 ? 12.016 0.705 -29.860 1.00 98.56 317 ILE A O 1
ATOM 2499 N N . VAL A 1 318 ? 13.162 -0.099 -28.111 1.00 98.56 318 VAL A N 1
ATOM 2500 C CA . VAL A 1 318 ? 14.181 0.944 -28.125 1.00 98.56 318 VAL A CA 1
ATOM 2501 C C . VAL A 1 318 ? 15.404 0.454 -28.883 1.00 98.56 318 VAL A C 1
ATOM 2503 O O . VAL A 1 318 ? 15.916 -0.644 -28.671 1.00 98.56 318 VAL A O 1
ATOM 2506 N N . ASN A 1 319 ? 15.894 1.289 -29.785 1.00 97.62 319 ASN A N 1
ATOM 2507 C CA . ASN A 1 319 ? 17.126 1.073 -30.512 1.00 97.62 319 ASN A CA 1
ATOM 2508 C C . ASN A 1 319 ? 18.230 1.963 -29.930 1.00 97.62 319 ASN A C 1
ATOM 2510 O O . ASN A 1 319 ? 18.125 3.191 -29.965 1.00 97.62 319 ASN A O 1
ATOM 2514 N N . ALA A 1 320 ? 19.313 1.349 -29.442 1.00 93.62 320 ALA A N 1
ATOM 2515 C CA . ALA A 1 320 ? 20.541 2.061 -29.095 1.00 93.62 320 ALA A CA 1
ATOM 2516 C C . ALA A 1 320 ? 21.298 2.438 -30.382 1.00 93.62 320 ALA A C 1
ATOM 2518 O O . ALA A 1 320 ? 22.227 1.749 -30.814 1.00 93.62 320 ALA A O 1
ATOM 2519 N N . ALA A 1 321 ? 20.856 3.529 -31.003 1.00 86.81 321 ALA A N 1
ATOM 2520 C CA . ALA A 1 321 ? 21.334 4.012 -32.284 1.00 86.81 321 ALA A CA 1
ATOM 2521 C C . ALA A 1 321 ? 22.594 4.877 -32.141 1.00 86.81 321 ALA A C 1
ATOM 2523 O O . ALA A 1 321 ? 22.944 5.389 -31.075 1.00 86.81 321 ALA A O 1
ATOM 2524 N N . ASN A 1 322 ? 23.272 5.091 -33.265 1.00 84.75 322 ASN A N 1
ATOM 2525 C CA . ASN A 1 322 ? 24.334 6.085 -33.366 1.00 84.75 322 ASN A CA 1
ATOM 2526 C C . ASN A 1 322 ? 23.789 7.412 -33.925 1.00 84.75 322 ASN A C 1
ATOM 2528 O O . ASN A 1 322 ? 22.798 7.431 -34.655 1.00 84.75 322 ASN A O 1
ATOM 2532 N N . SER A 1 323 ? 24.463 8.530 -33.636 1.00 81.56 323 SER A N 1
ATOM 2533 C CA . SER A 1 323 ? 23.995 9.886 -33.990 1.00 81.56 323 SER A CA 1
ATOM 2534 C C . SER A 1 323 ? 23.851 10.161 -35.494 1.00 81.56 323 SER A C 1
ATOM 2536 O O . SER A 1 323 ? 23.376 11.229 -35.887 1.00 81.56 323 SER A O 1
ATOM 2538 N N . SER A 1 324 ? 24.264 9.228 -36.363 1.00 79.38 324 SER A N 1
ATOM 2539 C CA . SER A 1 324 ? 24.069 9.350 -37.806 1.00 79.38 324 SER A CA 1
ATOM 2540 C C . SER A 1 324 ? 22.675 8.943 -38.280 1.00 79.38 324 SER A C 1
ATOM 2542 O O . SER A 1 324 ? 22.331 9.334 -39.395 1.00 79.38 324 SER A O 1
ATOM 2544 N N . LEU A 1 325 ? 21.904 8.186 -37.483 1.00 81.00 325 LEU A N 1
ATOM 2545 C CA . LEU A 1 325 ? 20.600 7.606 -37.847 1.00 81.00 325 LEU A CA 1
ATOM 2546 C C . LEU A 1 325 ? 20.599 6.661 -39.068 1.00 81.00 325 LEU A C 1
ATOM 2548 O O . LEU A 1 325 ? 19.547 6.182 -39.465 1.00 81.00 325 LEU A O 1
ATOM 2552 N N . LEU A 1 326 ? 21.744 6.362 -39.686 1.00 82.44 326 LEU A N 1
ATOM 2553 C CA . LEU A 1 326 ? 21.804 5.550 -40.913 1.00 82.44 326 LEU A CA 1
ATOM 2554 C C . LEU A 1 326 ? 22.141 4.077 -40.645 1.00 82.44 326 LEU A C 1
ATOM 2556 O O . LEU A 1 326 ? 22.774 3.419 -41.473 1.00 82.44 326 LEU A O 1
ATOM 2560 N N . GLY A 1 327 ? 21.739 3.571 -39.481 1.00 73.88 327 GLY A N 1
ATOM 2561 C CA . GLY A 1 327 ? 22.097 2.242 -39.003 1.00 73.88 327 GLY A CA 1
ATOM 2562 C C . GLY A 1 327 ? 23.568 2.106 -38.595 1.00 73.88 327 GLY A C 1
ATOM 2563 O O . GLY A 1 327 ? 24.374 3.041 -38.682 1.00 73.88 327 GLY A O 1
ATOM 2564 N N . GLY A 1 328 ? 23.921 0.914 -38.118 1.00 83.44 328 GLY A N 1
ATOM 2565 C CA . GLY A 1 328 ? 25.187 0.660 -37.440 1.00 83.44 328 GLY A CA 1
ATOM 2566 C C . GLY A 1 328 ? 25.414 -0.817 -37.117 1.00 83.44 328 GLY A C 1
ATOM 2567 O O . GLY A 1 328 ? 24.817 -1.713 -37.715 1.00 83.44 328 GLY A O 1
ATOM 2568 N N . GLY A 1 329 ? 26.334 -1.078 -36.187 1.00 85.19 329 GLY A N 1
ATOM 2569 C CA . GLY A 1 329 ? 26.609 -2.417 -35.655 1.00 85.19 329 GLY A CA 1
ATOM 2570 C C . GLY A 1 329 ? 25.746 -2.760 -34.435 1.00 85.19 329 GLY A C 1
ATOM 2571 O O . GLY A 1 329 ? 24.879 -1.989 -34.041 1.00 85.19 329 GLY A O 1
ATOM 2572 N N . GLY A 1 330 ? 25.998 -3.914 -33.811 1.00 90.00 330 GLY A N 1
ATOM 2573 C CA . GLY A 1 330 ? 25.311 -4.313 -32.576 1.00 90.00 330 GLY A CA 1
ATOM 2574 C C . GLY A 1 330 ? 23.789 -4.412 -32.728 1.00 90.00 330 GLY A C 1
ATOM 2575 O O . GLY A 1 330 ? 23.298 -4.913 -33.745 1.00 90.00 330 GLY A O 1
ATOM 2576 N N . VAL A 1 331 ? 23.066 -3.932 -31.711 1.00 93.50 331 VAL A N 1
ATOM 2577 C CA . VAL A 1 331 ? 21.595 -3.952 -31.662 1.00 93.50 331 VAL A CA 1
ATOM 2578 C C . VAL A 1 331 ? 20.959 -3.111 -32.772 1.00 93.50 331 VAL A C 1
ATOM 2580 O O . VAL A 1 331 ? 20.009 -3.567 -33.398 1.00 93.50 331 VAL A O 1
ATOM 2583 N N . ASP A 1 332 ? 21.547 -1.961 -33.111 1.00 94.62 332 ASP A N 1
ATOM 2584 C CA . ASP A 1 332 ? 21.088 -1.078 -34.192 1.00 94.62 332 ASP A CA 1
ATOM 2585 C C . ASP A 1 332 ? 21.081 -1.808 -35.538 1.00 94.62 332 ASP A C 1
ATOM 2587 O O . ASP A 1 332 ? 20.070 -1.886 -36.238 1.00 94.62 332 ASP A O 1
ATOM 2591 N N . GLY A 1 333 ? 22.188 -2.482 -35.853 1.00 93.81 333 GLY A N 1
ATOM 2592 C CA . GLY A 1 333 ? 22.264 -3.324 -37.041 1.00 93.81 333 GLY A CA 1
ATOM 2593 C C . GLY A 1 333 ? 21.273 -4.492 -37.019 1.00 93.81 333 GLY A C 1
ATOM 2594 O O . GLY A 1 333 ? 20.755 -4.867 -38.070 1.00 93.81 333 GLY A O 1
ATOM 2595 N N . ALA A 1 334 ? 21.017 -5.093 -35.854 1.00 95.56 334 ALA A N 1
ATOM 2596 C CA . ALA A 1 334 ? 20.050 -6.183 -35.722 1.00 95.56 334 ALA A CA 1
ATOM 2597 C C . ALA A 1 334 ? 18.616 -5.699 -35.989 1.00 95.56 334 ALA A C 1
ATOM 2599 O O . ALA A 1 334 ? 17.914 -6.315 -36.791 1.00 95.56 334 ALA A O 1
ATOM 2600 N N . ILE A 1 335 ? 18.234 -4.561 -35.405 1.00 97.00 335 ILE A N 1
ATOM 2601 C CA . ILE A 1 335 ? 16.928 -3.917 -35.577 1.00 97.00 335 ILE A CA 1
ATOM 2602 C C . ILE A 1 335 ? 16.697 -3.532 -37.039 1.00 97.00 335 ILE A C 1
ATOM 2604 O O . ILE A 1 335 ? 15.685 -3.928 -37.609 1.00 97.00 335 ILE A O 1
ATOM 2608 N N . HIS A 1 336 ? 17.656 -2.873 -37.699 1.00 96.06 336 HIS A N 1
ATOM 2609 C CA . HIS A 1 336 ? 17.524 -2.530 -39.122 1.00 96.06 336 HIS A CA 1
ATOM 2610 C C . HIS A 1 336 ? 17.407 -3.769 -40.028 1.00 96.06 336 HIS A C 1
ATOM 2612 O O . HIS A 1 336 ? 16.642 -3.762 -40.993 1.00 96.06 336 HIS A O 1
ATOM 2618 N N . ARG A 1 337 ? 18.142 -4.854 -39.737 1.00 96.00 337 ARG A N 1
ATOM 2619 C CA . ARG A 1 337 ? 18.035 -6.103 -40.513 1.00 96.00 337 ARG A CA 1
ATOM 2620 C C . ARG A 1 337 ? 16.683 -6.786 -40.324 1.00 96.00 337 ARG A C 1
ATOM 2622 O O . ARG A 1 337 ? 16.133 -7.287 -41.300 1.00 96.00 337 ARG A O 1
ATOM 2629 N N . ALA A 1 338 ? 16.179 -6.827 -39.093 1.00 97.00 338 ALA A N 1
ATOM 2630 C CA . ALA A 1 338 ? 14.929 -7.497 -38.762 1.00 97.00 338 ALA A CA 1
ATOM 2631 C C . ALA A 1 338 ? 13.700 -6.687 -39.200 1.00 97.00 338 ALA A C 1
ATOM 2633 O O . ALA A 1 338 ? 12.805 -7.249 -39.821 1.00 97.00 338 ALA A O 1
ATOM 2634 N N . GLY A 1 339 ? 13.679 -5.376 -38.946 1.00 95.19 339 GLY A N 1
ATOM 2635 C CA . GLY A 1 339 ? 12.566 -4.495 -39.308 1.00 95.19 339 GLY A CA 1
ATOM 2636 C C . GLY A 1 339 ? 12.507 -4.127 -40.790 1.00 95.19 339 GLY A C 1
ATOM 2637 O O . GLY A 1 339 ? 11.452 -3.745 -41.286 1.00 95.19 339 GLY A O 1
ATOM 2638 N N . GLY A 1 340 ? 13.596 -4.326 -41.537 1.00 94.62 340 GLY A N 1
ATOM 2639 C CA . GLY A 1 340 ? 13.634 -4.122 -42.983 1.00 94.62 340 GLY A CA 1
ATOM 2640 C C . GLY A 1 340 ? 13.893 -2.670 -43.398 1.00 94.62 340 GLY A C 1
ATOM 2641 O O . GLY A 1 340 ? 14.274 -1.817 -42.599 1.00 94.62 340 GLY A O 1
ATOM 2642 N N . LYS A 1 341 ? 13.731 -2.394 -44.700 1.00 94.06 341 LYS A N 1
ATOM 2643 C CA . LYS A 1 341 ? 14.132 -1.112 -45.314 1.00 94.06 341 LYS A CA 1
ATOM 2644 C C . LYS A 1 341 ? 13.346 0.095 -44.800 1.00 94.06 341 LYS A C 1
ATOM 2646 O O . LYS A 1 341 ? 13.918 1.179 -44.754 1.00 94.06 341 LYS A O 1
ATOM 2651 N N . GLN A 1 342 ? 12.102 -0.113 -44.370 1.00 95.75 342 GLN A N 1
ATOM 2652 C CA . GLN A 1 342 ? 11.202 0.948 -43.921 1.00 95.75 342 GLN A CA 1
ATOM 2653 C C . GLN A 1 342 ? 11.802 1.783 -42.782 1.00 95.75 342 GLN A C 1
ATOM 2655 O O . GLN A 1 342 ? 11.805 3.007 -42.862 1.00 95.75 342 GLN A O 1
ATOM 2660 N N . ILE A 1 343 ? 12.419 1.136 -41.786 1.00 95.62 343 ILE A N 1
ATOM 2661 C CA . ILE A 1 343 ? 13.077 1.839 -40.672 1.00 95.62 343 ILE A CA 1
ATOM 2662 C C . ILE A 1 343 ? 14.159 2.791 -41.197 1.00 95.62 343 ILE A C 1
ATOM 2664 O O . ILE A 1 343 ? 14.247 3.940 -40.778 1.00 95.62 343 ILE A O 1
ATOM 2668 N N . LEU A 1 344 ? 14.997 2.329 -42.133 1.00 93.75 344 LEU A N 1
ATOM 2669 C CA . LEU A 1 344 ? 16.077 3.152 -42.683 1.00 93.75 344 LEU A CA 1
ATOM 2670 C C . LEU A 1 344 ? 15.538 4.321 -43.517 1.00 93.75 344 LEU A C 1
ATOM 2672 O O . LEU A 1 344 ? 16.089 5.418 -43.443 1.00 93.75 344 LEU A O 1
ATOM 2676 N N . GLU A 1 345 ? 14.489 4.089 -44.304 1.00 95.69 345 GLU A N 1
ATOM 2677 C CA . GLU A 1 345 ? 13.833 5.122 -45.111 1.00 95.69 345 GLU A CA 1
ATOM 2678 C C . GLU A 1 345 ? 13.276 6.239 -44.213 1.00 95.69 345 GLU A C 1
ATOM 2680 O O . GLU A 1 345 ? 13.616 7.406 -44.410 1.00 95.69 345 GLU A O 1
ATOM 2685 N N . GLU A 1 346 ? 12.554 5.887 -43.147 1.00 96.44 346 GLU A N 1
ATOM 2686 C CA . GLU A 1 346 ? 12.028 6.856 -42.178 1.00 96.44 346 GLU A CA 1
ATOM 2687 C C . GLU A 1 346 ? 13.149 7.565 -41.392 1.00 96.44 346 GLU A C 1
ATOM 2689 O O . GLU A 1 346 ? 13.103 8.781 -41.189 1.00 96.44 346 GLU A O 1
ATOM 2694 N N . CYS A 1 347 ? 14.221 6.860 -41.009 1.00 94.19 347 CYS A N 1
ATOM 2695 C CA . CYS A 1 347 ? 15.389 7.497 -40.391 1.00 94.19 347 CYS A CA 1
ATOM 2696 C C . CYS A 1 347 ? 16.056 8.535 -41.314 1.00 94.19 347 CYS A C 1
ATOM 2698 O O . CYS A 1 347 ? 16.503 9.586 -40.840 1.00 94.19 347 CYS A O 1
ATOM 2700 N N . ILE A 1 348 ? 16.129 8.268 -42.626 1.00 93.56 348 ILE A N 1
ATOM 2701 C CA . ILE A 1 348 ? 16.647 9.221 -43.618 1.00 93.56 348 ILE A CA 1
ATOM 2702 C C . ILE A 1 348 ? 15.748 10.459 -43.681 1.00 93.56 348 ILE A C 1
ATOM 2704 O O . ILE A 1 348 ? 16.263 11.579 -43.687 1.00 93.56 348 ILE A O 1
ATOM 2708 N N . GLU A 1 349 ? 14.426 10.286 -43.687 1.00 94.94 349 GLU A N 1
ATOM 2709 C CA . GLU A 1 349 ? 13.472 11.400 -43.675 1.00 94.94 349 GLU A CA 1
ATOM 2710 C C . GLU A 1 349 ? 13.622 12.272 -42.425 1.00 94.94 349 GLU A C 1
ATOM 2712 O O . GLU A 1 349 ? 13.743 13.497 -42.531 1.00 94.94 349 GLU A O 1
ATOM 2717 N N . ILE A 1 350 ? 13.705 11.650 -41.245 1.00 93.31 350 ILE A N 1
ATOM 2718 C CA . ILE A 1 350 ? 13.932 12.344 -39.972 1.00 93.31 350 ILE A CA 1
ATOM 2719 C C . ILE A 1 350 ? 15.232 13.145 -40.038 1.00 93.31 350 ILE A C 1
ATOM 2721 O O . ILE A 1 350 ? 15.236 14.347 -39.757 1.00 93.31 350 ILE A O 1
ATOM 2725 N N . ARG A 1 351 ? 16.328 12.514 -40.473 1.00 90.38 351 ARG A N 1
ATOM 2726 C CA . ARG A 1 351 ? 17.632 13.172 -40.595 1.00 90.38 351 ARG A CA 1
ATOM 2727 C C . ARG A 1 351 ? 17.607 14.338 -41.582 1.00 90.38 351 ARG A C 1
ATOM 2729 O O . ARG A 1 351 ? 18.228 15.366 -41.318 1.00 90.38 351 ARG A O 1
ATOM 2736 N N . ASN A 1 352 ? 16.910 14.202 -42.705 1.00 92.06 352 ASN A N 1
ATOM 2737 C CA . ASN A 1 352 ? 16.779 15.277 -43.688 1.00 92.06 352 ASN A CA 1
ATOM 2738 C C . ASN A 1 352 ? 15.981 16.464 -43.131 1.00 92.06 352 ASN A C 1
ATOM 2740 O O . ASN A 1 352 ? 16.274 17.607 -43.475 1.00 92.06 352 ASN A O 1
ATOM 2744 N N . ARG A 1 353 ? 15.004 16.203 -42.255 1.00 92.31 353 ARG A N 1
ATOM 2745 C CA . ARG A 1 353 ? 14.164 17.236 -41.639 1.00 92.31 353 ARG A CA 1
ATOM 2746 C C . ARG A 1 353 ? 14.873 18.006 -40.526 1.00 92.31 353 ARG A C 1
ATOM 2748 O O . ARG A 1 353 ? 14.744 19.224 -40.472 1.00 92.31 353 ARG A O 1
ATOM 2755 N N . GLN A 1 354 ? 15.576 17.317 -39.627 1.00 89.12 354 GLN A N 1
ATOM 2756 C CA . GLN A 1 354 ? 16.084 17.924 -38.384 1.00 89.12 354 GLN A CA 1
ATOM 2757 C C . GLN A 1 354 ? 17.604 17.825 -38.194 1.00 89.12 354 GLN A C 1
ATOM 2759 O O . GLN A 1 354 ? 18.142 18.344 -37.220 1.00 89.12 354 GLN A O 1
ATOM 2764 N N . GLY A 1 355 ? 18.318 17.190 -39.124 1.00 85.75 355 GLY A N 1
ATOM 2765 C CA . GLY A 1 355 ? 19.758 16.981 -39.027 1.00 85.75 355 GLY A CA 1
ATOM 2766 C C . GLY A 1 355 ? 20.133 15.806 -38.122 1.00 85.75 355 GLY A C 1
ATOM 2767 O O . GLY A 1 355 ? 19.401 14.826 -38.000 1.00 85.75 355 GLY A O 1
ATOM 2768 N N . LYS A 1 356 ? 21.333 15.872 -37.535 1.00 83.12 356 LYS A N 1
ATOM 2769 C CA . LYS A 1 356 ? 21.804 14.856 -36.583 1.00 83.12 356 LYS A CA 1
ATOM 2770 C C . LYS A 1 356 ? 21.072 15.004 -35.254 1.00 83.12 356 LYS A C 1
ATOM 2772 O O . LYS A 1 356 ? 20.770 16.118 -34.838 1.00 83.12 356 LYS A O 1
ATOM 2777 N N . CYS A 1 357 ? 20.887 13.889 -34.562 1.00 85.38 357 CYS A N 1
ATOM 2778 C CA . CYS A 1 357 ? 20.365 13.891 -33.206 1.00 85.38 357 CYS A CA 1
ATOM 2779 C C . CYS A 1 357 ? 21.503 13.930 -32.184 1.00 85.38 357 CYS A C 1
ATOM 2781 O O . CYS A 1 357 ? 22.555 13.308 -32.375 1.00 85.38 357 CYS A O 1
ATOM 2783 N N . ASN A 1 358 ? 21.283 14.680 -31.108 1.00 91.50 358 ASN A N 1
ATOM 2784 C CA . ASN A 1 358 ? 22.242 14.801 -30.020 1.00 91.50 358 ASN A CA 1
ATOM 2785 C C . ASN A 1 358 ? 22.201 13.557 -29.126 1.00 91.50 358 ASN A C 1
ATOM 2787 O O . ASN A 1 358 ? 21.192 12.860 -29.041 1.00 91.50 358 ASN A O 1
ATOM 2791 N N . THR A 1 359 ? 23.312 13.283 -28.448 1.00 93.50 359 THR A N 1
ATOM 2792 C CA . THR A 1 359 ? 23.365 12.254 -27.406 1.00 93.50 359 THR A CA 1
ATOM 2793 C C . THR A 1 359 ? 22.335 12.556 -26.314 1.00 93.50 359 THR A C 1
ATOM 2795 O O . THR A 1 359 ? 22.203 13.710 -25.918 1.00 93.50 359 THR A O 1
ATOM 2798 N N . GLY A 1 360 ? 21.627 11.533 -25.835 1.00 93.56 360 GLY A N 1
ATOM 2799 C CA . GLY A 1 360 ? 20.541 11.674 -24.859 1.00 93.56 360 GLY A CA 1
ATOM 2800 C C . GLY A 1 360 ? 19.162 11.948 -25.467 1.00 93.56 360 GLY A C 1
ATOM 2801 O O . GLY A 1 360 ? 18.168 11.842 -24.758 1.00 93.56 360 GLY A O 1
ATOM 2802 N N . GLU A 1 361 ? 19.071 12.271 -26.759 1.00 95.06 361 GLU A N 1
ATOM 2803 C CA . GLU A 1 361 ? 17.791 12.487 -27.448 1.00 95.06 361 GLU A CA 1
ATOM 2804 C C . GLU A 1 361 ? 17.207 11.183 -28.006 1.00 95.06 361 GLU A C 1
ATOM 2806 O O . GLU A 1 361 ? 17.934 10.208 -28.217 1.00 95.06 361 GLU A O 1
ATOM 2811 N N . ALA A 1 362 ? 15.905 11.195 -28.308 1.00 96.56 362 ALA A N 1
ATOM 2812 C CA . ALA A 1 362 ? 15.191 10.072 -28.912 1.00 96.56 362 ALA A CA 1
ATOM 2813 C C . ALA A 1 362 ? 14.297 10.513 -30.087 1.00 96.56 362 ALA A C 1
ATOM 2815 O O . ALA A 1 362 ? 13.748 11.614 -30.092 1.00 96.56 362 ALA A O 1
ATOM 2816 N N . VAL A 1 363 ? 14.145 9.651 -31.094 1.00 96.56 363 VAL A N 1
ATOM 2817 C CA . VAL A 1 363 ? 13.231 9.830 -32.240 1.00 96.56 363 VAL A CA 1
ATOM 2818 C C . VAL A 1 363 ? 12.501 8.527 -32.541 1.00 96.56 363 VAL A C 1
ATOM 2820 O O . VAL A 1 363 ? 12.973 7.466 -32.154 1.00 96.56 363 VAL A O 1
ATOM 2823 N N . VAL A 1 364 ? 11.380 8.577 -33.257 1.00 97.50 364 VAL A N 1
ATOM 2824 C CA . VAL A 1 364 ? 10.557 7.390 -33.536 1.00 97.50 364 VAL A CA 1
ATOM 2825 C C . VAL A 1 364 ? 10.411 7.127 -35.031 1.00 97.50 364 VAL A C 1
ATOM 2827 O O . VAL A 1 364 ? 10.275 8.066 -35.814 1.00 97.50 364 VAL A O 1
ATOM 2830 N N . THR A 1 365 ? 10.409 5.847 -35.393 1.00 98.00 365 THR A N 1
ATOM 2831 C CA . THR A 1 365 ? 9.961 5.306 -36.683 1.00 98.00 365 THR A CA 1
ATOM 2832 C C . THR A 1 365 ? 8.916 4.208 -36.449 1.00 98.00 365 THR A C 1
ATOM 2834 O O . THR A 1 365 ? 8.715 3.751 -35.316 1.00 98.00 365 THR A O 1
ATOM 2837 N N . THR A 1 366 ? 8.236 3.768 -37.504 1.00 97.31 366 THR A N 1
ATOM 2838 C CA . THR A 1 366 ? 7.487 2.507 -37.478 1.00 97.31 366 THR A CA 1
ATOM 2839 C C . THR A 1 366 ? 8.445 1.322 -37.344 1.00 97.31 366 THR A C 1
ATOM 2841 O O . THR A 1 366 ? 9.602 1.382 -37.759 1.00 97.31 366 THR A O 1
ATOM 2844 N N . ALA A 1 367 ? 7.978 0.206 -36.784 1.00 96.69 367 ALA A N 1
ATOM 2845 C CA . ALA A 1 367 ? 8.847 -0.951 -36.557 1.00 96.69 367 ALA A CA 1
ATOM 2846 C C . ALA A 1 367 ? 9.075 -1.848 -37.792 1.00 96.69 367 ALA A C 1
ATOM 2848 O O . ALA A 1 367 ? 9.807 -2.842 -37.719 1.00 96.69 367 ALA A O 1
ATOM 2849 N N . GLY A 1 368 ? 8.468 -1.520 -38.937 1.00 96.56 368 GLY A N 1
ATOM 2850 C CA . GLY A 1 368 ? 8.523 -2.345 -40.143 1.00 96.56 368 GLY A CA 1
ATOM 2851 C C . GLY A 1 368 ? 8.057 -3.782 -39.880 1.00 96.56 368 GLY A C 1
ATOM 2852 O O . GLY A 1 368 ? 6.918 -4.008 -39.489 1.00 96.56 368 GLY A O 1
ATOM 2853 N N . ASN A 1 369 ? 8.942 -4.761 -40.092 1.00 97.19 369 ASN A N 1
ATOM 2854 C CA . ASN A 1 369 ? 8.638 -6.192 -39.923 1.00 97.19 369 ASN A CA 1
ATOM 2855 C C . ASN A 1 369 ? 8.840 -6.736 -38.495 1.00 97.19 369 ASN A C 1
ATOM 2857 O O . ASN A 1 369 ? 8.730 -7.947 -38.282 1.00 97.19 369 ASN A O 1
ATOM 2861 N N . LEU A 1 370 ? 9.228 -5.897 -37.535 1.00 97.88 370 LEU A N 1
ATOM 2862 C CA . LEU A 1 370 ? 9.402 -6.332 -36.149 1.00 97.88 370 LEU A CA 1
ATOM 2863 C C . LEU A 1 370 ? 8.044 -6.650 -35.503 1.00 97.88 370 LEU A C 1
ATOM 2865 O O . LEU A 1 370 ? 7.033 -6.077 -35.903 1.00 97.88 370 LEU A O 1
ATOM 2869 N N . PRO A 1 371 ? 8.002 -7.508 -34.467 1.00 96.50 371 PRO A N 1
ATOM 2870 C CA . PRO A 1 371 ? 6.800 -7.748 -33.665 1.00 96.50 371 PRO A CA 1
ATOM 2871 C C . PRO A 1 371 ? 6.494 -6.568 -32.716 1.00 96.50 371 PRO A C 1
ATOM 2873 O O . PRO A 1 371 ? 6.237 -6.767 -31.534 1.00 96.50 371 PRO A O 1
ATOM 2876 N N . ALA A 1 372 ? 6.545 -5.339 -33.232 1.00 97.56 372 ALA A N 1
ATOM 2877 C CA . ALA A 1 372 ? 6.243 -4.108 -32.518 1.00 97.56 372 ALA A CA 1
ATOM 2878 C C . ALA A 1 372 ? 5.565 -3.091 -33.439 1.00 97.56 372 ALA A C 1
ATOM 2880 O O . ALA A 1 372 ? 5.546 -3.259 -34.657 1.00 97.56 372 ALA A O 1
ATOM 2881 N N . GLN A 1 373 ? 5.002 -2.030 -32.866 1.00 97.81 373 GLN A N 1
ATOM 2882 C CA . GLN A 1 373 ? 4.390 -0.941 -33.632 1.00 97.81 373 GLN A CA 1
ATOM 2883 C C . GLN A 1 373 ? 5.426 0.143 -33.952 1.00 97.81 373 GLN A C 1
ATOM 2885 O O . GLN A 1 373 ? 5.504 0.632 -35.083 1.00 97.81 373 GLN A O 1
ATOM 2890 N N . TYR A 1 374 ? 6.274 0.465 -32.971 1.00 98.62 374 TYR A N 1
ATOM 2891 C CA . TYR A 1 374 ? 7.255 1.544 -33.059 1.00 98.62 374 TYR A CA 1
ATOM 2892 C C . TYR A 1 374 ? 8.683 1.090 -32.746 1.00 98.62 374 TYR A C 1
ATOM 2894 O O . TYR A 1 374 ? 8.916 0.180 -31.947 1.00 98.62 374 TYR A O 1
ATOM 2902 N N . VAL A 1 375 ? 9.651 1.790 -33.340 1.00 98.44 375 VAL A N 1
ATOM 2903 C CA . VAL A 1 375 ? 11.057 1.755 -32.924 1.00 98.44 375 VAL A CA 1
ATOM 2904 C C . VAL A 1 375 ? 11.456 3.150 -32.464 1.00 98.44 375 VAL A C 1
ATOM 2906 O O . VAL A 1 375 ? 11.433 4.108 -33.237 1.00 98.44 375 VAL A O 1
ATOM 2909 N N . ILE A 1 376 ? 11.841 3.263 -31.194 1.00 98.50 376 ILE A N 1
ATOM 2910 C CA . ILE A 1 376 ? 12.345 4.502 -30.600 1.00 98.50 376 ILE A CA 1
ATOM 2911 C C . ILE A 1 376 ? 13.873 4.468 -30.638 1.00 98.50 376 ILE A C 1
ATOM 2913 O O . ILE A 1 376 ? 14.515 3.693 -29.939 1.00 98.50 376 ILE A O 1
ATOM 2917 N N . HIS A 1 377 ? 14.473 5.300 -31.478 1.00 97.69 377 HIS A N 1
ATOM 2918 C CA . HIS A 1 377 ? 15.916 5.417 -31.648 1.00 97.69 377 HIS A CA 1
ATOM 2919 C C . HIS A 1 377 ? 16.476 6.444 -30.672 1.00 97.69 377 HIS A C 1
ATOM 2921 O O . HIS A 1 377 ? 16.178 7.630 -30.799 1.00 97.69 377 HIS A O 1
ATOM 2927 N N . THR A 1 378 ? 17.326 6.001 -29.750 1.00 97.12 378 THR A N 1
ATOM 2928 C CA . THR A 1 378 ? 18.010 6.867 -28.783 1.00 97.12 378 THR A CA 1
ATOM 2929 C C . THR A 1 378 ? 19.523 6.798 -28.943 1.00 97.12 378 THR A C 1
ATOM 2931 O O . THR A 1 378 ? 20.075 5.763 -29.324 1.00 97.12 378 THR A O 1
ATOM 2934 N N . PHE A 1 379 ? 20.211 7.901 -28.642 1.00 94.44 379 PHE A N 1
ATOM 2935 C CA . PHE A 1 379 ? 21.639 8.065 -28.931 1.00 94.44 379 PHE A CA 1
ATOM 2936 C C . PHE A 1 379 ? 22.463 8.053 -27.649 1.00 94.44 379 PHE A C 1
ATOM 2938 O O . PHE A 1 379 ? 22.615 9.076 -26.982 1.00 94.44 379 PHE A O 1
ATOM 2945 N N . GLY A 1 380 ? 23.013 6.886 -27.320 1.00 93.06 380 GLY A N 1
ATOM 2946 C CA . GLY A 1 380 ? 23.795 6.686 -26.102 1.00 93.06 380 GLY A CA 1
ATOM 2947 C C . GLY A 1 380 ? 25.150 7.416 -26.101 1.00 93.06 380 GLY A C 1
ATOM 2948 O O . GLY A 1 380 ? 25.741 7.632 -27.165 1.00 93.06 380 GLY A O 1
ATOM 2949 N N . PRO A 1 381 ? 25.679 7.802 -24.923 1.00 94.38 381 PRO A N 1
ATOM 2950 C CA . PRO A 1 381 ? 27.011 8.392 -24.804 1.00 94.38 381 PRO A CA 1
ATOM 2951 C C . PRO A 1 381 ? 28.115 7.360 -25.059 1.00 94.38 381 PRO A C 1
ATOM 2953 O O . PRO A 1 381 ? 27.987 6.190 -24.688 1.00 94.38 381 PRO A O 1
ATOM 2956 N N . VAL A 1 382 ? 29.216 7.813 -25.665 1.00 93.19 382 VAL A N 1
ATOM 2957 C CA . VAL A 1 382 ? 30.472 7.053 -25.749 1.00 93.19 382 VAL A CA 1
ATOM 2958 C C . VAL A 1 382 ? 31.231 7.250 -24.445 1.00 93.19 382 VAL A C 1
ATOM 2960 O O . VAL A 1 382 ? 31.506 8.393 -24.079 1.00 93.19 382 VAL A O 1
ATOM 2963 N N . TRP A 1 383 ? 31.595 6.161 -23.766 1.00 91.50 383 TRP A N 1
ATOM 2964 C CA . TRP A 1 383 ? 32.330 6.262 -22.512 1.00 91.50 383 TRP A CA 1
ATOM 2965 C C . TRP A 1 383 ? 33.724 6.855 -22.729 1.00 91.50 383 TRP A C 1
ATOM 2967 O O . TRP A 1 383 ? 34.524 6.336 -23.510 1.00 91.50 383 TRP A O 1
ATOM 2977 N N . ASN A 1 384 ? 34.011 7.947 -22.025 1.00 90.19 384 ASN A N 1
ATOM 2978 C CA . ASN A 1 384 ? 35.277 8.677 -22.104 1.00 90.19 384 ASN A CA 1
ATOM 2979 C C . ASN A 1 384 ? 35.900 8.967 -20.721 1.00 90.19 384 ASN A C 1
ATOM 2981 O O . ASN A 1 384 ? 36.919 9.652 -20.662 1.00 90.19 384 ASN A O 1
ATOM 2985 N N . GLY A 1 385 ? 35.305 8.456 -19.636 1.00 86.31 385 GLY A N 1
ATOM 2986 C CA . GLY A 1 385 ? 35.740 8.687 -18.253 1.00 86.31 385 GLY A CA 1
ATOM 2987 C C . GLY A 1 385 ? 35.180 9.951 -17.584 1.00 86.31 385 GLY A C 1
ATOM 2988 O O . GLY A 1 385 ? 35.473 10.177 -16.417 1.00 86.31 385 GLY A O 1
ATOM 2989 N N . ASP A 1 386 ? 34.382 10.764 -18.285 1.00 89.19 386 ASP A N 1
ATOM 2990 C CA . ASP A 1 386 ? 33.630 11.885 -17.700 1.00 89.19 386 ASP A CA 1
ATOM 2991 C C . ASP A 1 386 ? 32.301 11.360 -17.136 1.00 89.19 386 ASP A C 1
ATOM 2993 O O . ASP A 1 386 ? 31.306 11.253 -17.862 1.00 89.19 386 ASP A O 1
ATOM 2997 N N . GLU A 1 387 ? 32.319 10.947 -15.866 1.00 88.06 387 GLU A N 1
ATOM 2998 C CA . GLU A 1 387 ? 31.197 10.244 -15.230 1.00 88.06 387 GLU A CA 1
ATOM 2999 C C . GLU A 1 387 ? 29.928 11.098 -15.205 1.00 88.06 387 GLU A C 1
ATOM 3001 O O . GLU A 1 387 ? 28.900 10.672 -15.724 1.00 88.06 387 GLU A O 1
ATOM 3006 N N . GLU A 1 388 ? 30.010 12.323 -14.680 1.00 84.50 388 GLU A N 1
ATOM 3007 C CA . GLU A 1 388 ? 28.858 13.212 -14.485 1.00 84.50 388 GLU A CA 1
ATOM 3008 C C . GLU A 1 388 ? 28.099 13.439 -15.798 1.00 84.50 388 GLU A C 1
ATOM 3010 O O . GLU A 1 388 ? 26.884 13.231 -15.891 1.00 84.50 388 GLU A O 1
ATOM 3015 N N . LYS A 1 389 ? 28.833 13.782 -16.861 1.00 91.19 389 LYS A N 1
ATOM 3016 C CA . LYS A 1 389 ? 28.233 14.032 -18.169 1.00 91.19 389 LYS A CA 1
ATOM 3017 C C . LYS A 1 389 ? 27.686 12.759 -18.805 1.00 91.19 389 LYS A C 1
ATOM 3019 O O . LYS A 1 389 ? 26.592 12.775 -19.372 1.00 91.19 389 LYS A O 1
ATOM 3024 N N . CYS A 1 390 ? 28.440 11.661 -18.759 1.00 92.62 390 CYS A N 1
ATOM 3025 C CA . CYS A 1 390 ? 28.014 10.398 -19.358 1.00 92.62 390 CYS A CA 1
ATOM 3026 C C . CYS A 1 390 ? 26.777 9.829 -18.658 1.00 92.62 390 CYS A C 1
ATOM 3028 O O . CYS A 1 390 ? 25.905 9.279 -19.329 1.00 92.62 390 CYS A O 1
ATOM 3030 N N . PHE A 1 391 ? 26.677 9.990 -17.339 1.00 94.44 391 PHE A N 1
ATOM 3031 C CA . PHE A 1 391 ? 25.568 9.474 -16.544 1.00 94.44 391 PHE A CA 1
ATOM 3032 C C . PHE A 1 391 ? 24.282 10.227 -16.876 1.00 94.44 391 PHE A C 1
ATOM 3034 O O . PHE A 1 391 ? 23.300 9.599 -17.266 1.00 94.44 391 PHE A O 1
ATOM 3041 N N . SER A 1 392 ? 24.325 11.564 -16.862 1.00 94.31 392 SER A N 1
ATOM 3042 C CA . SER A 1 392 ? 23.174 12.398 -17.233 1.00 94.31 392 SER A CA 1
ATOM 3043 C C . SER A 1 392 ? 22.702 12.139 -18.671 1.00 94.31 392 SER A C 1
ATOM 3045 O O . SER A 1 392 ? 21.506 12.061 -18.950 1.00 94.31 392 SER A O 1
ATOM 3047 N N . LEU A 1 393 ? 23.628 11.952 -19.617 1.00 97.12 393 LEU A N 1
ATOM 3048 C CA . LEU A 1 393 ? 23.272 11.649 -21.006 1.00 97.12 393 LEU A CA 1
ATOM 3049 C C . LEU A 1 393 ? 22.642 10.260 -21.174 1.00 97.12 393 LEU A C 1
ATOM 3051 O O . LEU A 1 393 ? 21.752 10.096 -22.010 1.00 97.12 393 LEU A O 1
ATOM 3055 N N . LEU A 1 394 ? 23.092 9.266 -20.406 1.00 97.75 394 LEU A N 1
ATOM 3056 C CA . LEU A 1 394 ? 22.499 7.932 -20.422 1.00 97.75 394 LEU A CA 1
ATOM 3057 C C . LEU A 1 394 ? 21.109 7.932 -19.771 1.00 97.75 394 LEU A C 1
ATOM 3059 O O . LEU A 1 394 ? 20.188 7.367 -20.352 1.00 97.75 394 LEU A O 1
ATOM 3063 N N . GLU A 1 395 ? 20.935 8.620 -18.640 1.00 96.88 395 GLU A N 1
ATOM 3064 C CA . GLU A 1 395 ? 19.627 8.844 -18.005 1.00 96.88 395 GLU A CA 1
ATOM 3065 C C . GLU A 1 395 ? 18.639 9.465 -19.007 1.00 96.88 395 GLU A C 1
ATOM 3067 O O . GLU A 1 395 ? 17.536 8.954 -19.217 1.00 96.88 395 GLU A O 1
ATOM 3072 N N . ASN A 1 396 ? 19.070 10.511 -19.721 1.00 97.38 396 ASN A N 1
ATOM 3073 C CA . ASN A 1 396 ? 18.253 11.167 -20.740 1.00 97.38 396 ASN A CA 1
ATOM 3074 C C . ASN A 1 396 ? 17.820 10.215 -21.865 1.00 97.38 396 ASN A C 1
ATOM 3076 O O . ASN A 1 396 ? 16.690 10.332 -22.334 1.00 97.38 396 ASN A O 1
ATOM 3080 N N . CYS A 1 397 ? 18.649 9.238 -22.255 1.00 98.06 397 CYS A N 1
ATOM 3081 C CA . CYS A 1 397 ? 18.258 8.244 -23.261 1.00 98.06 397 CYS A CA 1
ATOM 3082 C C . CYS A 1 397 ? 17.016 7.455 -22.826 1.00 98.06 397 CYS A C 1
ATOM 3084 O O . CYS A 1 397 ? 16.073 7.310 -23.606 1.00 98.06 397 CYS A O 1
ATOM 3086 N N . TYR A 1 398 ? 16.999 6.958 -21.587 1.00 98.25 398 TYR A N 1
ATOM 3087 C CA . TYR A 1 398 ? 15.851 6.223 -21.049 1.00 98.25 398 TYR A CA 1
ATOM 3088 C C . TYR A 1 398 ? 14.648 7.152 -20.876 1.00 98.25 398 TYR A C 1
ATOM 3090 O O . TYR A 1 398 ? 13.576 6.882 -21.415 1.00 98.25 398 TYR A O 1
ATOM 3098 N N . LYS A 1 399 ? 14.844 8.300 -20.220 1.00 97.38 399 LYS A N 1
ATOM 3099 C CA . LYS A 1 399 ? 13.780 9.266 -19.919 1.00 97.38 399 LYS A CA 1
ATOM 3100 C C . LYS A 1 399 ? 13.088 9.807 -21.170 1.00 97.38 399 LYS A C 1
ATOM 3102 O O . LYS A 1 399 ? 11.863 9.879 -21.213 1.00 97.38 399 LYS A O 1
ATOM 3107 N N . ASN A 1 400 ? 13.848 10.185 -22.195 1.00 97.94 400 ASN A N 1
ATOM 3108 C CA . ASN A 1 400 ? 13.283 10.714 -23.436 1.00 97.94 400 ASN A CA 1
ATOM 3109 C C . ASN A 1 400 ? 12.629 9.616 -24.282 1.00 97.94 400 ASN A C 1
ATOM 3111 O O . ASN A 1 400 ? 11.627 9.887 -24.941 1.00 97.94 400 ASN A O 1
ATOM 3115 N N . SER A 1 401 ? 13.130 8.378 -24.216 1.00 98.44 401 SER A N 1
ATOM 3116 C CA . SER A 1 401 ? 12.464 7.239 -24.856 1.00 98.44 401 SER A CA 1
ATOM 3117 C C . SER A 1 401 ? 11.106 6.945 -24.213 1.00 98.44 401 SER A C 1
ATOM 3119 O O . SER A 1 401 ? 10.124 6.784 -24.933 1.00 98.44 401 SER A O 1
ATOM 3121 N N . LEU A 1 402 ? 11.027 6.946 -22.877 1.00 97.25 402 LEU A N 1
ATOM 3122 C CA . LEU A 1 402 ? 9.774 6.749 -22.137 1.00 97.25 402 LEU A CA 1
ATOM 3123 C C . LEU A 1 402 ? 8.758 7.862 -22.433 1.00 97.25 402 LEU A C 1
ATOM 3125 O O . LEU A 1 402 ? 7.629 7.571 -22.807 1.00 97.25 402 LEU A O 1
ATOM 3129 N N . LYS A 1 403 ? 9.171 9.137 -22.397 1.00 96.62 403 LYS A N 1
ATOM 3130 C CA . LYS A 1 403 ? 8.297 10.268 -22.773 1.00 96.62 403 LYS A CA 1
ATOM 3131 C C . LYS A 1 403 ? 7.749 10.149 -24.192 1.00 96.62 403 LYS A C 1
ATOM 3133 O O . LYS A 1 403 ? 6.593 10.482 -24.448 1.00 96.62 403 LYS A O 1
ATOM 3138 N N . LEU A 1 404 ? 8.588 9.721 -25.136 1.00 97.50 404 LEU A N 1
ATOM 3139 C CA . LEU A 1 404 ? 8.158 9.557 -26.519 1.00 97.50 404 LEU A CA 1
ATOM 3140 C C . LEU A 1 404 ? 7.153 8.406 -26.641 1.00 97.50 404 LEU A C 1
ATOM 3142 O O . LEU A 1 404 ? 6.139 8.572 -27.313 1.00 97.50 404 LEU A O 1
ATOM 3146 N N . ALA A 1 405 ? 7.381 7.292 -25.944 1.00 97.00 405 ALA A N 1
ATOM 3147 C CA . ALA A 1 405 ? 6.431 6.187 -25.863 1.00 97.00 405 ALA A CA 1
ATOM 3148 C C . ALA A 1 405 ? 5.074 6.620 -25.283 1.00 97.00 405 ALA A C 1
ATOM 3150 O O . ALA A 1 405 ? 4.043 6.336 -25.893 1.00 97.00 405 ALA A O 1
ATOM 3151 N N . GLU A 1 406 ? 5.061 7.395 -24.195 1.00 92.38 406 GLU A N 1
ATOM 3152 C CA . GLU A 1 406 ? 3.819 7.958 -23.647 1.00 92.38 406 GLU A CA 1
ATOM 3153 C C . GLU A 1 406 ? 3.072 8.811 -24.672 1.00 92.38 406 GLU A C 1
ATOM 3155 O O . GLU A 1 406 ? 1.872 8.640 -24.875 1.00 92.38 406 GLU A O 1
ATOM 3160 N N . SER A 1 407 ? 3.784 9.696 -25.377 1.00 95.06 407 SER A N 1
ATOM 3161 C CA . SER A 1 407 ? 3.171 10.563 -26.392 1.00 95.06 407 SER A CA 1
ATOM 3162 C C . SER A 1 407 ? 2.535 9.792 -27.558 1.00 95.06 407 SER A C 1
ATOM 3164 O O . SER A 1 407 ? 1.687 10.332 -28.267 1.00 95.06 407 SER A O 1
ATOM 3166 N N . LEU A 1 408 ? 2.935 8.531 -27.746 1.00 95.38 408 LEU A N 1
ATOM 3167 C CA . LEU A 1 408 ? 2.431 7.619 -28.771 1.00 95.38 408 LEU A CA 1
ATOM 3168 C C . LEU A 1 408 ? 1.327 6.685 -28.247 1.00 95.38 408 LEU A C 1
ATOM 3170 O O . LEU A 1 408 ? 0.776 5.918 -29.033 1.00 95.38 408 LEU A O 1
ATOM 3174 N N . GLY A 1 409 ? 0.996 6.728 -26.952 1.00 91.81 409 GLY A N 1
ATOM 3175 C CA . GLY A 1 409 ? 0.018 5.818 -26.349 1.00 91.81 409 GLY A CA 1
ATOM 3176 C C . GLY A 1 409 ? 0.521 4.375 -26.194 1.00 91.81 409 GLY A C 1
ATOM 3177 O O . GLY A 1 409 ? -0.288 3.451 -26.163 1.00 91.81 409 GLY A O 1
ATOM 3178 N N . VAL A 1 410 ? 1.841 4.168 -26.162 1.00 94.38 410 VAL A N 1
ATOM 3179 C CA . VAL A 1 410 ? 2.488 2.848 -26.044 1.00 94.38 410 VAL A CA 1
ATOM 3180 C C . VAL A 1 410 ? 2.323 2.322 -24.621 1.00 94.38 410 VAL A C 1
ATOM 3182 O O . VAL A 1 410 ? 2.760 2.980 -23.680 1.00 94.38 410 VAL A O 1
ATOM 3185 N N . LYS A 1 411 ? 1.759 1.118 -24.464 1.00 89.50 411 LYS A N 1
ATOM 3186 C CA . LYS A 1 411 ? 1.570 0.481 -23.151 1.00 89.50 411 LYS A CA 1
ATOM 3187 C C . LYS A 1 411 ? 2.752 -0.388 -22.745 1.00 89.50 411 LYS A C 1
ATOM 3189 O O . LYS A 1 411 ? 3.069 -0.495 -21.565 1.00 89.50 411 LYS A O 1
ATOM 3194 N N . THR A 1 412 ? 3.424 -1.006 -23.715 1.00 93.50 412 THR A N 1
ATOM 3195 C CA . THR A 1 412 ? 4.546 -1.919 -23.463 1.00 93.50 412 THR A CA 1
ATOM 3196 C C . THR A 1 412 ? 5.801 -1.509 -24.238 1.00 93.50 412 THR A C 1
ATOM 3198 O O . THR A 1 412 ? 5.768 -1.343 -25.459 1.00 93.50 412 THR A O 1
ATOM 3201 N N . ILE A 1 413 ? 6.931 -1.344 -23.543 1.00 98.25 413 ILE A N 1
ATOM 3202 C CA . ILE A 1 413 ? 8.199 -0.898 -24.144 1.00 98.25 413 ILE A CA 1
ATOM 3203 C C . ILE A 1 413 ? 9.375 -1.796 -23.749 1.00 98.25 413 ILE A C 1
ATOM 3205 O O . ILE A 1 413 ? 9.528 -2.155 -22.585 1.00 98.25 413 ILE A O 1
ATOM 3209 N N . ALA A 1 414 ? 10.240 -2.143 -24.705 1.00 98.38 414 ALA A N 1
ATOM 3210 C CA . ALA A 1 414 ? 11.448 -2.932 -24.448 1.00 98.38 414 ALA A CA 1
ATOM 3211 C C . ALA A 1 414 ? 12.739 -2.125 -24.659 1.00 98.38 414 ALA A C 1
ATOM 3213 O O . ALA A 1 414 ? 12.924 -1.506 -25.707 1.00 98.38 414 ALA A O 1
ATOM 3214 N N . PHE A 1 415 ? 13.665 -2.188 -23.700 1.00 98.50 415 PHE A N 1
ATOM 3215 C CA . PHE A 1 415 ? 14.979 -1.545 -23.754 1.00 98.50 415 PHE A CA 1
ATOM 3216 C C . PHE A 1 415 ? 16.111 -2.566 -23.900 1.00 98.50 415 PHE A C 1
ATOM 3218 O O . PHE A 1 415 ? 16.154 -3.536 -23.146 1.00 98.50 415 PHE A O 1
ATOM 3225 N N . PRO A 1 416 ? 17.088 -2.343 -24.795 1.00 97.62 416 PRO A N 1
ATOM 3226 C CA . PRO A 1 416 ? 18.364 -3.040 -24.750 1.00 97.62 416 PRO A CA 1
ATOM 3227 C C . PRO A 1 416 ? 19.284 -2.375 -23.714 1.00 97.62 416 PRO A C 1
ATOM 3229 O O . PRO A 1 416 ? 19.021 -1.266 -23.249 1.00 97.62 416 PRO A O 1
ATOM 3232 N N . ASN A 1 417 ? 20.431 -2.986 -23.415 1.00 96.06 417 ASN A N 1
ATOM 3233 C CA . ASN A 1 417 ? 21.466 -2.316 -22.621 1.00 96.06 417 ASN A CA 1
ATOM 3234 C C . ASN A 1 417 ? 22.151 -1.213 -23.458 1.00 96.06 417 ASN A C 1
ATOM 3236 O O . ASN A 1 417 ? 22.996 -1.486 -24.317 1.00 96.06 417 ASN A O 1
ATOM 3240 N N . ILE A 1 418 ? 21.768 0.049 -23.236 1.00 96.31 418 ILE A N 1
ATOM 3241 C CA . ILE A 1 418 ? 22.282 1.200 -23.996 1.00 96.31 418 ILE A CA 1
ATOM 3242 C C . ILE A 1 418 ? 23.751 1.472 -23.625 1.00 96.31 418 ILE A C 1
ATOM 3244 O O . ILE A 1 418 ? 24.129 1.476 -22.458 1.00 96.31 418 ILE A O 1
ATOM 3248 N N . SER A 1 419 ? 24.589 1.719 -24.637 1.00 94.38 419 SER A N 1
ATOM 3249 C CA . SER A 1 419 ? 26.018 2.074 -24.529 1.00 94.38 419 SER A CA 1
ATOM 3250 C C . SER A 1 419 ? 26.987 1.034 -23.933 1.00 94.38 419 SER A C 1
ATOM 3252 O O . SER A 1 419 ? 28.199 1.254 -23.990 1.00 94.38 419 SER A O 1
ATOM 3254 N N . THR A 1 420 ? 26.536 -0.124 -23.446 1.00 92.56 420 THR A N 1
ATOM 3255 C CA . THR A 1 420 ? 27.429 -1.113 -22.798 1.00 92.56 420 THR A CA 1
ATOM 3256 C C . THR A 1 420 ? 28.224 -1.994 -23.769 1.00 92.56 420 THR A C 1
ATOM 3258 O O . THR A 1 420 ? 29.201 -2.628 -23.378 1.00 92.56 420 THR A O 1
ATOM 3261 N N . GLY A 1 421 ? 27.842 -2.022 -25.049 1.00 88.12 421 GLY A N 1
ATOM 3262 C CA . GLY A 1 421 ? 28.551 -2.750 -26.105 1.00 88.12 421 GLY A CA 1
ATOM 3263 C C . GLY A 1 421 ? 29.704 -1.945 -26.714 1.00 88.12 421 GLY A C 1
ATOM 3264 O O . GLY A 1 421 ? 30.745 -1.722 -26.099 1.00 88.12 421 GLY A O 1
ATOM 3265 N N . VAL A 1 422 ? 29.521 -1.481 -27.957 1.00 85.81 422 VAL A N 1
ATOM 3266 C CA . VAL A 1 422 ? 30.556 -0.757 -28.730 1.00 85.81 422 VAL A CA 1
ATOM 3267 C C . VAL A 1 422 ? 31.066 0.495 -28.002 1.00 85.81 422 VAL A C 1
ATOM 3269 O O . VAL A 1 422 ? 32.239 0.840 -28.133 1.00 85.81 422 VAL A O 1
ATOM 3272 N N . TYR A 1 423 ? 30.205 1.158 -27.228 1.00 89.19 423 TYR A N 1
ATOM 3273 C CA . TYR A 1 423 ? 30.518 2.396 -26.506 1.00 89.19 423 TYR A CA 1
ATOM 3274 C C . TYR A 1 423 ? 31.148 2.177 -25.126 1.00 89.19 423 TYR A C 1
ATOM 3276 O O . TYR A 1 423 ? 31.554 3.158 -24.507 1.00 89.19 423 TYR A O 1
ATOM 3284 N N . ARG A 1 424 ? 31.312 0.913 -24.702 1.00 91.56 424 ARG A N 1
ATOM 3285 C CA . ARG A 1 424 ? 32.089 0.476 -23.528 1.00 91.56 424 ARG A CA 1
ATOM 3286 C C . ARG A 1 424 ? 31.738 1.190 -22.220 1.00 91.56 424 ARG A C 1
ATOM 3288 O O . ARG A 1 424 ? 32.602 1.342 -21.359 1.00 91.56 424 ARG A O 1
ATOM 3295 N N . PHE A 1 425 ? 30.492 1.631 -22.071 1.00 95.56 425 PHE A N 1
ATOM 3296 C CA . PHE A 1 425 ? 30.007 2.154 -20.800 1.00 95.56 425 PHE A CA 1
ATOM 3297 C C . PHE A 1 425 ? 30.079 1.044 -19.739 1.00 95.56 425 PHE A C 1
ATOM 3299 O O . PHE A 1 425 ? 29.666 -0.080 -20.047 1.00 95.56 425 PHE A O 1
ATOM 3306 N N . PRO A 1 426 ? 30.599 1.314 -18.523 1.00 95.88 426 PRO A N 1
ATOM 3307 C CA . PRO A 1 426 ? 30.641 0.320 -17.454 1.00 95.88 426 PRO A CA 1
ATOM 3308 C C . PRO A 1 426 ? 29.256 -0.288 -17.206 1.00 95.88 426 PRO A C 1
ATOM 3310 O O . PRO A 1 426 ? 28.298 0.442 -16.947 1.00 95.88 426 PRO A O 1
ATOM 3313 N N . LYS A 1 427 ? 29.142 -1.617 -17.314 1.00 95.88 427 LYS A N 1
ATOM 3314 C CA . LYS A 1 427 ? 27.852 -2.329 -17.292 1.00 95.88 427 LYS A CA 1
ATOM 3315 C C . LYS A 1 427 ? 27.076 -2.100 -15.998 1.00 95.88 427 LYS A C 1
ATOM 3317 O O . LYS A 1 427 ? 25.887 -1.814 -16.060 1.00 95.88 427 LYS A O 1
ATOM 3322 N N . GLU A 1 428 ? 27.757 -2.157 -14.857 1.00 94.06 428 GLU A N 1
ATOM 3323 C CA . GLU A 1 428 ? 27.180 -1.936 -13.523 1.00 94.06 428 GLU A CA 1
ATOM 3324 C C . GLU A 1 428 ? 26.572 -0.533 -13.396 1.00 94.06 428 GLU A C 1
ATOM 3326 O O . GLU A 1 428 ? 25.397 -0.388 -13.060 1.00 94.06 428 GLU A O 1
ATOM 3331 N N . ALA A 1 429 ? 27.338 0.504 -13.753 1.00 92.94 429 ALA A N 1
ATOM 3332 C CA . ALA A 1 429 ? 26.863 1.886 -13.722 1.00 92.94 429 ALA A CA 1
ATOM 3333 C C . ALA A 1 429 ? 25.714 2.121 -14.717 1.00 92.94 429 ALA A C 1
ATOM 3335 O O . ALA A 1 429 ? 24.707 2.732 -14.367 1.00 92.94 429 ALA A O 1
ATOM 3336 N N . ALA A 1 430 ? 25.832 1.600 -15.943 1.00 96.12 430 ALA A N 1
ATOM 3337 C CA . ALA A 1 430 ? 24.791 1.726 -16.959 1.00 96.12 430 ALA A CA 1
ATOM 3338 C C . ALA A 1 430 ? 23.489 1.023 -16.555 1.00 96.12 430 ALA A C 1
ATOM 3340 O O . ALA A 1 430 ? 22.408 1.567 -16.776 1.00 96.12 430 ALA A O 1
ATOM 3341 N N . GLY A 1 431 ? 23.588 -0.174 -15.970 1.00 95.69 431 GLY A N 1
ATOM 3342 C CA . GLY A 1 431 ? 22.445 -0.917 -15.451 1.00 95.69 431 GLY A CA 1
ATOM 3343 C C . GLY A 1 431 ? 21.758 -0.173 -14.316 1.00 95.69 431 GLY A C 1
ATOM 3344 O O . GLY A 1 431 ? 20.536 -0.050 -14.328 1.00 95.69 431 GLY A O 1
ATOM 3345 N N . LYS A 1 432 ? 22.536 0.389 -13.382 1.00 92.75 432 LYS A N 1
ATOM 3346 C CA . LYS A 1 432 ? 21.995 1.169 -12.265 1.00 92.75 432 LYS A CA 1
ATOM 3347 C C . LYS A 1 432 ? 21.202 2.376 -12.767 1.00 92.75 432 LYS A C 1
ATOM 3349 O O . LYS A 1 432 ? 20.038 2.518 -12.410 1.00 92.75 432 LYS A O 1
ATOM 3354 N N . ILE A 1 433 ? 21.788 3.160 -13.676 1.00 95.00 433 ILE A N 1
ATOM 3355 C CA . ILE A 1 433 ? 21.116 4.309 -14.302 1.00 95.00 433 ILE A CA 1
ATOM 3356 C C . ILE A 1 433 ? 19.831 3.868 -15.008 1.00 95.00 433 ILE A C 1
ATOM 3358 O O . ILE A 1 433 ? 18.799 4.509 -14.846 1.00 95.00 433 ILE A O 1
ATOM 3362 N N . ALA A 1 434 ? 19.869 2.775 -15.775 1.00 96.62 434 ALA A N 1
ATOM 3363 C CA . ALA A 1 434 ? 18.705 2.273 -16.499 1.00 96.62 434 ALA A CA 1
ATOM 3364 C C . ALA A 1 434 ? 17.542 1.920 -15.560 1.00 96.62 434 ALA A C 1
ATOM 3366 O O . ALA A 1 434 ? 16.427 2.406 -15.750 1.00 96.62 434 ALA A O 1
ATOM 3367 N N . VAL A 1 435 ? 17.814 1.100 -14.540 1.00 90.62 435 VAL A N 1
ATOM 3368 C CA . VAL A 1 435 ? 16.808 0.631 -13.579 1.00 90.62 435 VAL A CA 1
ATOM 3369 C C . VAL A 1 435 ? 16.253 1.794 -12.760 1.00 90.62 435 VAL A C 1
ATOM 3371 O O . VAL A 1 435 ? 15.037 1.919 -12.650 1.00 90.62 435 VAL A O 1
ATOM 3374 N N . GLU A 1 436 ? 17.112 2.669 -12.231 1.00 85.50 436 GLU A N 1
ATOM 3375 C CA . GLU A 1 436 ? 16.681 3.840 -11.456 1.00 85.50 436 GLU A CA 1
ATOM 3376 C C . GLU A 1 436 ? 15.853 4.806 -12.307 1.00 85.50 436 GLU A C 1
ATOM 3378 O O . GLU A 1 436 ? 14.812 5.281 -11.860 1.00 85.50 436 GLU A O 1
ATOM 3383 N N . THR A 1 437 ? 16.259 5.060 -13.556 1.00 90.69 437 THR A N 1
ATOM 3384 C CA . THR A 1 437 ? 15.515 5.968 -14.443 1.00 90.69 437 THR A CA 1
ATOM 3385 C C . THR A 1 437 ? 14.126 5.427 -14.757 1.00 90.69 437 THR A C 1
ATOM 3387 O O . THR A 1 437 ? 13.168 6.192 -14.723 1.00 90.69 437 THR A O 1
ATOM 3390 N N . VAL A 1 438 ? 14.010 4.130 -15.066 1.00 91.75 438 VAL A N 1
ATOM 3391 C CA . VAL A 1 438 ? 12.717 3.502 -15.375 1.00 91.75 438 VAL A CA 1
ATOM 3392 C C . VAL A 1 438 ? 11.816 3.472 -14.142 1.00 91.75 438 VAL A C 1
ATOM 3394 O O . VAL A 1 438 ? 10.668 3.884 -14.244 1.00 91.75 438 VAL A O 1
ATOM 3397 N N . LYS A 1 439 ? 12.330 3.063 -12.975 1.00 79.31 439 LYS A N 1
ATOM 3398 C CA . LYS A 1 439 ? 11.549 3.043 -11.725 1.00 79.31 439 LYS A CA 1
ATOM 3399 C C . LYS A 1 439 ? 11.038 4.426 -11.326 1.00 79.31 439 LYS A C 1
ATOM 3401 O O . LYS A 1 439 ? 9.898 4.566 -10.906 1.00 79.31 439 LYS A O 1
ATOM 3406 N N . ASN A 1 440 ? 11.867 5.456 -11.490 1.00 78.38 440 ASN A N 1
ATOM 3407 C CA . ASN A 1 440 ? 11.506 6.829 -11.136 1.00 78.38 440 ASN A CA 1
ATOM 3408 C C . ASN A 1 440 ? 10.628 7.517 -12.197 1.00 78.38 440 ASN A C 1
ATOM 3410 O O . ASN A 1 440 ? 10.235 8.676 -12.022 1.00 78.38 440 ASN A O 1
ATOM 3414 N N . PHE A 1 441 ? 10.345 6.855 -13.320 1.00 83.00 441 PHE A N 1
ATOM 3415 C CA . PHE A 1 441 ? 9.509 7.409 -14.372 1.00 83.00 441 PHE A CA 1
ATOM 3416 C C . PHE A 1 441 ? 8.030 7.134 -14.085 1.00 83.00 441 PHE A C 1
ATOM 3418 O O . PHE A 1 441 ? 7.543 6.023 -14.267 1.00 83.00 441 PHE A O 1
ATOM 3425 N N . LYS A 1 442 ? 7.295 8.169 -13.670 1.00 77.19 442 LYS A N 1
ATOM 3426 C CA . LYS A 1 442 ? 5.841 8.092 -13.470 1.00 77.19 442 LYS A CA 1
ATOM 3427 C C . LYS A 1 442 ? 5.129 8.170 -14.824 1.00 77.19 442 LYS A C 1
ATOM 3429 O O . LYS A 1 442 ? 5.310 9.162 -15.529 1.00 77.19 442 LYS A O 1
ATOM 3434 N N . SER A 1 443 ? 4.334 7.154 -15.167 1.00 75.19 443 SER A N 1
ATOM 3435 C CA . SER A 1 443 ? 3.549 7.103 -16.407 1.00 75.19 443 SER A CA 1
ATOM 3436 C C . SER A 1 443 ? 2.098 6.715 -16.147 1.00 75.19 443 SER A C 1
ATOM 3438 O O . SER A 1 443 ? 1.847 5.806 -15.368 1.00 75.19 443 SER A O 1
ATOM 3440 N N . ASP A 1 444 ? 1.169 7.367 -16.853 1.00 71.50 444 ASP A N 1
ATOM 3441 C CA . ASP A 1 444 ? -0.270 7.034 -16.852 1.00 71.50 444 ASP A CA 1
ATOM 3442 C C . ASP A 1 444 ? -0.642 6.071 -18.014 1.00 71.50 444 ASP A C 1
ATOM 3444 O O . ASP A 1 444 ? -1.816 5.769 -18.226 1.00 71.50 444 ASP A O 1
ATOM 3448 N N . ILE A 1 445 ? 0.330 5.670 -18.848 1.00 80.94 445 ILE A N 1
ATOM 3449 C CA . ILE A 1 445 ? 0.093 4.949 -20.116 1.00 80.94 445 ILE A CA 1
ATOM 3450 C C . ILE A 1 445 ? 0.939 3.678 -20.208 1.00 80.94 445 ILE A C 1
ATOM 3452 O O . ILE A 1 445 ? 0.454 2.652 -20.684 1.00 80.94 445 ILE A O 1
ATOM 3456 N N . ILE A 1 446 ? 2.209 3.749 -19.805 1.00 86.62 446 ILE A N 1
ATOM 3457 C CA . ILE A 1 446 ? 3.139 2.627 -19.913 1.00 86.62 446 ILE A CA 1
ATOM 3458 C C . ILE A 1 446 ? 2.878 1.663 -18.753 1.00 86.62 446 ILE A C 1
ATOM 3460 O O . ILE A 1 446 ? 3.241 1.928 -17.613 1.00 86.62 446 ILE A O 1
ATOM 3464 N N . GLU A 1 447 ? 2.295 0.516 -19.074 1.00 82.31 447 GLU A N 1
ATOM 3465 C CA . GLU A 1 447 ? 1.967 -0.560 -18.138 1.00 82.31 447 GLU A CA 1
ATOM 3466 C C . GLU A 1 447 ? 3.176 -1.476 -17.881 1.00 82.31 447 GLU A C 1
ATOM 3468 O O . GLU A 1 447 ? 3.298 -2.074 -16.813 1.00 82.31 447 GLU A O 1
ATOM 3473 N N . LYS A 1 448 ? 4.086 -1.613 -18.860 1.00 86.00 448 LYS A N 1
ATOM 3474 C CA . LYS A 1 448 ? 5.212 -2.556 -18.775 1.00 86.00 448 LYS A CA 1
ATOM 3475 C C . LYS A 1 448 ? 6.478 -2.071 -19.474 1.00 86.00 448 LYS A C 1
ATOM 3477 O O . LYS A 1 448 ? 6.456 -1.706 -20.652 1.00 86.00 448 LYS A O 1
ATOM 3482 N N . VAL A 1 449 ? 7.606 -2.201 -18.781 1.00 94.88 449 VAL A N 1
ATOM 3483 C CA . VAL A 1 449 ? 8.957 -2.021 -19.319 1.00 94.88 449 VAL A CA 1
ATOM 3484 C C . VAL A 1 449 ? 9.716 -3.340 -19.266 1.00 94.88 449 VAL A C 1
ATOM 3486 O O . VAL A 1 449 ? 9.747 -4.015 -18.244 1.00 94.88 449 VAL A O 1
ATOM 3489 N N . VAL A 1 450 ? 10.365 -3.714 -20.366 1.00 95.56 450 VAL A N 1
ATOM 3490 C CA . VAL A 1 450 ? 11.146 -4.953 -20.450 1.00 95.56 450 VAL A CA 1
ATOM 3491 C C . VAL A 1 450 ? 12.603 -4.634 -20.753 1.00 95.56 450 VAL A C 1
ATOM 3493 O O . VAL A 1 450 ? 12.921 -4.107 -21.817 1.00 95.56 450 VAL A O 1
ATOM 3496 N N . PHE A 1 451 ? 13.515 -4.986 -19.854 1.00 98.00 451 PHE A N 1
ATOM 3497 C CA . PHE A 1 451 ? 14.945 -4.954 -20.135 1.00 98.00 451 PHE A CA 1
ATOM 3498 C C . PHE A 1 451 ? 15.368 -6.239 -20.849 1.00 98.00 451 PHE A C 1
ATOM 3500 O O . PHE A 1 451 ? 15.213 -7.340 -20.323 1.00 98.00 451 PHE A O 1
ATOM 3507 N N . ILE A 1 452 ? 15.914 -6.093 -22.057 1.00 97.75 452 ILE A N 1
ATOM 3508 C CA . ILE A 1 452 ? 16.396 -7.193 -22.890 1.00 97.75 452 ILE A CA 1
ATOM 3509 C C . ILE A 1 452 ? 17.922 -7.235 -22.852 1.00 97.75 452 ILE A C 1
ATOM 3511 O O . ILE A 1 452 ? 18.604 -6.430 -23.495 1.00 97.75 452 ILE A O 1
ATOM 3515 N N . CYS A 1 453 ? 18.459 -8.207 -22.120 1.00 96.38 453 CYS A N 1
ATOM 3516 C CA . CYS A 1 453 ? 19.891 -8.458 -22.027 1.00 96.38 453 CYS A CA 1
ATOM 3517 C C . CYS A 1 453 ? 20.320 -9.488 -23.075 1.00 96.38 453 CYS A C 1
ATOM 3519 O O . CYS A 1 453 ? 19.849 -10.622 -23.080 1.00 96.38 453 CYS A O 1
ATOM 3521 N N . PHE A 1 454 ? 21.240 -9.114 -23.966 1.00 93.25 454 PHE A N 1
ATOM 3522 C CA . PHE A 1 454 ? 21.746 -10.046 -24.981 1.00 93.25 454 PHE A CA 1
ATOM 3523 C C . PHE A 1 454 ? 22.817 -11.001 -24.425 1.00 93.25 454 PHE A C 1
ATOM 3525 O O . PHE A 1 454 ? 22.915 -12.147 -24.863 1.00 93.25 454 PHE A O 1
ATOM 3532 N N . ASP A 1 455 ? 23.624 -10.534 -23.467 1.00 93.94 455 ASP A N 1
ATOM 3533 C CA . ASP A 1 455 ? 24.729 -11.284 -22.862 1.00 93.94 455 ASP A CA 1
ATOM 3534 C C . ASP A 1 455 ? 24.518 -11.561 -21.366 1.00 93.94 455 ASP A C 1
ATOM 3536 O O . ASP A 1 455 ? 23.815 -10.821 -20.679 1.00 93.94 455 ASP A O 1
ATOM 3540 N N . ASP A 1 456 ? 25.159 -12.629 -20.878 1.00 94.62 456 ASP A N 1
ATOM 3541 C CA . ASP A 1 456 ? 25.095 -13.094 -19.483 1.00 94.62 456 ASP A CA 1
ATOM 3542 C C . ASP A 1 456 ? 25.566 -12.051 -18.462 1.00 94.62 456 ASP A C 1
ATOM 3544 O O . ASP A 1 456 ? 25.066 -12.004 -17.345 1.00 94.62 456 ASP A O 1
ATOM 3548 N N . GLU A 1 457 ? 26.541 -11.217 -18.821 1.00 95.50 457 GLU A N 1
ATOM 3549 C CA . GLU A 1 457 ? 27.135 -10.260 -17.887 1.00 95.50 457 GLU A CA 1
ATOM 3550 C C . GLU A 1 457 ? 26.179 -9.089 -17.624 1.00 95.50 457 GLU A C 1
ATOM 3552 O O . GLU A 1 457 ? 25.950 -8.731 -16.473 1.00 95.50 457 GLU A O 1
ATOM 3557 N N . ASN A 1 458 ? 25.556 -8.533 -18.671 1.00 94.62 458 ASN A N 1
ATOM 3558 C CA . ASN A 1 458 ? 24.488 -7.549 -18.491 1.00 94.62 458 ASN A CA 1
ATOM 3559 C C . ASN A 1 458 ? 23.274 -8.167 -17.780 1.00 94.62 458 ASN A C 1
ATOM 3561 O O . ASN A 1 458 ? 22.692 -7.520 -16.916 1.00 94.62 458 ASN A O 1
ATOM 3565 N N . GLU A 1 459 ? 22.895 -9.404 -18.113 1.00 95.56 459 GLU A N 1
ATOM 3566 C CA . GLU A 1 459 ? 21.787 -10.087 -17.437 1.00 95.56 459 GLU A CA 1
ATOM 3567 C C . GLU A 1 459 ? 22.056 -10.241 -15.936 1.00 95.56 459 GLU A C 1
ATOM 3569 O O . GLU A 1 459 ? 21.183 -9.925 -15.134 1.00 95.56 459 GLU A O 1
ATOM 3574 N N . ALA A 1 460 ? 23.258 -10.677 -15.548 1.00 93.06 460 ALA A N 1
ATOM 3575 C CA . ALA A 1 460 ? 23.645 -10.819 -14.149 1.00 93.06 460 ALA A CA 1
ATOM 3576 C C . ALA A 1 460 ? 23.588 -9.479 -13.404 1.00 93.06 460 ALA A C 1
ATOM 3578 O O . ALA A 1 460 ? 23.017 -9.419 -12.320 1.00 93.06 460 ALA A O 1
ATOM 3579 N N . VAL A 1 461 ? 24.097 -8.400 -14.012 1.00 93.69 461 VAL A N 1
ATOM 3580 C CA . VAL A 1 461 ? 24.025 -7.044 -13.443 1.00 93.69 461 VAL A CA 1
ATOM 3581 C C . VAL A 1 461 ? 22.577 -6.596 -13.248 1.00 93.69 461 VAL A C 1
ATOM 3583 O O . VAL A 1 461 ? 22.221 -6.118 -12.176 1.00 93.69 461 VAL A O 1
ATOM 3586 N N . TYR A 1 462 ? 21.718 -6.740 -14.260 1.00 93.50 462 TYR A N 1
ATOM 3587 C CA . TYR A 1 462 ? 20.320 -6.307 -14.153 1.00 93.50 462 TYR A CA 1
ATOM 3588 C C . TYR A 1 462 ? 19.541 -7.163 -13.162 1.00 93.50 462 TYR A C 1
ATOM 3590 O O . TYR A 1 462 ? 18.763 -6.627 -12.378 1.00 93.50 462 TYR A O 1
ATOM 3598 N N . ARG A 1 463 ? 19.775 -8.478 -13.165 1.00 89.19 463 ARG A N 1
ATOM 3599 C CA . ARG A 1 463 ? 19.208 -9.403 -12.187 1.00 89.19 463 ARG A CA 1
ATOM 3600 C C . ARG A 1 463 ? 19.583 -8.961 -10.784 1.00 89.19 463 ARG A C 1
ATOM 3602 O O . ARG A 1 463 ? 18.697 -8.769 -9.966 1.00 89.19 463 ARG A O 1
ATOM 3609 N N . GLU A 1 464 ? 20.865 -8.699 -10.545 1.00 84.69 464 GLU A N 1
ATOM 3610 C CA . GLU A 1 464 ? 21.338 -8.190 -9.267 1.00 84.69 464 GLU A CA 1
ATOM 3611 C C . GLU A 1 464 ? 20.686 -6.851 -8.913 1.00 84.69 464 GLU A C 1
ATOM 3613 O O . GLU A 1 464 ? 20.193 -6.705 -7.812 1.00 84.69 464 GLU A O 1
ATOM 3618 N N . LEU A 1 465 ? 20.600 -5.872 -9.810 1.00 83.00 465 LEU A N 1
ATOM 3619 C CA . LEU A 1 465 ? 20.008 -4.562 -9.492 1.00 83.00 465 LEU A CA 1
ATOM 3620 C C . LEU A 1 465 ? 18.501 -4.621 -9.206 1.00 83.00 465 LEU A C 1
ATOM 3622 O O . LEU A 1 465 ? 17.988 -3.847 -8.391 1.00 83.00 465 LEU A O 1
ATOM 3626 N N . LEU A 1 466 ? 17.795 -5.538 -9.863 1.00 78.00 466 LEU A N 1
ATOM 3627 C CA . LEU A 1 466 ? 16.384 -5.813 -9.609 1.00 78.00 466 LEU A CA 1
ATOM 3628 C C . LEU A 1 466 ? 16.194 -6.680 -8.343 1.00 78.00 466 LEU A C 1
ATOM 3630 O O . LEU A 1 466 ? 15.135 -6.615 -7.725 1.00 78.00 466 LEU A O 1
ATOM 3634 N N . GLU A 1 467 ? 17.222 -7.427 -7.914 1.00 68.81 467 GLU A N 1
ATOM 3635 C CA . GLU A 1 467 ? 17.222 -8.304 -6.729 1.00 68.81 467 GLU A CA 1
ATOM 3636 C C . GLU A 1 467 ? 17.922 -7.732 -5.467 1.00 68.81 467 GLU A C 1
ATOM 3638 O O . GLU A 1 467 ? 17.609 -8.183 -4.371 1.00 68.81 467 GLU A O 1
ATOM 3643 N N . ASN A 1 468 ? 18.851 -6.774 -5.550 1.00 44.28 468 ASN A N 1
ATOM 3644 C CA . ASN A 1 468 ? 19.703 -6.278 -4.445 1.00 44.28 468 ASN A CA 1
ATOM 3645 C C . ASN A 1 468 ? 19.350 -4.865 -3.977 1.00 44.28 468 ASN A C 1
ATOM 3647 O O . ASN A 1 468 ? 19.738 -4.483 -2.876 1.00 44.28 468 ASN A O 1
ATOM 3651 N N . ASN A 1 469 ? 18.508 -4.137 -4.711 1.00 43.16 469 ASN A N 1
ATOM 3652 C CA . ASN A 1 469 ? 17.765 -3.023 -4.115 1.00 43.16 469 ASN A CA 1
ATOM 3653 C C . ASN A 1 469 ? 16.731 -3.500 -3.064 1.00 43.16 469 ASN A C 1
ATOM 3655 O O . ASN A 1 469 ? 16.049 -2.677 -2.480 1.00 43.16 469 ASN A O 1
ATOM 3659 N N . ASN A 1 470 ? 16.689 -4.810 -2.772 1.00 37.22 470 ASN A N 1
ATOM 3660 C CA . ASN A 1 470 ? 16.001 -5.461 -1.651 1.00 37.22 470 ASN A CA 1
ATOM 3661 C C . ASN A 1 470 ? 16.775 -5.409 -0.307 1.00 37.22 470 ASN A C 1
ATOM 3663 O O . ASN A 1 470 ? 16.461 -6.190 0.597 1.00 37.22 470 ASN A O 1
ATOM 3667 N N . LYS A 1 471 ? 17.855 -4.617 -0.181 1.00 25.98 471 LYS A N 1
ATOM 3668 C CA . LYS A 1 471 ? 18.755 -4.660 0.995 1.00 25.98 471 LYS A CA 1
ATOM 3669 C C . LYS A 1 471 ? 19.368 -3.334 1.474 1.00 25.98 471 LYS A C 1
ATOM 3671 O O . LYS A 1 471 ? 20.265 -3.401 2.317 1.00 25.98 471 LYS A O 1
ATOM 3676 N N . MET A 1 472 ? 18.932 -2.169 0.996 1.00 24.33 472 MET A N 1
ATOM 3677 C CA . MET A 1 472 ? 19.390 -0.885 1.558 1.00 24.33 472 MET A CA 1
ATOM 3678 C C . MET A 1 472 ? 18.285 -0.178 2.314 1.00 24.33 472 MET A C 1
ATOM 3680 O O . MET A 1 472 ? 17.199 -0.041 1.717 1.00 24.33 472 MET A O 1
#

Organism: NCBI:txid1854762

pLDDT: mean 92.6, std 9.1, range [24.33, 98.94]

Radius of gyration: 25.55 Å; chains: 1; bounding box: 64×45×76 Å

Secondary structure (DSSP, 8-state):
---HHHHHHHHHHHHHHHHHHHHTT-S-HHHHHHHHHHT-PPPSPBPP-HHHHHHHHHHHHHHHHSS--HHHHHHHHHHHHHH-TTS---HHHHHHHHHHHTT--HHHHHHHHHHHT----THHHHT-HHHHHHTTT-HHHHHHHHHHHHHTT---HHHHHHHHHHHHHHHHHHHHHTTS----HHHHHHHHHHTSPSSHHHHHHHHHTT--S---HHHHHHHH--STT-SHHHHHHHHHHHHHHHTT-HHHHHHHHHTT-SSHHHHHHHHHHHHHHHS-GGGS-GGGGGB--GGG----EEEEEES-GGG--SSEEEEEE-TT-S--SHHHHHHHHHH-HHHHHHHHHHHHHH-SPPTT-EEEEE-TTSSSSEEEEEEPPPP-S-HHHHHHHHHHHHHHHHHHHHHTT-SEEEEE-SSSSTT---HHHHHHHHHHHHHT---SS--EEEEEESSHHHHHHHHHHHHHTT--